Protein 7XUX (pdb70)

Organism: Yersinia pseudotuberculosis serotype I (strain IP32953) (NCBI:txid273123)

InterPro domains:
  IPR003812 Fido domain [PF02661] (110-210)
  IPR003812 Fido domain [PS51459] (110-261)
  IPR036597 Fido-like domain superfamily [G3DSA:1.10.3290.10] (28-278)
  IPR036597 Fido-like domain superfamily [SSF140931] (87-270)
  IPR040198 Fido domain-containing protein [PTHR13504] (37-356)

Structure (mmCIF, N/CA/C/O backbone):
data_7XUX
#
_entry.id   7XUX
#
_cell.length_a   115.464
_cell.length_b   282.767
_cell.length_c   73.571
_cell.angle_alpha   90.00
_cell.angle_beta   90.00
_cell.angle_gamma   90.00
#
_symmetry.space_group_name_H-M   'C 2 2 2'
#
loop_
_atom_site.group_PDB
_atom_site.id
_atom_site.type_symbol
_atom_site.label_atom_id
_atom_site.label_alt_id
_atom_site.label_comp_id
_atom_site.label_asym_id
_atom_site.label_entity_id
_atom_site.label_seq_id
_atom_site.pdbx_PDB_ins_code
_atom_site.Cartn_x
_atom_site.Cartn_y
_atom_site.Cartn_z
_atom_site.occupancy
_atom_site.B_iso_or_equiv
_atom_site.auth_seq_id
_atom_site.auth_comp_id
_atom_site.auth_asym_id
_atom_site.auth_atom_id
_atom_site.pdbx_PDB_model_num
ATOM 1 N N . PRO A 1 2 ? -24.461 -3.100 12.339 1.00 122.20 2 PRO A N 1
ATOM 2 C CA . PRO A 1 2 ? -25.586 -3.590 11.531 1.00 122.56 2 PRO A CA 1
ATOM 3 C C . PRO A 1 2 ? -26.146 -2.504 10.620 1.00 121.11 2 PRO A C 1
ATOM 4 O O . PRO A 1 2 ? -26.229 -1.346 11.026 1.00 119.17 2 PRO A O 1
ATOM 8 N N . LYS A 1 3 ? -26.527 -2.879 9.402 1.00 115.01 3 LYS A N 1
ATOM 9 C CA . LYS A 1 3 ? -27.059 -1.916 8.450 1.00 106.86 3 LYS A CA 1
ATOM 10 C C . LYS A 1 3 ? -27.917 -2.648 7.430 1.00 102.00 3 LYS A C 1
ATOM 11 O O . LYS A 1 3 ? -27.638 -3.797 7.076 1.00 100.91 3 LYS A O 1
ATOM 13 N N . PHE A 1 4 ? -28.963 -1.970 6.966 1.00 96.65 4 PHE A N 1
ATOM 14 C CA . PHE A 1 4 ? -29.819 -2.495 5.909 1.00 91.60 4 PHE A CA 1
ATOM 15 C C . PHE A 1 4 ? -29.278 -2.020 4.567 1.00 89.02 4 PHE A C 1
ATOM 16 O O . PHE A 1 4 ? -29.279 -0.820 4.277 1.00 91.21 4 PHE A O 1
ATOM 24 N N . ASN A 1 5 ? -28.817 -2.960 3.751 1.00 87.05 5 ASN A N 1
ATOM 25 C CA . ASN A 1 5 ? -28.413 -2.687 2.380 1.00 92.52 5 ASN A CA 1
ATOM 26 C C . ASN A 1 5 ? -29.467 -3.261 1.446 1.00 90.63 5 ASN A C 1
ATOM 27 O O . ASN A 1 5 ? -29.833 -4.435 1.569 1.00 86.89 5 ASN A O 1
ATOM 32 N N . HIS A 1 6 ? -29.967 -2.434 0.530 1.00 93.66 6 HIS A N 1
ATOM 33 C CA . HIS A 1 6 ? -30.948 -2.922 -0.427 1.00 85.47 6 HIS A CA 1
ATOM 34 C C . HIS A 1 6 ? -30.329 -3.999 -1.309 1.00 85.84 6 HIS A C 1
ATOM 35 O O . HIS A 1 6 ? -29.119 -4.022 -1.548 1.00 87.22 6 HIS A O 1
ATOM 42 N N . TYR A 1 7 ? -31.177 -4.899 -1.796 1.00 92.83 7 TYR A N 1
ATOM 43 C CA . TYR A 1 7 ? -30.703 -6.061 -2.533 1.00 91.43 7 TYR A CA 1
ATOM 44 C C . TYR A 1 7 ? -31.830 -6.557 -3.426 1.00 92.31 7 TYR A C 1
ATOM 45 O O . TYR A 1 7 ? -32.937 -6.817 -2.944 1.00 91.58 7 TYR A O 1
ATOM 54 N N . ASP A 1 8 ? -31.549 -6.672 -4.722 1.00 85.58 8 ASP A N 1
ATOM 55 C CA . ASP A 1 8 ? -32.584 -6.948 -5.709 1.00 82.41 8 ASP A CA 1
ATOM 56 C C . ASP A 1 8 ? -32.867 -8.442 -5.796 1.00 78.45 8 ASP A C 1
ATOM 57 O O . ASP A 1 8 ? -31.952 -9.248 -5.993 1.00 79.37 8 ASP A O 1
ATOM 62 N N . LEU A 1 9 ? -34.140 -8.806 -5.656 1.00 75.45 9 LEU A N 1
ATOM 63 C CA . LEU A 1 9 ? -34.559 -10.199 -5.744 1.00 71.95 9 LEU A CA 1
ATOM 64 C C . LEU A 1 9 ? -34.636 -10.620 -7.207 1.00 65.17 9 LEU A C 1
ATOM 65 O O . LEU A 1 9 ? -35.422 -10.059 -7.979 1.00 66.41 9 LEU A O 1
ATOM 70 N N . ALA A 1 10 ? -33.827 -11.605 -7.587 1.00 60.26 10 ALA A N 1
ATOM 71 C CA . ALA A 1 10 ? -33.787 -12.068 -8.968 1.00 64.45 10 ALA A CA 1
ATOM 72 C C . ALA A 1 10 ? -33.239 -13.488 -8.998 1.00 62.64 10 ALA A C 1
ATOM 73 O O . ALA A 1 10 ? -32.673 -13.981 -8.020 1.00 64.26 10 ALA A O 1
ATOM 75 N N . LEU A 1 11 ? -33.418 -14.140 -10.145 1.00 59.75 11 LEU A N 1
ATOM 76 C CA . LEU A 1 11 ? -32.901 -15.484 -10.346 1.00 61.37 11 LEU A CA 1
ATOM 77 C C . LEU A 1 11 ? -31.422 -15.434 -10.708 1.00 65.71 11 LEU A C 1
ATOM 78 O O . LEU A 1 11 ? -30.974 -14.535 -11.426 1.00 69.90 11 LEU A O 1
ATOM 83 N N . LEU A 1 12 ? -30.666 -16.405 -10.206 1.00 63.80 12 LEU A N 1
ATOM 84 C CA . LEU A 1 12 ? -29.256 -16.505 -10.540 1.00 56.15 12 LEU A CA 1
ATOM 85 C C . LEU A 1 12 ? -29.085 -17.102 -11.935 1.00 61.42 12 LEU A C 1
ATOM 86 O O . LEU A 1 12 ? -30.029 -17.612 -12.545 1.00 63.77 12 LEU A O 1
ATOM 91 N N . ASN A 1 13 ? -27.854 -17.033 -12.444 1.00 61.11 13 ASN A N 1
ATOM 92 C CA . ASN A 1 13 ? -27.528 -17.560 -13.770 1.00 62.34 13 ASN A CA 1
ATOM 93 C C . ASN A 1 13 ? -26.077 -18.019 -13.784 1.00 61.31 13 ASN A C 1
ATOM 94 O O . ASN A 1 13 ? -25.203 -17.372 -14.373 1.00 68.67 13 ASN A O 1
ATOM 99 N N . PRO A 1 14 ? -25.782 -19.147 -13.143 1.00 63.45 14 PRO A N 1
ATOM 100 C CA . PRO A 1 14 ? -24.415 -19.669 -13.158 1.00 63.95 14 PRO A CA 1
ATOM 101 C C . PRO A 1 14 ? -24.112 -20.405 -14.455 1.00 64.68 14 PRO A C 1
ATOM 102 O O . PRO A 1 14 ? -25.002 -20.764 -15.228 1.00 64.88 14 PRO A O 1
ATOM 106 N N . SER A 1 15 ? -22.820 -20.627 -14.681 1.00 68.76 15 SER A N 1
ATOM 107 C CA . SER A 1 15 ? -22.381 -21.318 -15.880 1.00 65.25 15 SER A CA 1
ATOM 108 C C . SER A 1 15 ? -22.440 -22.832 -15.680 1.00 67.02 15 SER A C 1
ATOM 109 O O . SER A 1 15 ? -22.608 -23.338 -14.567 1.00 70.84 15 SER A O 1
ATOM 112 N N . PHE A 1 16 ? -22.296 -23.557 -16.792 1.00 68.42 16 PHE A N 1
ATOM 113 C CA . PHE A 1 16 ? -22.444 -25.009 -16.765 1.00 68.87 16 PHE A CA 1
ATOM 114 C C . PHE A 1 16 ? -21.381 -25.678 -15.902 1.00 70.13 16 PHE A C 1
ATOM 115 O O . PHE A 1 16 ? -21.640 -26.734 -15.313 1.00 71.15 16 PHE A O 1
ATOM 123 N N . ASP A 1 17 ? -20.189 -25.089 -15.809 1.00 71.24 17 ASP A N 1
ATOM 124 C CA . ASP A 1 17 ? -19.108 -25.679 -15.027 1.00 73.93 17 ASP A CA 1
ATOM 125 C C . ASP A 1 17 ? -19.239 -25.419 -13.534 1.00 74.65 17 ASP A C 1
ATOM 126 O O . ASP A 1 17 ? -18.325 -25.776 -12.783 1.00 80.41 17 ASP A O 1
ATOM 131 N N . SER A 1 18 ? -20.324 -24.798 -13.089 1.00 76.79 18 SER A N 1
ATOM 132 C CA . SER A 1 18 ? -20.430 -24.430 -11.689 1.00 75.08 18 SER A CA 1
ATOM 133 C C . SER A 1 18 ? -20.915 -25.609 -10.850 1.00 74.83 18 SER A C 1
ATOM 134 O O . SER A 1 18 ? -21.669 -26.459 -11.334 1.00 76.79 18 SER A O 1
ATOM 137 N N . PRO A 1 19 ? -20.489 -25.684 -9.587 1.00 68.75 19 PRO A N 1
ATOM 138 C CA . PRO A 1 19 ? -21.055 -26.699 -8.683 1.00 69.71 19 PRO A CA 1
ATOM 139 C C . PRO A 1 19 ? -22.538 -26.507 -8.423 1.00 72.18 19 PRO A C 1
ATOM 140 O O . PRO A 1 19 ? -23.221 -27.475 -8.065 1.00 71.01 19 PRO A O 1
ATOM 144 N N . LEU A 1 20 ? -23.057 -25.287 -8.590 1.00 67.90 20 LEU A N 1
ATOM 145 C CA . LEU A 1 20 ? -24.484 -25.055 -8.391 1.00 63.42 20 LEU A CA 1
ATOM 146 C C . LEU A 1 20 ? -25.310 -25.742 -9.471 1.00 66.52 20 LEU A C 1
ATOM 147 O O . LEU A 1 20 ? -26.384 -26.284 -9.186 1.00 69.48 20 LEU A O 1
ATOM 152 N N . VAL A 1 21 ? -24.827 -25.725 -10.716 1.00 62.50 21 VAL A N 1
ATOM 153 C CA . VAL A 1 21 ? -25.510 -26.443 -11.788 1.00 63.79 21 VAL A CA 1
ATOM 154 C C . VAL A 1 21 ? -25.507 -27.939 -11.509 1.00 67.88 21 VAL A C 1
ATOM 155 O O . VAL A 1 21 ? -26.482 -28.640 -11.812 1.00 64.54 21 VAL A O 1
ATOM 159 N N . ASP A 1 22 ? -24.429 -28.449 -10.908 1.00 71.71 22 ASP A N 1
ATOM 160 C CA . ASP A 1 22 ? -24.379 -29.860 -10.536 1.00 65.91 22 ASP A CA 1
ATOM 161 C C . ASP A 1 22 ? -25.480 -30.202 -9.541 1.00 69.01 22 ASP A C 1
ATOM 162 O O . ASP A 1 22 ? -26.219 -31.176 -9.724 1.00 66.76 22 ASP A O 1
ATOM 167 N N . ALA A 1 23 ? -25.609 -29.404 -8.478 1.00 69.07 23 ALA A N 1
ATOM 168 C CA . ALA A 1 23 ? -26.662 -29.644 -7.497 1.00 67.18 23 ALA A CA 1
ATOM 169 C C . ALA A 1 23 ? -28.046 -29.410 -8.086 1.00 64.94 23 ALA A C 1
ATOM 170 O O . ALA A 1 23 ? -29.007 -30.079 -7.691 1.00 67.44 23 ALA A O 1
ATOM 172 N N . LEU A 1 24 ? -28.167 -28.470 -9.026 1.00 63.68 24 LEU A N 1
ATOM 173 C CA . LEU A 1 24 ? -29.463 -28.191 -9.638 1.00 63.12 24 LEU A CA 1
ATOM 174 C C . LEU A 1 24 ? -29.947 -29.377 -10.464 1.00 68.89 24 LEU A C 1
ATOM 175 O O . LEU A 1 24 ? -31.105 -29.796 -10.349 1.00 68.59 24 LEU A O 1
ATOM 180 N N . THR A 1 25 ? -29.070 -29.933 -11.303 1.00 70.14 25 THR A N 1
ATOM 181 C CA . THR A 1 25 ? -29.444 -31.104 -12.090 1.00 72.99 25 THR A CA 1
ATOM 182 C C . THR A 1 25 ? -29.582 -32.337 -11.207 1.00 73.22 25 THR A C 1
ATOM 183 O O . THR A 1 25 ? -30.445 -33.188 -11.452 1.00 74.13 25 THR A O 1
ATOM 187 N N . GLU A 1 26 ? -28.734 -32.451 -10.181 1.00 75.28 26 GLU A N 1
ATOM 188 C CA . GLU A 1 26 ? -28.840 -33.559 -9.237 1.00 73.76 26 GLU A CA 1
ATOM 189 C C . GLU A 1 26 ? -30.223 -33.611 -8.603 1.00 74.25 26 GLU A C 1
ATOM 190 O O . GLU A 1 26 ? -30.800 -34.692 -8.439 1.00 74.79 26 GLU A O 1
ATOM 196 N N . LEU A 1 27 ? -30.772 -32.449 -8.243 1.00 75.82 27 LEU A N 1
ATOM 197 C CA . LEU A 1 27 ? -32.108 -32.411 -7.660 1.00 73.97 27 LEU A CA 1
ATOM 198 C C . LEU A 1 27 ? -33.185 -32.639 -8.711 1.00 76.44 27 LEU A C 1
ATOM 199 O O . LEU A 1 27 ? -34.247 -33.189 -8.398 1.00 83.39 27 LEU A O 1
ATOM 204 N N . GLU A 1 28 ? -32.932 -32.234 -9.958 1.00 78.63 28 GLU A N 1
ATOM 205 C CA . GLU A 1 28 ? -33.918 -32.417 -11.017 1.00 81.87 28 GLU A CA 1
ATOM 206 C C . GLU A 1 28 ? -34.106 -33.881 -11.392 1.00 80.81 28 GLU A C 1
ATOM 207 O O . GLU A 1 28 ? -35.128 -34.226 -11.994 1.00 79.94 28 GLU A O 1
ATOM 213 N N . LEU A 1 29 ? -33.145 -34.745 -11.058 1.00 81.05 29 LEU A N 1
ATOM 214 C CA . LEU A 1 29 ? -33.349 -36.178 -11.239 1.00 79.98 29 LEU A CA 1
ATOM 215 C C . LEU A 1 29 ? -34.425 -36.699 -10.297 1.00 87.11 29 LEU A C 1
ATOM 216 O O . LEU A 1 29 ? -35.234 -37.555 -10.674 1.00 91.84 29 LEU A O 1
ATOM 221 N N . LEU A 1 30 ? -34.451 -36.186 -9.069 1.00 84.42 30 LEU A N 1
ATOM 222 C CA . LEU A 1 30 ? -35.328 -36.697 -8.026 1.00 83.38 30 LEU A CA 1
ATOM 223 C C . LEU A 1 30 ? -36.689 -36.017 -8.026 1.00 87.21 30 LEU A C 1
ATOM 224 O O . LEU A 1 30 ? -37.676 -36.620 -7.588 1.00 94.86 30 LEU A O 1
ATOM 229 N N . ARG A 1 31 ? -36.759 -34.774 -8.506 1.00 84.14 31 ARG A N 1
ATOM 230 C CA . ARG A 1 31 ? -38.047 -34.119 -8.696 1.00 87.90 31 ARG A CA 1
ATOM 231 C C . ARG A 1 31 ? -38.869 -34.810 -9.779 1.00 95.95 31 ARG A C 1
ATOM 232 O O . ARG A 1 31 ? -40.104 -34.748 -9.754 1.00 97.98 31 ARG A O 1
ATOM 240 N N . HIS A 1 32 ? -38.209 -35.486 -10.720 1.00 97.24 32 HIS A N 1
ATOM 241 C CA . HIS A 1 32 ? -38.875 -36.134 -11.842 1.00 96.34 32 HIS A CA 1
ATOM 242 C C . HIS A 1 32 ? -38.782 -37.653 -11.792 1.00 100.76 32 HIS A C 1
ATOM 24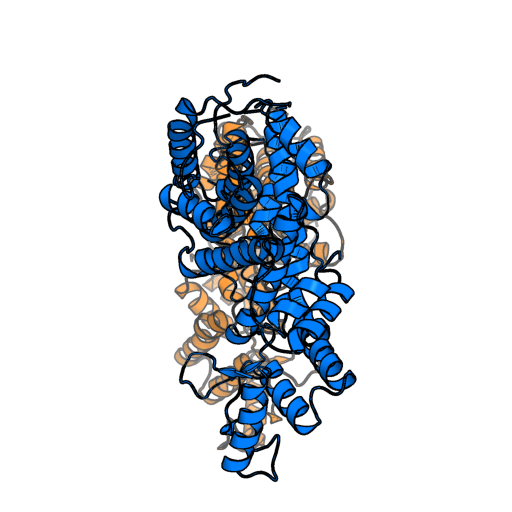3 O O . HIS A 1 32 ? -39.133 -38.317 -12.773 1.00 105.02 32 HIS A O 1
ATOM 250 N N . LEU A 1 33 ? -38.314 -38.220 -10.684 1.00 103.39 33 LEU A N 1
ATOM 251 C CA . LEU A 1 33 ? -38.267 -39.668 -10.529 1.00 110.40 33 LEU A CA 1
ATOM 252 C C . LEU A 1 33 ? -39.651 -40.174 -10.139 1.00 114.95 33 LEU A C 1
ATOM 253 O O . LEU A 1 33 ? -40.158 -39.845 -9.061 1.00 112.23 33 LEU A O 1
ATOM 258 N N . ARG A 1 34 ? -40.267 -40.961 -11.023 1.00 114.24 34 ARG A N 1
ATOM 259 C CA . ARG A 1 34 ? -41.620 -41.473 -10.799 1.00 113.03 34 ARG A CA 1
ATOM 260 C C . ARG A 1 34 ? -41.546 -42.813 -10.066 1.00 113.61 34 ARG A C 1
ATOM 261 O O . ARG A 1 34 ? -41.861 -43.879 -10.599 1.00 113.30 34 ARG A O 1
ATOM 263 N N . LEU A 1 35 ? -41.117 -42.733 -8.807 1.00 117.18 35 LEU A N 1
ATOM 264 C CA . LEU A 1 35 ? -40.951 -43.918 -7.974 1.00 114.72 35 LEU A CA 1
ATOM 265 C C . LEU A 1 35 ? -42.263 -44.671 -7.807 1.00 111.72 35 LEU A C 1
ATOM 266 O O . LEU A 1 35 ? -43.202 -44.170 -7.179 1.00 112.48 35 LEU A O 1
ATOM 271 N N . GLU A 1 36 ? -42.333 -45.874 -8.371 1.00 98.50 36 GLU A N 1
ATOM 272 C CA . GLU A 1 36 ? -43.506 -46.719 -8.210 1.00 92.86 36 GLU A CA 1
ATOM 273 C C . GLU A 1 36 ? -43.461 -47.397 -6.847 1.00 87.32 36 GLU A C 1
ATOM 274 O O . GLU A 1 36 ? -42.441 -47.980 -6.467 1.00 92.71 36 GLU A O 1
ATOM 280 N N . THR A 1 37 ? -44.564 -47.312 -6.109 1.00 81.02 37 THR A N 1
ATOM 281 C CA . THR A 1 37 ? -44.618 -47.796 -4.739 1.00 76.80 37 THR A CA 1
ATOM 282 C C . THR A 1 37 ? -45.708 -48.847 -4.581 1.00 74.75 37 THR A C 1
ATOM 283 O O . THR A 1 37 ? -46.745 -48.804 -5.251 1.00 75.61 37 THR A O 1
ATOM 287 N N . ASP A 1 38 ? -45.449 -49.802 -3.692 1.00 72.31 38 ASP A N 1
ATOM 288 C CA . ASP A 1 38 ? -46.440 -50.779 -3.268 1.00 68.27 38 ASP A CA 1
ATOM 289 C C . ASP A 1 38 ? -47.093 -50.399 -1.948 1.00 66.75 38 ASP A C 1
ATOM 290 O O . ASP A 1 38 ? -47.993 -51.109 -1.488 1.00 67.52 38 ASP A O 1
ATOM 295 N N . VAL A 1 39 ? -46.659 -49.300 -1.331 1.00 62.58 39 VAL A N 1
ATOM 296 C CA . VAL A 1 39 ? -47.224 -48.870 -0.059 1.00 62.32 39 VAL A CA 1
ATOM 297 C C . VAL A 1 39 ? -48.628 -48.328 -0.287 1.00 64.72 39 VAL A C 1
ATOM 298 O O . VAL A 1 39 ? -48.862 -47.526 -1.201 1.00 67.31 39 VAL A O 1
ATOM 302 N N . HIS A 1 40 ? -49.566 -48.768 0.540 1.00 63.41 40 HIS A N 1
ATOM 303 C CA . HIS A 1 40 ? -50.938 -48.291 0.433 1.00 60.31 40 HIS A CA 1
ATOM 304 C C . HIS A 1 40 ? -50.997 -46.807 0.776 1.00 58.83 40 HIS A C 1
ATOM 305 O O . HIS A 1 40 ? -50.393 -46.382 1.768 1.00 61.54 40 HIS A O 1
ATOM 312 N N . PRO A 1 41 ? -51.695 -45.989 -0.017 1.00 57.22 41 PRO A N 1
ATOM 313 C CA . PRO A 1 41 ? -51.780 -44.556 0.309 1.00 58.02 41 PRO A CA 1
ATOM 314 C C . PRO A 1 41 ? -52.424 -44.280 1.656 1.00 59.51 41 PRO A C 1
ATOM 315 O O . PRO A 1 41 ? -52.040 -43.317 2.331 1.00 60.36 41 PRO A O 1
ATOM 319 N N . LEU A 1 42 ? -53.393 -45.100 2.070 1.00 57.02 42 LEU A N 1
ATOM 320 C CA . LEU A 1 42 ? -54.024 -44.893 3.369 1.00 60.96 42 LEU A CA 1
ATOM 321 C C . LEU A 1 42 ? -53.064 -45.220 4.506 1.00 62.96 42 LEU A C 1
ATOM 322 O O . LEU A 1 42 ? -53.090 -44.567 5.556 1.00 61.73 42 LEU A O 1
ATOM 327 N N . LEU A 1 43 ? -52.209 -46.228 4.315 1.00 64.02 43 LEU A N 1
ATOM 328 C CA . LEU A 1 43 ? -51.166 -46.506 5.296 1.00 61.42 43 LEU A CA 1
ATOM 329 C C . LEU A 1 43 ? -50.147 -45.375 5.341 1.00 64.82 43 LEU A C 1
ATOM 330 O O . LEU A 1 43 ? -49.742 -44.938 6.425 1.00 66.68 43 LEU A O 1
ATOM 335 N N . PHE A 1 44 ? -49.728 -44.882 4.171 1.00 64.68 44 PHE A N 1
ATOM 336 C CA . PHE A 1 44 ? -48.754 -43.796 4.127 1.00 66.96 44 PHE A CA 1
ATOM 337 C C . PHE A 1 44 ? -49.296 -42.529 4.772 1.00 67.60 44 PHE A C 1
ATOM 338 O O . PHE A 1 44 ? -48.520 -41.712 5.280 1.00 71.34 44 PHE A O 1
ATOM 346 N N . ALA A 1 45 ? -50.620 -42.354 4.779 1.00 65.21 45 ALA A N 1
ATOM 347 C CA . ALA A 1 45 ? -51.208 -41.189 5.432 1.00 63.40 45 ALA A CA 1
ATOM 348 C C . ALA A 1 45 ? -50.871 -41.149 6.916 1.00 68.41 45 ALA A C 1
ATOM 349 O O . ALA A 1 45 ? -50.725 -40.063 7.491 1.00 65.57 45 ALA A O 1
ATOM 351 N N . GLN A 1 46 ? -50.736 -42.315 7.550 1.00 72.76 46 GLN A N 1
ATOM 352 C CA . GLN A 1 46 ? -50.362 -42.349 8.960 1.00 73.15 46 GLN A CA 1
ATOM 353 C C . GLN A 1 46 ? -48.900 -41.966 9.150 1.00 73.80 46 GLN A C 1
ATOM 354 O O . GLN A 1 46 ? -48.566 -41.204 10.066 1.00 76.85 46 GLN A O 1
ATOM 360 N N . LEU A 1 47 ? -48.012 -42.483 8.297 1.00 62.81 47 LEU A N 1
ATOM 361 C CA . LEU A 1 47 ? -46.607 -42.101 8.362 1.00 66.04 47 LEU A CA 1
ATOM 362 C C . LEU A 1 47 ? -46.394 -40.639 7.994 1.00 69.12 47 LEU A C 1
ATOM 363 O O . LEU A 1 47 ? -45.399 -40.041 8.421 1.00 66.97 47 LEU A O 1
ATOM 368 N N . LYS A 1 48 ? -47.309 -40.051 7.221 1.00 70.47 48 LYS A N 1
ATOM 369 C CA . LYS A 1 48 ? -47.180 -38.647 6.845 1.00 64.80 48 LYS A CA 1
ATOM 370 C C . LYS A 1 48 ? -47.246 -37.740 8.068 1.00 62.97 48 LYS A C 1
ATOM 371 O O . LYS A 1 48 ? -46.434 -36.820 8.219 1.00 66.28 48 LYS A O 1
ATOM 377 N N . SER A 1 49 ? -48.210 -37.988 8.958 1.00 59.87 49 SER A N 1
ATOM 378 C CA . SER A 1 49 ? -48.369 -37.148 10.139 1.00 67.44 49 SER A CA 1
ATOM 379 C C . SER A 1 49 ? -47.296 -37.400 11.190 1.00 63.57 49 SER A C 1
ATOM 380 O O . SER A 1 49 ? -47.068 -36.533 12.040 1.00 62.66 49 SER A O 1
ATOM 383 N N . ILE A 1 50 ? -46.636 -38.560 11.157 1.00 63.80 50 ILE A N 1
ATOM 384 C CA . ILE A 1 50 ? -45.513 -38.792 12.060 1.00 66.37 50 ILE A CA 1
ATOM 385 C C . ILE A 1 50 ? -44.327 -37.924 11.659 1.00 62.86 50 ILE A C 1
ATOM 386 O O . ILE A 1 50 ? -43.628 -37.368 12.514 1.00 60.80 50 ILE A O 1
ATOM 391 N N . PHE A 1 51 ? -44.085 -37.785 10.353 1.00 60.78 51 PHE A N 1
ATOM 392 C CA . PHE A 1 51 ? -43.017 -36.902 9.902 1.00 59.61 51 PHE A CA 1
ATOM 393 C C . PHE A 1 51 ? -43.403 -35.437 10.063 1.00 66.96 51 PHE A C 1
ATOM 394 O O . PHE A 1 51 ? -42.525 -34.575 10.184 1.00 74.20 51 PHE A O 1
ATOM 402 N N . HIS A 1 52 ? -44.704 -35.135 10.062 1.00 63.02 52 HIS A N 1
ATOM 403 C CA . HIS A 1 52 ? -45.149 -33.801 10.451 1.00 57.18 52 HIS A CA 1
ATOM 404 C C . HIS A 1 52 ? -44.813 -33.527 11.910 1.00 61.70 52 HIS A C 1
ATOM 405 O O . HIS A 1 52 ? -44.429 -32.408 12.273 1.00 63.33 52 HIS A O 1
ATOM 412 N N . MET A 1 53 ? -44.954 -34.547 12.759 1.00 64.13 53 MET A N 1
ATOM 413 C CA . MET A 1 53 ? -44.587 -34.425 14.165 1.00 67.70 53 MET A CA 1
ATOM 414 C C . MET A 1 53 ? -43.118 -34.052 14.321 1.00 66.09 53 MET A C 1
ATOM 415 O O . MET A 1 53 ? -42.770 -33.188 15.134 1.00 63.49 53 MET A O 1
ATOM 420 N N . LEU A 1 54 ? -42.243 -34.693 13.544 1.00 66.01 54 LEU A N 1
ATOM 421 C CA . LEU A 1 54 ? -40.808 -34.474 13.695 1.00 67.23 54 LEU A CA 1
ATOM 422 C C . LEU A 1 54 ? -40.404 -33.081 13.231 1.00 69.76 54 LEU A C 1
ATOM 423 O O . LEU A 1 54 ? -39.625 -32.397 13.906 1.00 72.60 54 LEU A O 1
ATOM 428 N N . GLU A 1 55 ? -40.918 -32.643 12.084 1.00 69.61 55 GLU A N 1
ATOM 429 C CA . GLU A 1 55 ? -40.593 -31.307 11.601 1.00 72.66 55 GLU A CA 1
ATOM 430 C C . GLU A 1 55 ? -41.130 -30.227 12.530 1.00 66.57 55 GLU A C 1
ATOM 431 O O . GLU A 1 55 ? -40.461 -29.214 12.763 1.00 65.71 55 GLU A O 1
ATOM 437 N N . SER A 1 56 ? -42.338 -30.420 13.060 1.00 66.73 56 SER A N 1
ATOM 438 C CA . SER A 1 56 ? -42.907 -29.435 13.973 1.00 67.93 56 SER A CA 1
ATOM 439 C C . SER A 1 56 ? -42.075 -29.319 15.244 1.00 70.01 56 SER A C 1
ATOM 440 O O . SER A 1 56 ? -41.887 -28.218 15.776 1.00 68.60 56 SER A O 1
ATOM 443 N N . LEU A 1 57 ? -41.570 -30.447 15.751 1.00 69.75 57 LEU A N 1
ATOM 444 C CA . LEU A 1 57 ? -40.693 -30.398 16.916 1.00 72.28 57 LEU A CA 1
ATOM 445 C C . LEU A 1 57 ? -39.321 -29.850 16.545 1.00 67.02 57 LEU A C 1
ATOM 446 O O . LEU A 1 57 ? -38.693 -29.143 17.341 1.00 69.66 57 LEU A O 1
ATOM 451 N N . GLY A 1 58 ? -38.841 -30.165 15.341 1.00 67.60 58 GLY A N 1
ATOM 452 C CA . GLY A 1 58 ? -37.561 -29.631 14.906 1.00 67.37 58 GLY A CA 1
ATOM 453 C C . GLY A 1 58 ? -37.613 -28.138 14.643 1.00 65.76 58 GLY A C 1
ATOM 454 O O . GLY A 1 58 ? -36.708 -27.398 15.040 1.00 67.09 58 GLY A O 1
ATOM 455 N N . SER A 1 59 ? -38.671 -27.675 13.973 1.00 69.13 59 SER A N 1
ATOM 456 C CA . SER A 1 59 ? -38.818 -26.246 13.720 1.00 65.78 59 SER A CA 1
ATOM 457 C C . SER A 1 59 ? -39.004 -25.465 15.014 1.00 65.95 59 SER A C 1
ATOM 458 O O . SER A 1 59 ? -38.564 -24.313 15.112 1.00 68.16 59 SER A O 1
ATOM 461 N N . ALA A 1 60 ? -39.647 -26.069 16.013 1.00 64.59 60 ALA A N 1
ATOM 462 C CA . ALA A 1 60 ? -39.837 -25.389 17.289 1.00 67.80 60 ALA A CA 1
ATOM 463 C C . ALA A 1 60 ? -38.557 -25.385 18.117 1.00 73.97 60 ALA A C 1
ATOM 464 O O . ALA A 1 60 ? -38.252 -24.391 18.785 1.00 77.38 60 ALA A O 1
ATOM 466 N N . ARG A 1 61 ? -37.795 -26.482 18.080 1.00 74.12 61 ARG A N 1
ATOM 467 C CA . ARG A 1 61 ? -36.576 -26.563 18.878 1.00 72.38 61 ARG A CA 1
ATOM 468 C C . ARG A 1 61 ? -35.511 -25.592 18.386 1.00 72.44 61 ARG A C 1
ATOM 469 O O . ARG A 1 61 ? -34.648 -25.176 19.168 1.00 80.39 61 ARG A O 1
ATOM 477 N N . ILE A 1 62 ? -35.550 -25.224 17.104 1.00 65.53 62 ILE A N 1
ATOM 478 C CA . ILE A 1 62 ? -34.603 -24.241 16.584 1.00 68.38 62 ILE A CA 1
ATOM 479 C C . ILE A 1 62 ? -34.784 -22.904 17.291 1.00 74.51 62 ILE A C 1
ATOM 480 O O . ILE A 1 62 ? -33.807 -22.231 17.642 1.00 79.07 62 ILE A O 1
ATOM 485 N N . GLU A 1 63 ? -36.034 -22.508 17.532 1.00 72.79 63 GLU A N 1
ATOM 486 C CA . GLU A 1 63 ? -36.345 -21.215 18.122 1.00 73.27 63 GLU A CA 1
ATOM 487 C C . GLU A 1 63 ? -36.499 -21.269 19.640 1.00 81.33 63 GLU A C 1
ATOM 488 O O . GLU A 1 63 ? -37.190 -20.419 20.213 1.00 86.34 63 GLU A O 1
ATOM 494 N N . GLY A 1 64 ? -35.882 -22.248 20.301 1.00 75.75 64 GLY A N 1
ATOM 495 C CA . GLY A 1 64 ? -35.773 -22.247 21.744 1.00 82.97 64 GLY A CA 1
ATOM 496 C C . GLY A 1 64 ? -36.696 -23.195 22.483 1.00 88.95 64 GLY A C 1
ATOM 497 O O . GLY A 1 64 ? -36.566 -23.317 23.708 1.00 89.01 64 GLY A O 1
ATOM 498 N N . ASN A 1 65 ? -37.622 -23.861 21.794 1.00 87.08 65 ASN A N 1
ATOM 499 C CA . ASN A 1 65 ? -38.494 -24.812 22.472 1.00 82.95 65 ASN A CA 1
ATOM 500 C C . ASN A 1 65 ? -37.673 -25.968 23.029 1.00 85.26 65 ASN A C 1
ATOM 501 O O . ASN A 1 65 ? -36.758 -26.474 22.375 1.00 86.02 65 ASN A O 1
ATOM 506 N N . HIS A 1 66 ? -38.005 -26.387 24.252 1.00 86.92 66 HIS A N 1
ATOM 507 C CA . HIS A 1 66 ? -37.189 -27.346 24.981 1.00 89.63 66 HIS A CA 1
ATOM 508 C C . HIS A 1 66 ? -37.849 -28.702 25.184 1.00 87.23 66 HIS A C 1
ATOM 509 O O . HIS A 1 66 ? -37.196 -29.610 25.711 1.00 88.75 66 HIS A O 1
ATOM 516 N N . THR A 1 67 ? -39.110 -28.871 24.791 1.00 88.76 67 THR A N 1
ATOM 517 C CA . THR A 1 67 ? -39.762 -30.164 24.950 1.00 86.96 67 THR A CA 1
ATOM 518 C C . THR A 1 67 ? -39.079 -31.213 24.080 1.00 86.17 67 THR A C 1
ATOM 519 O O . THR A 1 67 ? -38.705 -30.949 22.934 1.00 82.99 67 THR A O 1
ATOM 523 N N . THR A 1 68 ? -38.911 -32.408 24.637 1.00 87.03 68 THR A N 1
ATOM 524 C CA . THR A 1 68 ? -38.239 -33.493 23.941 1.00 85.76 68 THR A CA 1
ATOM 525 C C . THR A 1 68 ? -39.244 -34.331 23.153 1.00 85.42 68 THR A C 1
ATOM 526 O O . THR A 1 68 ? -40.461 -34.187 23.289 1.00 85.41 68 THR A O 1
ATOM 530 N N . LEU A 1 69 ? -38.711 -35.222 22.313 1.00 80.79 69 LEU A N 1
ATOM 531 C CA . LEU A 1 69 ? -39.568 -36.074 21.495 1.00 79.78 69 LEU A CA 1
ATOM 532 C C . LEU A 1 69 ? -40.392 -37.022 22.357 1.00 80.01 69 LEU A C 1
ATOM 533 O O . LEU A 1 69 ? -41.570 -37.267 22.072 1.00 79.56 69 LEU A O 1
ATOM 538 N N . ALA A 1 70 ? -39.789 -37.566 23.417 1.00 83.02 70 ALA A N 1
ATOM 539 C CA . ALA A 1 70 ? -40.522 -38.466 24.301 1.00 81.60 70 ALA A CA 1
ATOM 540 C C . ALA A 1 70 ? -41.648 -37.734 25.020 1.00 77.79 70 ALA A C 1
ATOM 541 O O . ALA A 1 70 ? -42.740 -38.287 25.203 1.00 79.67 70 ALA A O 1
ATOM 543 N N . ASP A 1 71 ? -41.402 -36.489 25.435 1.00 78.63 71 ASP A N 1
ATOM 544 C CA . ASP A 1 71 ? -42.448 -35.703 26.080 1.00 85.37 71 ASP A CA 1
ATOM 545 C C . ASP A 1 71 ? -43.611 -35.449 25.129 1.00 84.66 71 ASP A C 1
ATOM 546 O O . ASP A 1 71 ? -44.779 -35.521 25.530 1.00 80.43 71 ASP A O 1
ATOM 551 N N . TYR A 1 72 ? -43.309 -35.157 23.862 1.00 82.46 72 TYR A N 1
ATOM 552 C CA . TYR A 1 72 ? -44.360 -34.829 22.906 1.00 79.55 72 TYR A CA 1
ATOM 553 C C . TYR A 1 72 ? -45.197 -36.053 22.557 1.00 82.36 72 TYR A C 1
ATOM 554 O O . TYR A 1 72 ? -46.425 -35.959 22.443 1.00 86.42 72 TYR A O 1
ATOM 563 N N . VAL A 1 73 ? -44.551 -37.208 22.379 1.00 83.66 73 VAL A N 1
ATOM 564 C CA . VAL A 1 73 ? -45.284 -38.438 22.090 1.00 83.97 73 VAL A CA 1
ATOM 565 C C . VAL A 1 73 ? -46.250 -38.756 23.222 1.00 91.82 73 VAL A C 1
ATOM 566 O O . VAL A 1 73 ? -47.399 -39.154 22.989 1.00 94.81 73 VAL A O 1
ATOM 570 N N . GLU A 1 74 ? -45.804 -38.568 24.466 1.00 98.48 74 GLU A N 1
ATOM 571 C CA . GLU A 1 74 ? -46.648 -38.831 25.623 1.00 105.08 74 GLU A CA 1
ATOM 572 C C . GLU A 1 74 ? -47.847 -37.892 25.695 1.00 104.46 74 GLU A C 1
ATOM 573 O O . GLU A 1 74 ? -48.827 -38.211 26.375 1.00 108.67 74 GLU A O 1
ATOM 579 N N . SER A 1 75 ? -47.793 -36.748 25.008 1.00 93.70 75 SER A N 1
ATOM 580 C CA . SER A 1 75 ? -48.923 -35.826 25.006 1.00 96.21 75 SER A CA 1
ATOM 581 C C . SER A 1 75 ? -49.961 -36.194 23.954 1.00 101.62 75 SER A C 1
ATOM 582 O O . SER A 1 75 ? -51.139 -35.854 24.109 1.00 109.49 75 SER A O 1
ATOM 585 N N . LYS A 1 76 ? -49.551 -36.884 22.889 1.00 98.14 76 LYS A N 1
ATOM 586 C CA . LYS A 1 76 ? -50.468 -37.267 21.819 1.00 100.05 76 LYS A CA 1
ATOM 587 C C . LYS A 1 76 ? -51.166 -38.592 22.120 1.00 106.97 76 LYS A C 1
ATOM 588 O O . LYS A 1 76 ? -52.400 -38.662 22.122 1.00 110.15 76 LYS A O 1
ATOM 594 N N . VAL A 1 77 ? -50.387 -39.648 22.374 1.00 113.25 77 VAL A N 1
ATOM 595 C CA . VAL A 1 77 ? -50.969 -40.965 22.633 1.00 114.67 77 VAL A CA 1
ATOM 596 C C . VAL A 1 77 ? -51.852 -40.923 23.874 1.00 123.21 77 VAL A C 1
ATOM 597 O O . VAL A 1 77 ? -53.029 -41.301 23.835 1.00 128.83 77 VAL A O 1
ATOM 601 N N . GLU A 1 78 ? -51.297 -40.467 24.994 1.00 130.29 78 GLU A N 1
ATOM 602 C CA . GLU A 1 78 ? -52.036 -40.371 26.241 1.00 132.69 78 GLU A CA 1
ATOM 603 C C . GLU A 1 78 ? -52.506 -38.937 26.456 1.00 133.60 78 GLU A C 1
ATOM 604 O O . GLU A 1 78 ? -52.387 -38.082 25.574 1.00 130.50 78 GLU A O 1
ATOM 610 N N . GLY A 1 79 ? -53.029 -38.665 27.652 1.00 136.11 79 GLY A N 1
ATOM 611 C CA . GLY A 1 79 ? -53.593 -37.366 27.965 1.00 140.80 79 GLY A CA 1
ATOM 612 C C . GLY A 1 79 ? -54.590 -36.920 26.919 1.00 142.96 79 GLY A C 1
ATOM 613 O O . GLY A 1 79 ? -55.573 -37.618 26.650 1.00 147.38 79 GLY A O 1
ATOM 614 N N . ALA A 1 80 ? -54.332 -35.770 26.300 1.00 139.90 80 ALA A N 1
ATOM 615 C CA . ALA A 1 80 ? -55.190 -35.295 25.224 1.00 139.62 80 ALA A CA 1
ATOM 616 C C . ALA A 1 80 ? -54.499 -34.236 24.374 1.00 138.95 80 ALA A C 1
ATOM 617 O O . ALA A 1 80 ? -54.144 -34.496 23.220 1.00 132.71 80 ALA A O 1
ATOM 619 N N . GLU A 1 81 ? -54.295 -33.049 24.934 1.00 142.89 81 GLU A N 1
ATOM 620 C CA . GLU A 1 81 ? -53.996 -31.870 24.130 1.00 141.07 81 GLU A CA 1
ATOM 621 C C . GLU A 1 81 ? -52.740 -31.156 24.626 1.00 132.35 81 GLU A C 1
ATOM 622 O O . GLU A 1 81 ? -51.905 -31.716 25.348 1.00 130.73 81 GLU A O 1
ATOM 628 N N . ASP A 1 82 ? -52.613 -29.886 24.240 1.00 124.79 82 ASP A N 1
ATOM 629 C CA . ASP A 1 82 ? -51.437 -29.056 24.494 1.00 115.65 82 ASP A CA 1
ATOM 630 C C . ASP A 1 82 ? -51.803 -28.043 25.578 1.00 109.95 82 ASP A C 1
ATOM 631 O O . ASP A 1 82 ? -52.281 -26.945 25.289 1.00 101.56 82 ASP A O 1
ATOM 636 N N . SER A 1 83 ? -51.584 -28.427 26.836 1.00 109.26 83 SER A N 1
ATOM 637 C CA . SER A 1 83 ? -51.862 -27.521 27.945 1.00 109.85 83 SER A CA 1
ATOM 638 C C . SER A 1 83 ? -50.758 -26.482 28.093 1.00 106.29 83 SER A C 1
ATOM 639 O O . SER A 1 83 ? -51.032 -25.279 28.182 1.00 107.78 83 SER A O 1
ATOM 642 N N . THR A 1 84 ? -49.505 -26.928 28.113 1.00 100.56 84 THR A N 1
ATOM 643 C CA . THR A 1 84 ? -48.384 -26.008 28.236 1.00 99.75 84 THR A CA 1
ATOM 644 C C . THR A 1 84 ? -48.245 -25.166 26.974 1.00 98.98 84 THR A C 1
ATOM 645 O O . THR A 1 84 ? -48.454 -25.650 25.858 1.00 95.40 84 THR A O 1
ATOM 649 N N . ASP A 1 85 ? -47.897 -23.889 27.160 1.00 103.72 85 ASP A N 1
ATOM 650 C CA . ASP A 1 85 ? -47.674 -23.011 26.017 1.00 99.82 85 ASP A CA 1
ATOM 651 C C . ASP A 1 85 ? -46.574 -23.542 25.114 1.00 94.90 85 ASP A C 1
ATOM 652 O O . ASP A 1 85 ? -46.593 -23.300 23.902 1.00 94.25 85 ASP A O 1
ATOM 657 N N . GLN A 1 86 ? -45.608 -24.266 25.682 1.00 93.62 86 GLN A N 1
ATOM 658 C CA . GLN A 1 86 ? -44.574 -24.869 24.854 1.00 89.57 86 GLN A CA 1
ATOM 659 C C . GLN A 1 86 ? -45.174 -25.938 23.951 1.00 88.01 86 GLN A C 1
ATOM 660 O O . GLN A 1 86 ? -44.954 -25.931 22.736 1.00 87.44 86 GLN A O 1
ATOM 666 N N . LEU A 1 87 ? -45.958 -26.856 24.530 1.00 93.07 87 LEU A N 1
ATOM 667 C CA . LEU A 1 87 ? -46.636 -27.880 23.740 1.00 89.45 87 LEU A CA 1
ATOM 668 C C . LEU A 1 87 ? -47.457 -27.269 22.608 1.00 86.05 87 LEU A C 1
ATOM 669 O O . LEU A 1 87 ? -47.454 -27.779 21.481 1.00 85.47 87 LEU A O 1
ATOM 674 N N . LYS A 1 88 ? -48.163 -26.171 22.890 1.00 86.24 88 LYS A N 1
ATOM 675 C CA . LYS A 1 88 ? -48.969 -25.519 21.862 1.00 83.52 88 LYS A CA 1
ATOM 676 C C . LYS A 1 88 ? -48.112 -25.019 20.706 1.00 78.40 88 LYS A C 1
ATOM 677 O O . LYS A 1 88 ? -48.589 -24.940 19.567 1.00 79.89 88 LYS A O 1
ATOM 683 N N . GLU A 1 89 ? -46.849 -24.678 20.975 1.00 78.96 89 GLU A N 1
ATOM 684 C CA . GLU A 1 89 ? -45.976 -24.172 19.921 1.00 78.31 89 GLU A CA 1
ATOM 685 C C . GLU A 1 89 ? -45.717 -25.236 18.863 1.00 78.69 89 GLU A C 1
ATOM 686 O O . GLU A 1 89 ? -45.688 -24.936 17.664 1.00 76.75 89 GLU A O 1
ATOM 692 N N . ILE A 1 90 ? -45.534 -26.487 19.284 1.00 77.37 90 ILE A N 1
ATOM 693 C CA . ILE A 1 90 ? -45.360 -27.553 18.306 1.00 72.69 90 ILE A CA 1
ATOM 694 C C . ILE A 1 90 ? -46.694 -27.923 17.670 1.00 73.89 90 ILE A C 1
ATOM 695 O O . ILE A 1 90 ? -46.760 -28.235 16.475 1.00 68.82 90 ILE A O 1
ATOM 700 N N . GLY A 1 91 ? -47.772 -27.911 18.456 1.00 73.74 91 GLY A N 1
ATOM 701 C CA . GLY A 1 91 ? -49.071 -28.272 17.915 1.00 74.77 91 GLY A CA 1
ATOM 702 C C . GLY A 1 91 ? -49.567 -27.301 16.862 1.00 71.25 91 GLY A C 1
ATOM 703 O O . GLY A 1 91 ? -50.253 -27.699 15.914 1.00 66.16 91 GLY A O 1
ATOM 704 N N . ASN A 1 92 ? -49.232 -26.018 17.012 1.00 70.86 92 ASN A N 1
ATOM 705 C CA . ASN A 1 92 ? -49.619 -25.026 16.015 1.00 65.72 92 ASN A CA 1
ATOM 706 C C . ASN A 1 92 ? -48.974 -25.323 14.668 1.00 64.41 92 ASN A C 1
ATOM 707 O O . ASN A 1 92 ? -49.633 -25.266 13.622 1.00 63.24 92 ASN A O 1
ATOM 712 N N . ILE A 1 93 ? -47.679 -25.649 14.676 1.00 67.97 93 ILE A N 1
ATOM 713 C CA . ILE A 1 93 ? -46.980 -25.966 13.433 1.00 62.77 93 ILE A CA 1
ATOM 714 C C . ILE A 1 93 ? -47.551 -27.232 12.810 1.00 64.27 93 ILE A C 1
ATOM 715 O O . ILE A 1 93 ? -47.788 -27.291 11.597 1.00 65.41 93 ILE A O 1
ATOM 720 N N . GLU A 1 94 ? -47.782 -28.263 13.628 1.00 66.39 94 GLU A N 1
ATOM 721 C CA . GLU A 1 94 ? -48.323 -29.517 13.114 1.00 61.42 94 GLU A CA 1
ATOM 722 C C . GLU A 1 94 ? -49.687 -29.307 12.470 1.00 60.22 94 GLU A C 1
ATOM 723 O O . GLU A 1 94 ? -49.990 -29.904 11.430 1.00 57.96 94 GLU A O 1
ATOM 729 N N . HIS A 1 95 ? -50.525 -28.463 13.076 1.00 59.05 95 HIS A N 1
ATOM 730 C CA . HIS A 1 95 ? -51.818 -28.155 12.474 1.00 59.88 95 HIS A CA 1
ATOM 731 C C . HIS A 1 95 ? -51.646 -27.393 11.166 1.00 58.75 95 HIS A C 1
ATOM 732 O O . HIS A 1 95 ? -52.311 -27.700 10.169 1.00 59.78 95 HIS A O 1
ATOM 739 N N . ALA A 1 96 ? -50.757 -26.397 11.150 1.00 58.75 96 ALA A N 1
ATOM 740 C CA . ALA A 1 96 ? -50.492 -25.664 9.917 1.00 57.23 96 ALA A CA 1
ATOM 741 C C . ALA A 1 96 ? -49.871 -26.563 8.857 1.00 57.25 96 ALA A C 1
ATOM 742 O O . ALA A 1 96 ? -50.068 -26.336 7.658 1.00 52.93 96 ALA A O 1
ATOM 744 N N . MET A 1 97 ? -49.122 -27.585 9.276 1.00 56.00 97 MET A N 1
ATOM 745 C CA . MET A 1 97 ? -48.571 -28.545 8.323 1.00 54.54 97 MET A CA 1
ATOM 746 C C . MET A 1 97 ? -49.685 -29.290 7.598 1.00 57.55 97 MET A C 1
ATOM 747 O O . MET A 1 97 ? -49.662 -29.427 6.369 1.00 53.73 97 MET A O 1
ATOM 752 N N . ASN A 1 98 ? -50.672 -29.784 8.350 1.00 57.91 98 ASN A N 1
ATOM 753 C CA . ASN A 1 98 ? -51.803 -30.470 7.735 1.00 58.87 98 ASN A CA 1
ATOM 754 C C . ASN A 1 98 ? -52.633 -29.525 6.875 1.00 55.93 98 ASN A C 1
ATOM 755 O O . ASN A 1 98 ? -53.244 -29.961 5.892 1.00 52.81 98 ASN A O 1
ATOM 760 N N . PHE A 1 99 ? -52.667 -28.237 7.227 1.00 53.46 99 PHE A N 1
ATOM 761 C CA . PHE A 1 99 ? -53.414 -27.266 6.433 1.00 54.22 99 PHE A CA 1
ATOM 762 C C . PHE A 1 99 ? -52.833 -27.145 5.029 1.00 54.23 99 PHE A C 1
ATOM 763 O O . PHE A 1 99 ? -53.567 -27.201 4.035 1.00 57.06 99 PHE A O 1
ATOM 771 N N . ILE A 1 100 ? -51.513 -26.960 4.931 1.00 53.28 100 ILE A N 1
ATOM 772 C CA . ILE A 1 100 ? -50.869 -26.857 3.623 1.00 54.65 100 ILE A CA 1
ATOM 773 C C . ILE A 1 100 ? -51.114 -28.119 2.808 1.00 55.36 100 ILE A C 1
ATOM 774 O O . ILE A 1 100 ? -51.267 -28.065 1.582 1.00 52.56 100 ILE A O 1
ATOM 779 N N . ASP A 1 101 ? -51.158 -29.274 3.477 1.00 62.47 101 ASP A N 1
ATOM 780 C CA . ASP A 1 101 ? -51.458 -30.521 2.781 1.00 62.02 101 ASP A CA 1
ATOM 781 C C . ASP A 1 101 ? -52.869 -30.508 2.209 1.00 64.37 101 ASP A C 1
ATOM 782 O O . ASP A 1 101 ? -53.105 -31.006 1.102 1.00 67.29 101 ASP A O 1
ATOM 787 N N . GLU A 1 102 ? -53.820 -29.936 2.946 1.00 56.47 102 GLU A N 1
ATOM 788 C CA . GLU A 1 102 ? -55.219 -29.957 2.543 1.00 57.38 102 GLU A CA 1
ATOM 789 C C . GLU A 1 102 ? -55.597 -28.827 1.595 1.00 60.99 102 GLU A C 1
ATOM 790 O O . GLU A 1 102 ? -56.577 -28.966 0.854 1.00 67.88 102 GLU A O 1
ATOM 796 N N . HIS A 1 103 ? -54.851 -27.720 1.591 1.00 55.17 103 HIS A N 1
ATOM 797 C CA . HIS A 1 103 ? -55.285 -26.505 0.911 1.00 53.27 103 HIS A CA 1
ATOM 798 C C . HIS A 1 103 ? -54.291 -25.985 -0.122 1.00 52.53 103 HIS A C 1
ATOM 799 O O . HIS A 1 103 ? -54.467 -24.867 -0.619 1.00 53.21 103 HIS A O 1
ATOM 806 N N . LEU A 1 104 ? -53.255 -26.749 -0.461 1.00 50.88 104 LEU A N 1
ATOM 807 C CA . LEU A 1 104 ? -52.292 -26.312 -1.464 1.00 46.33 104 LEU A CA 1
ATOM 808 C C . LEU A 1 104 ? -51.841 -27.509 -2.284 1.00 46.60 104 LEU A C 1
ATOM 809 O O . LEU A 1 104 ? -51.436 -28.532 -1.725 1.00 53.92 104 LEU A O 1
ATOM 814 N N . HIS A 1 105 ? -51.910 -27.374 -3.606 1.00 49.03 105 HIS A N 1
ATOM 815 C CA . HIS A 1 105 ? -51.548 -28.440 -4.526 1.00 48.36 105 HIS A CA 1
ATOM 816 C C . HIS A 1 105 ? -50.511 -27.929 -5.517 1.00 50.96 105 HIS A C 1
ATOM 817 O O . HIS A 1 105 ? -50.249 -26.727 -5.615 1.00 50.29 105 HIS A O 1
ATOM 824 N N . ALA A 1 106 ? -49.965 -28.817 -6.307 1.00 53.26 106 ALA A N 1
ATOM 825 C CA . ALA A 1 106 ? -48.928 -28.424 -7.227 1.00 48.55 106 ALA A CA 1
ATOM 826 C C . ALA A 1 106 ? -49.384 -27.406 -8.219 1.00 48.16 106 ALA A C 1
ATOM 827 O O . ALA A 1 106 ? -50.469 -27.511 -8.760 1.00 58.34 106 ALA A O 1
ATOM 829 N N . GLY A 1 107 ? -48.545 -26.422 -8.476 1.00 49.85 107 GLY A N 1
ATOM 830 C CA . GLY A 1 107 ? -48.862 -25.420 -9.463 1.00 46.54 107 GLY A CA 1
ATOM 831 C C . GLY A 1 107 ? -49.752 -24.331 -8.966 1.00 52.38 107 GLY A C 1
ATOM 832 O O . GLY A 1 107 ? -49.785 -23.252 -9.528 1.00 53.28 107 GLY A O 1
ATOM 833 N N . GLU A 1 108 ? -50.484 -24.609 -7.910 1.00 53.67 108 GLU A N 1
ATOM 834 C CA . GLU A 1 108 ? -51.415 -23.636 -7.415 1.00 52.96 108 GLU A CA 1
ATOM 835 C C . GLU A 1 108 ? -50.614 -22.454 -6.924 1.00 54.11 108 GLU A C 1
ATOM 836 O O . GLU A 1 108 ? -49.426 -22.566 -6.676 1.00 53.72 108 GLU A O 1
ATOM 842 N N . ASP A 1 109 ? -51.256 -21.308 -6.805 1.00 55.26 109 ASP A N 1
ATOM 843 C CA . ASP A 1 109 ? -50.544 -20.110 -6.421 1.00 50.77 109 ASP A CA 1
ATOM 844 C C . ASP A 1 109 ? -50.480 -19.894 -4.934 1.00 55.84 109 ASP A C 1
ATOM 845 O O . ASP A 1 109 ? -51.414 -20.205 -4.214 1.00 59.74 109 ASP A O 1
ATOM 850 N N . ILE A 1 110 ? -49.374 -19.360 -4.471 1.00 53.92 110 ILE A N 1
ATOM 851 C CA . ILE A 1 110 ? -49.161 -19.063 -3.059 1.00 56.40 110 ILE A CA 1
ATOM 852 C C . ILE A 1 110 ? -49.428 -17.573 -2.882 1.00 56.81 110 ILE A C 1
ATOM 853 O O . ILE A 1 110 ? -48.600 -16.731 -3.241 1.00 57.45 110 ILE A O 1
ATOM 858 N N . THR A 1 111 ? -50.592 -17.244 -2.330 1.00 59.52 111 THR A N 1
ATOM 859 C CA . THR A 1 111 ? -50.991 -15.855 -2.177 1.00 59.39 111 THR A CA 1
ATOM 860 C C . THR A 1 111 ? -50.382 -15.253 -0.913 1.00 61.55 111 THR A C 1
ATOM 861 O O . THR A 1 111 ? -49.858 -15.953 -0.041 1.00 62.81 111 THR A O 1
ATOM 865 N N . GLU A 1 112 ? -50.456 -13.924 -0.824 1.00 62.24 112 GLU A N 1
ATOM 866 C CA . GLU A 1 112 ? -49.998 -13.238 0.378 1.00 61.32 112 GLU A CA 1
ATOM 867 C C . GLU A 1 112 ? -50.881 -13.563 1.576 1.00 65.22 112 GLU A C 1
ATOM 868 O O . GLU A 1 112 ? -50.403 -13.560 2.716 1.00 69.16 112 GLU A O 1
ATOM 874 N N . TYR A 1 113 ? -52.164 -13.844 1.339 1.00 61.07 113 TYR A N 1
ATOM 875 C CA . TYR A 1 113 ? -53.040 -14.261 2.428 1.00 65.67 113 TYR A CA 1
ATOM 876 C C . TYR A 1 113 ? -52.692 -15.659 2.919 1.00 64.56 113 TYR A C 1
ATOM 877 O O . TYR A 1 113 ? -52.891 -15.967 4.100 1.00 67.83 113 TYR A O 1
ATOM 886 N N . PHE A 1 114 ? -52.177 -16.514 2.032 1.00 62.09 114 PHE A N 1
ATOM 887 C CA . PHE A 1 114 ? -51.748 -17.846 2.447 1.00 58.74 114 PHE A CA 1
ATOM 888 C C . PHE A 1 114 ? -50.586 -17.761 3.428 1.00 60.33 114 PHE A C 1
ATOM 889 O O . PHE A 1 114 ? -50.589 -18.425 4.471 1.00 60.68 114 PHE A O 1
ATOM 897 N N . VAL A 1 115 ? -49.581 -16.942 3.109 1.00 61.25 115 VAL A N 1
ATOM 898 C CA . VAL A 1 115 ? -48.437 -16.780 4.001 1.00 61.17 115 VAL A CA 1
ATOM 899 C C . VAL A 1 115 ? -48.871 -16.140 5.313 1.00 59.04 115 VAL A C 1
ATOM 900 O O . VAL A 1 115 ? -48.354 -16.475 6.386 1.00 58.71 115 VAL A O 1
ATOM 904 N N . ARG A 1 116 ? -49.825 -15.209 5.250 1.00 61.60 116 ARG A N 1
ATOM 905 C CA . ARG A 1 116 ? -50.318 -14.576 6.469 1.00 61.10 116 ARG A CA 1
ATOM 906 C C . ARG A 1 116 ? -51.080 -15.571 7.335 1.00 59.17 116 ARG A C 1
ATOM 907 O O . ARG A 1 116 ? -50.990 -15.526 8.568 1.00 63.16 116 ARG A O 1
ATOM 915 N N . GLU A 1 117 ? -51.836 -16.477 6.710 1.00 57.58 117 GLU A N 1
ATOM 916 C CA . GLU A 1 117 ? -52.522 -17.512 7.474 1.00 61.00 117 GLU A CA 1
ATOM 917 C C . GLU A 1 117 ? -51.538 -18.506 8.076 1.00 62.76 117 GLU A C 1
ATOM 918 O O . GLU A 1 117 ? -51.788 -19.039 9.164 1.00 59.74 117 GLU A O 1
ATOM 924 N N . LEU A 1 118 ? -50.423 -18.768 7.388 1.00 61.08 118 LEU A N 1
ATOM 925 C CA . LEU A 1 118 ? -49.375 -19.604 7.966 1.00 56.76 118 LEU A CA 1
ATOM 926 C C . LEU A 1 118 ? -48.856 -19.005 9.266 1.00 60.18 118 LEU A C 1
ATOM 927 O O . LEU A 1 118 ? -48.581 -19.730 10.229 1.00 58.24 118 LEU A O 1
ATOM 932 N N . HIS A 1 119 ? -48.719 -17.678 9.311 1.00 61.61 119 HIS A N 1
ATOM 933 C CA . HIS A 1 119 ? -48.272 -17.018 10.533 1.00 55.88 119 HIS A CA 1
ATOM 934 C C . HIS A 1 119 ? -49.372 -17.004 11.587 1.00 60.73 119 HIS A C 1
ATOM 935 O O . HIS A 1 119 ? -49.093 -17.136 12.784 1.00 60.93 119 HIS A O 1
ATOM 942 N N . ALA A 1 120 ? -50.629 -16.848 11.161 1.00 61.47 120 ALA A N 1
ATOM 943 C CA . ALA A 1 120 ? -51.733 -16.787 12.113 1.00 63.15 120 ALA A CA 1
ATOM 944 C C . ALA A 1 120 ? -51.888 -18.101 12.869 1.00 62.91 120 ALA A C 1
ATOM 945 O O . ALA A 1 120 ? -52.142 -18.103 14.079 1.00 65.20 120 ALA A O 1
ATOM 947 N N . MET A 1 121 ? -51.743 -19.232 12.173 1.00 58.95 121 MET A N 1
ATOM 948 C CA . MET A 1 121 ? -51.799 -20.521 12.853 1.00 59.65 121 MET A CA 1
ATOM 949 C C . MET A 1 121 ? -50.559 -20.761 13.700 1.00 63.01 121 MET A C 1
ATOM 950 O O . MET A 1 121 ? -50.638 -21.426 14.738 1.00 65.73 121 MET A O 1
ATOM 955 N N . THR A 1 122 ? -49.411 -20.229 13.274 1.00 64.81 122 THR A N 1
ATOM 956 C CA . THR A 1 122 ? -48.164 -20.468 13.993 1.00 62.53 122 THR A CA 1
ATOM 957 C C . THR A 1 122 ? -48.221 -19.917 15.412 1.00 68.32 122 THR A C 1
ATOM 958 O O . THR A 1 122 ? -47.762 -20.567 16.359 1.00 69.57 122 THR A O 1
ATOM 962 N N . VAL A 1 123 ? -48.785 -18.725 15.579 1.00 66.19 123 VAL A N 1
ATOM 963 C CA . VAL A 1 123 ? -48.806 -18.045 16.866 1.00 65.71 123 VAL A CA 1
ATOM 964 C C . VAL A 1 123 ? -50.220 -17.984 17.443 1.00 68.76 123 VAL A C 1
ATOM 965 O O . VAL A 1 123 ? -50.497 -17.163 18.315 1.00 70.47 123 VAL A O 1
ATOM 969 N N . ASN A 1 124 ? -51.119 -18.845 16.970 1.00 68.07 124 ASN A N 1
ATOM 970 C CA . ASN A 1 124 ? -52.489 -18.854 17.467 1.00 72.27 124 ASN A CA 1
ATOM 971 C C . ASN A 1 124 ? -52.511 -19.304 18.923 1.00 75.90 124 ASN A C 1
ATOM 972 O O . ASN A 1 124 ? -52.024 -20.391 19.252 1.00 75.02 124 ASN A O 1
ATOM 977 N N . GLY A 1 125 ? -53.076 -18.470 19.792 1.00 79.15 125 GLY A N 1
ATOM 978 C CA . GLY A 1 125 ? -53.151 -18.776 21.204 1.00 79.90 125 GLY A CA 1
ATOM 979 C C . GLY A 1 125 ? -51.899 -18.477 21.997 1.00 80.40 125 GLY A C 1
ATOM 980 O O . GLY A 1 125 ? -51.914 -18.631 23.225 1.00 88.85 125 GLY A O 1
ATOM 981 N N . LEU A 1 126 ? -50.819 -18.060 21.345 1.00 77.99 126 LEU A N 1
ATOM 982 C CA . LEU A 1 126 ? -49.579 -17.746 22.045 1.00 77.02 126 LEU A CA 1
ATOM 983 C C . LEU A 1 126 ? -49.288 -16.251 21.980 1.00 78.84 126 LEU A C 1
ATOM 984 O O . LEU A 1 126 ? -48.208 -15.803 22.364 1.00 89.25 126 LEU A O 1
ATOM 989 N N . THR A 1 133 ? -52.242 -8.604 15.560 1.00 93.59 133 THR A N 1
ATOM 990 C CA . THR A 1 133 ? -50.867 -8.994 15.322 1.00 95.52 133 THR A CA 1
ATOM 991 C C . THR A 1 133 ? -50.752 -10.336 14.585 1.00 92.69 133 THR A C 1
ATOM 992 O O . THR A 1 133 ? -49.906 -10.457 13.688 1.00 92.76 133 THR A O 1
ATOM 996 N N . PRO A 1 134 ? -51.572 -11.344 14.934 1.00 91.84 134 PRO A N 1
ATOM 997 C CA . PRO A 1 134 ? -51.624 -12.575 14.101 1.00 88.32 134 PRO A CA 1
ATOM 998 C C . PRO A 1 134 ? -52.039 -12.260 12.669 1.00 91.39 134 PRO A C 1
ATOM 999 O O . PRO A 1 134 ? -53.082 -11.636 12.450 1.00 95.43 134 PRO A O 1
ATOM 1003 N N . GLY A 1 135 ? -51.239 -12.710 11.700 1.00 86.89 135 GLY A N 1
ATOM 1004 C CA . GLY A 1 135 ? -51.497 -12.431 10.293 1.00 82.71 135 GLY A CA 1
ATOM 1005 C C . GLY A 1 135 ? -51.460 -10.946 10.000 1.00 86.14 135 GLY A C 1
ATOM 1006 O O . GLY A 1 135 ? -52.324 -10.419 9.298 1.00 92.02 135 GLY A O 1
ATOM 1007 N N . ALA A 1 136 ? -50.461 -10.268 10.558 1.00 83.17 136 ALA A N 1
ATOM 1008 C CA . ALA A 1 136 ? -50.307 -8.834 10.390 1.00 80.95 136 ALA A CA 1
ATOM 1009 C C . ALA A 1 136 ? -48.824 -8.506 10.400 1.00 74.19 136 ALA A C 1
ATOM 1010 O O . ALA A 1 136 ? -48.037 -9.136 11.113 1.00 74.08 136 ALA A O 1
ATOM 1012 N N . TYR A 1 137 ? -48.451 -7.505 9.614 1.00 66.97 137 TYR A N 1
ATOM 1013 C CA . TYR A 1 137 ? -47.041 -7.242 9.393 1.00 62.51 137 TYR A CA 1
ATOM 1014 C C . TYR A 1 137 ? -46.448 -6.395 10.512 1.00 64.69 137 TYR A C 1
ATOM 1015 O O . TYR A 1 137 ? -47.156 -5.792 11.323 1.00 69.95 137 TYR A O 1
ATOM 1024 N N . ARG A 1 138 ? -45.119 -6.371 10.538 1.00 67.86 138 ARG A N 1
ATOM 1025 C CA . ARG A 1 138 ? -44.372 -5.608 11.525 1.00 68.56 138 ARG A CA 1
ATOM 1026 C C . ARG A 1 138 ? -44.780 -4.143 11.511 1.00 73.66 138 ARG A C 1
ATOM 1027 O O . ARG A 1 138 ? -44.895 -3.525 10.450 1.00 77.84 138 ARG A O 1
ATOM 1035 N N . SER A 1 139 ? -45.016 -3.597 12.702 1.00 75.16 139 SER A N 1
ATOM 1036 C CA . SER A 1 139 ? -45.077 -2.159 12.896 1.00 77.75 139 SER A CA 1
ATOM 1037 C C . SER A 1 139 ? -43.846 -1.624 13.611 1.00 79.63 139 SER A C 1
ATOM 1038 O O . SER A 1 139 ? -43.673 -0.402 13.679 1.00 79.55 139 SER A O 1
ATOM 1041 N N . HIS A 1 140 ? -42.996 -2.510 14.130 1.00 79.14 140 HIS A N 1
ATOM 1042 C CA . HIS A 1 140 ? -41.734 -2.174 14.791 1.00 80.18 140 HIS A CA 1
ATOM 1043 C C . HIS A 1 140 ? -41.842 -0.984 15.740 1.00 91.62 140 HIS A C 1
ATOM 1044 O O . HIS A 1 140 ? -40.901 -0.202 15.875 1.00 96.65 140 HIS A O 1
ATOM 1051 N N . THR A 1 148 ? -23.984 -7.922 11.328 1.00 112.26 148 THR A N 1
ATOM 1052 C CA . THR A 1 148 ? -25.324 -8.458 11.120 1.00 118.73 148 THR A CA 1
ATOM 1053 C C . THR A 1 148 ? -26.083 -7.584 10.121 1.00 119.92 148 THR A C 1
ATOM 1054 O O . THR A 1 148 ? -25.611 -6.513 9.739 1.00 115.50 148 THR A O 1
ATOM 1058 N N . HIS A 1 149 ? -27.253 -8.049 9.695 1.00 114.27 149 HIS A N 1
ATOM 1059 C CA . HIS A 1 149 ? -28.080 -7.357 8.719 1.00 102.03 149 HIS A CA 1
ATOM 1060 C C . HIS A 1 149 ? -29.302 -6.758 9.402 1.00 95.75 149 HIS A C 1
ATOM 1061 O O . HIS A 1 149 ? -29.940 -7.407 10.237 1.00 94.04 149 HIS A O 1
ATOM 1068 N N . LEU A 1 150 ? -29.619 -5.514 9.048 1.00 97.55 150 LEU A N 1
ATOM 1069 C CA . LEU A 1 150 ? -30.795 -4.852 9.601 1.00 94.00 150 LEU A CA 1
ATOM 1070 C C . LEU A 1 150 ? -31.996 -5.085 8.694 1.00 85.45 150 LEU A C 1
ATOM 1071 O O . LEU A 1 150 ? -31.911 -4.825 7.488 1.00 83.43 150 LEU A O 1
ATOM 1076 N N . PRO A 1 151 ? -33.115 -5.581 9.224 1.00 81.99 151 PRO A N 1
ATOM 1077 C CA . PRO A 1 151 ? -34.305 -5.729 8.392 1.00 79.20 151 PRO A CA 1
ATOM 1078 C C . PRO A 1 151 ? -34.818 -4.370 7.953 1.00 82.25 151 PRO A C 1
ATOM 1079 O O . PRO A 1 151 ? -34.616 -3.360 8.648 1.00 82.63 151 PRO A O 1
ATOM 1083 N N . PRO A 1 152 ? -35.479 -4.292 6.799 1.00 79.60 152 PRO A N 1
ATOM 1084 C CA . PRO A 1 152 ? -35.964 -2.996 6.316 1.00 77.96 152 PRO A CA 1
ATOM 1085 C C . PRO A 1 152 ? -37.019 -2.414 7.243 1.00 77.80 152 PRO A C 1
ATOM 1086 O O . PRO A 1 152 ? -37.614 -3.110 8.071 1.00 74.83 152 PRO A O 1
ATOM 1090 N N . GLU A 1 153 ? -37.237 -1.108 7.101 1.00 81.53 153 GLU A N 1
ATOM 1091 C CA . GLU A 1 153 ? -38.242 -0.426 7.903 1.00 81.31 153 GLU A CA 1
ATOM 1092 C C . GLU A 1 153 ? -39.615 -1.048 7.674 1.00 79.21 153 GLU A C 1
ATOM 1093 O O . GLU A 1 153 ? -39.922 -1.548 6.588 1.00 79.75 153 GLU A O 1
ATOM 1099 N N . PHE A 1 154 ? -40.443 -1.016 8.721 1.00 74.65 154 PHE A N 1
ATOM 1100 C CA . PHE A 1 154 ? -41.734 -1.694 8.668 1.00 72.62 154 PHE A CA 1
ATOM 1101 C C . PHE A 1 154 ? -42.630 -1.132 7.571 1.00 67.96 154 PHE A C 1
ATOM 1102 O O . PHE A 1 154 ? -43.507 -1.840 7.065 1.00 68.59 154 PHE A O 1
ATOM 1110 N N . ILE A 1 155 ? -42.423 0.130 7.185 1.00 65.17 155 ILE A N 1
ATOM 1111 C CA . ILE A 1 155 ? -43.225 0.720 6.121 1.00 67.98 155 ILE A CA 1
ATOM 1112 C C . ILE A 1 155 ? -42.914 0.098 4.766 1.00 65.91 155 ILE A C 1
ATOM 1113 O O . ILE A 1 155 ? -43.717 0.220 3.834 1.00 67.53 155 ILE A O 1
ATOM 1118 N N . HIS A 1 156 ? -41.768 -0.570 4.629 1.00 68.36 156 HIS A N 1
ATOM 1119 C CA . HIS A 1 156 ? -41.373 -1.194 3.374 1.00 68.04 156 HIS A CA 1
ATOM 1120 C C . HIS A 1 156 ? -41.711 -2.677 3.307 1.00 65.63 156 HIS A C 1
ATOM 1121 O O . HIS A 1 156 ? -41.633 -3.263 2.222 1.00 68.21 156 HIS A O 1
ATOM 1128 N N . VAL A 1 157 ? -42.076 -3.291 4.434 1.00 61.03 157 VAL A N 1
ATOM 1129 C CA . VAL A 1 157 ? -42.423 -4.714 4.427 1.00 62.70 157 VAL A CA 1
ATOM 1130 C C . VAL A 1 157 ? -43.568 -5.029 3.469 1.00 60.82 157 VAL A C 1
ATOM 1131 O O . VAL A 1 157 ? -43.460 -6.014 2.720 1.00 61.05 157 VAL A O 1
ATOM 1135 N N . PRO A 1 158 ? -44.674 -4.266 3.432 1.00 63.72 158 PRO A N 1
ATOM 1136 C CA . PRO A 1 158 ? -45.758 -4.628 2.495 1.00 60.97 158 PRO A CA 1
ATOM 1137 C C . PRO A 1 158 ? -45.306 -4.737 1.048 1.00 62.93 158 PRO A C 1
ATOM 1138 O O . PRO A 1 158 ? -45.671 -5.699 0.359 1.00 65.50 158 PRO A O 1
ATOM 1142 N N . ALA A 1 159 ? -44.514 -3.777 0.563 1.00 62.84 159 ALA A N 1
ATOM 1143 C CA . ALA A 1 159 ? -44.054 -3.836 -0.820 1.00 61.41 159 ALA A CA 1
ATOM 1144 C C . ALA A 1 159 ? -43.085 -4.991 -1.044 1.00 65.82 159 ALA A C 1
ATOM 1145 O O . ALA A 1 159 ? -43.038 -5.555 -2.144 1.00 67.13 159 ALA A O 1
ATOM 1147 N N . TYR A 1 160 ? -42.311 -5.358 -0.020 1.00 64.10 160 TYR A N 1
ATOM 1148 C CA . TYR A 1 160 ? -41.363 -6.456 -0.169 1.00 61.68 160 TYR A CA 1
ATOM 1149 C C . TYR A 1 160 ? -42.064 -7.809 -0.200 1.00 61.87 160 TYR A C 1
ATOM 1150 O O . TYR A 1 160 ? -41.612 -8.721 -0.901 1.00 62.69 160 TYR A O 1
ATOM 1159 N N . MET A 1 161 ? -43.161 -7.960 0.546 1.00 61.71 161 MET A N 1
ATOM 1160 C CA . MET A 1 161 ? -43.891 -9.224 0.531 1.00 58.70 161 MET A CA 1
ATOM 1161 C C . MET A 1 161 ? -44.686 -9.389 -0.757 1.00 64.36 161 MET A C 1
ATOM 1162 O O . MET A 1 161 ? -44.770 -10.495 -1.302 1.00 64.56 161 MET A O 1
ATOM 1167 N N . GLN A 1 162 ? -45.276 -8.301 -1.258 1.00 70.03 162 GLN A N 1
ATOM 1168 C CA . GLN A 1 162 ? -45.936 -8.356 -2.558 1.00 69.85 162 GLN A CA 1
ATOM 1169 C C . GLN A 1 162 ? -44.946 -8.697 -3.664 1.00 66.93 162 GLN A C 1
ATOM 1170 O O . GLN A 1 162 ? -45.318 -9.330 -4.659 1.00 67.37 162 GLN A O 1
ATOM 1176 N N . GLU A 1 163 ? -43.685 -8.291 -3.504 1.00 59.57 163 GLU A N 1
ATOM 1177 C CA . GLU A 1 163 ? -42.666 -8.617 -4.495 1.00 59.82 163 GLU A CA 1
ATOM 1178 C C . GLU A 1 163 ? -42.246 -10.078 -4.395 1.00 61.14 163 GLU A C 1
ATOM 1179 O O . GLU A 1 163 ? -41.970 -10.721 -5.414 1.00 63.55 163 GLU A O 1
ATOM 1185 N N . LEU A 1 164 ? -42.196 -10.620 -3.176 1.00 58.12 164 LEU A N 1
ATOM 1186 C CA . LEU A 1 164 ? -41.778 -12.008 -3.002 1.00 53.63 164 LEU A CA 1
ATOM 1187 C C . LEU A 1 164 ? -42.845 -12.976 -3.500 1.00 54.66 164 LEU A C 1
ATOM 1188 O O . LEU A 1 164 ? -42.521 -14.017 -4.082 1.00 55.03 164 LEU A O 1
ATOM 1193 N N . VAL A 1 165 ? -44.122 -12.649 -3.286 1.00 54.46 165 VAL A N 1
ATOM 1194 C CA . VAL A 1 165 ? -45.197 -13.545 -3.703 1.00 55.12 165 VAL A CA 1
ATOM 1195 C C . VAL A 1 165 ? -45.269 -13.624 -5.223 1.00 54.42 165 VAL A C 1
ATOM 1196 O O . VAL A 1 165 ? -45.425 -14.710 -5.796 1.00 57.19 165 VAL A O 1
ATOM 1200 N N . GLY A 1 166 ? -45.151 -12.481 -5.903 1.00 55.38 166 GLY A N 1
ATOM 1201 C CA . GLY A 1 166 ? -45.106 -12.500 -7.355 1.00 54.91 166 GLY A CA 1
ATOM 1202 C C . GLY A 1 166 ? -43.894 -13.233 -7.893 1.00 55.95 166 GLY A C 1
ATOM 1203 O O . GLY A 1 166 ? -43.940 -13.800 -8.988 1.00 60.09 166 GLY A O 1
ATOM 1204 N N . PHE A 1 167 ? -42.796 -13.234 -7.134 1.00 54.62 167 PHE A N 1
ATOM 1205 C CA . PHE A 1 167 ? -41.612 -13.986 -7.534 1.00 54.23 167 PHE A CA 1
ATOM 1206 C C . PHE A 1 167 ? -41.854 -15.487 -7.430 1.00 54.13 167 PHE A C 1
ATOM 1207 O O . PHE A 1 167 ? -41.478 -16.246 -8.330 1.00 57.68 167 PHE A O 1
ATOM 1215 N N . MET A 1 168 ? -42.484 -15.934 -6.340 1.00 50.48 168 MET A N 1
ATOM 1216 C CA . MET A 1 168 ? -42.760 -17.357 -6.176 1.00 51.85 168 MET A CA 1
ATOM 1217 C C . MET A 1 168 ? -43.793 -17.852 -7.180 1.00 54.61 168 MET A C 1
ATOM 1218 O O . MET A 1 168 ? -43.748 -19.018 -7.590 1.00 50.61 168 MET A O 1
ATOM 1223 N N . ASN A 1 169 ? -44.724 -16.991 -7.586 1.00 57.39 169 ASN A N 1
ATOM 1224 C CA . ASN A 1 169 ? -45.819 -17.378 -8.464 1.00 50.16 169 ASN A CA 1
ATOM 1225 C C . ASN A 1 169 ? -45.548 -17.073 -9.930 1.00 55.49 169 ASN A C 1
ATOM 1226 O O . ASN A 1 169 ? -46.379 -17.409 -10.779 1.00 59.74 169 ASN A O 1
ATOM 1231 N N . ARG A 1 170 ? -44.418 -16.446 -10.248 1.00 57.98 170 ARG A N 1
ATOM 1232 C CA . ARG A 1 170 ? -44.093 -16.166 -11.640 1.00 56.65 170 ARG A CA 1
ATOM 1233 C C . ARG A 1 170 ? -43.915 -17.465 -12.414 1.00 64.92 170 ARG A C 1
ATOM 1234 O O . ARG A 1 170 ? -43.360 -18.442 -11.905 1.00 71.47 170 ARG A O 1
ATOM 1242 N N . ALA A 1 171 ? -44.392 -17.471 -13.657 1.00 68.28 171 ALA A N 1
ATOM 1243 C CA . ALA A 1 171 ? -44.284 -18.643 -14.524 1.00 70.51 171 ALA A CA 1
ATOM 1244 C C . ALA A 1 171 ? -42.882 -18.832 -15.091 1.00 71.14 171 ALA A C 1
ATOM 1245 O O . ALA A 1 171 ? -42.724 -19.165 -16.267 1.00 75.13 171 ALA A O 1
ATOM 1247 N N . ASP A 1 172 ? -41.851 -18.620 -14.277 1.00 76.66 172 ASP A N 1
ATOM 1248 C CA . ASP A 1 172 ? -40.488 -18.841 -14.727 1.00 78.14 172 ASP A CA 1
ATOM 1249 C C . ASP A 1 172 ? -40.251 -20.330 -14.972 1.00 80.23 172 ASP A C 1
ATOM 1250 O O . ASP A 1 172 ? 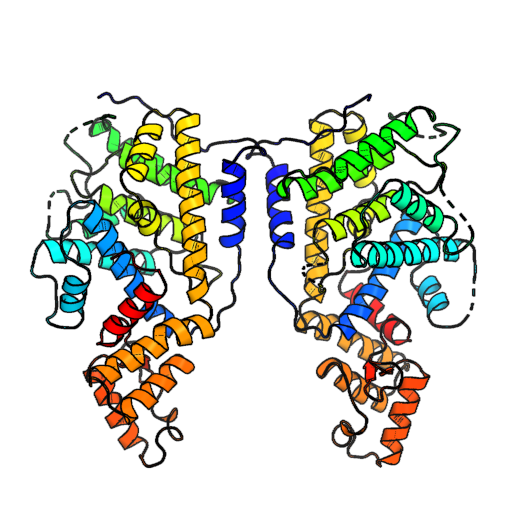-40.986 -21.192 -14.480 1.00 78.58 172 ASP A O 1
ATOM 1255 N N . ALA A 1 173 ? -39.209 -20.621 -15.747 1.00 77.54 173 ALA A N 1
ATOM 1256 C CA . ALA A 1 173 ? -38.997 -21.970 -16.252 1.00 75.51 173 ALA A CA 1
ATOM 1257 C C . ALA A 1 173 ? -38.905 -22.972 -15.102 1.00 75.82 173 ALA A C 1
ATOM 1258 O O . ALA A 1 173 ? -38.338 -22.660 -14.048 1.00 76.63 173 ALA A O 1
ATOM 1260 N N . PRO A 1 174 ? -39.461 -24.177 -15.266 1.00 74.20 174 PRO A N 1
ATOM 1261 C CA . PRO A 1 174 ? -39.425 -25.167 -14.175 1.00 75.06 174 PRO A CA 1
ATOM 1262 C C . PRO A 1 174 ? -38.024 -25.531 -13.711 1.00 73.90 174 PRO A C 1
ATOM 1263 O O . PRO A 1 174 ? -37.884 -26.100 -12.622 1.00 77.88 174 PRO A O 1
ATOM 1267 N N . LYS A 1 175 ? -36.986 -25.239 -14.498 1.00 75.15 175 LYS A N 1
ATOM 1268 C CA . LYS A 1 175 ? -35.623 -25.414 -14.010 1.00 71.54 175 LYS A CA 1
ATOM 1269 C C . LYS A 1 175 ? -35.296 -24.451 -12.877 1.00 70.12 175 LYS A C 1
ATOM 1270 O O . LYS A 1 175 ? -34.414 -24.745 -12.064 1.00 66.94 175 LYS A O 1
ATOM 1276 N N . TYR A 1 176 ? -35.995 -23.315 -12.803 1.00 69.92 176 TYR A N 1
ATOM 1277 C CA . TYR A 1 176 ? -35.772 -22.313 -11.769 1.00 66.33 176 TYR A CA 1
ATOM 1278 C C . TYR A 1 176 ? -36.513 -22.615 -10.473 1.00 64.34 176 TYR A C 1
ATOM 1279 O O . TYR A 1 176 ? -36.317 -21.892 -9.490 1.00 62.41 176 TYR A O 1
ATOM 1288 N N . ASP A 1 177 ? -37.353 -23.653 -10.447 1.00 65.25 177 ASP A N 1
ATOM 1289 C CA . ASP A 1 177 ? -38.209 -23.898 -9.288 1.00 64.80 177 ASP A CA 1
ATOM 1290 C C . ASP A 1 177 ? -37.386 -24.158 -8.032 1.00 59.58 177 ASP A C 1
ATOM 1291 O O . ASP A 1 177 ? -37.681 -23.620 -6.959 1.00 59.39 177 ASP A O 1
ATOM 1296 N N . LEU A 1 178 ? -36.344 -24.983 -8.150 1.00 57.47 178 LEU A N 1
ATOM 1297 C CA . LEU A 1 178 ? -35.568 -25.369 -6.976 1.00 62.12 178 LEU A CA 1
ATOM 1298 C C . LEU A 1 178 ? -34.740 -24.204 -6.457 1.00 61.20 178 LEU A C 1
ATOM 1299 O O . LEU A 1 178 ? -34.576 -24.044 -5.241 1.00 56.96 178 LEU A O 1
ATOM 1304 N N . MET A 1 179 ? -34.202 -23.387 -7.362 1.00 57.26 179 MET A N 1
ATOM 1305 C CA . MET A 1 179 ? -33.504 -22.183 -6.932 1.00 58.23 179 MET A CA 1
ATOM 1306 C C . MET A 1 179 ? -34.465 -21.183 -6.303 1.00 56.44 179 MET A C 1
ATOM 1307 O O . MET A 1 179 ? -34.085 -20.458 -5.376 1.00 56.07 179 MET A O 1
ATOM 1312 N N . LYS A 1 180 ? -35.713 -21.142 -6.780 1.00 55.67 180 LYS A N 1
ATOM 1313 C CA . LYS A 1 180 ? -36.705 -20.254 -6.184 1.00 53.42 180 LYS A CA 1
ATOM 1314 C C . LYS A 1 180 ? -37.005 -20.637 -4.741 1.00 52.73 180 LYS A C 1
ATOM 1315 O O . LYS A 1 180 ? -37.342 -19.769 -3.928 1.00 51.43 180 LYS A O 1
ATOM 1321 N N . VAL A 1 181 ? -36.891 -21.924 -4.404 1.00 49.19 181 VAL A N 1
ATOM 1322 C CA . VAL A 1 181 ? -37.107 -22.353 -3.024 1.00 50.89 181 VAL A CA 1
ATOM 1323 C C . VAL A 1 181 ? -36.043 -21.754 -2.114 1.00 51.41 181 VAL A C 1
ATOM 1324 O O . VAL A 1 181 ? -36.346 -21.210 -1.045 1.00 48.85 181 VAL A O 1
ATOM 1328 N N . ALA A 1 182 ? -34.777 -21.838 -2.530 1.00 54.19 182 ALA A N 1
ATOM 1329 C CA . ALA A 1 182 ? -33.695 -21.289 -1.721 1.00 50.18 182 ALA A CA 1
ATOM 1330 C C . ALA A 1 182 ? -33.759 -19.767 -1.669 1.00 49.99 182 ALA A C 1
ATOM 1331 O O . ALA A 1 182 ? -33.583 -19.170 -0.600 1.00 51.28 182 ALA A O 1
ATOM 1333 N N . LEU A 1 183 ? -34.014 -19.125 -2.812 1.00 51.39 183 LEU A N 1
ATOM 1334 C CA . LEU A 1 183 ? -34.057 -17.666 -2.848 1.00 46.40 183 LEU A CA 1
ATOM 1335 C C . LEU A 1 183 ? -35.196 -17.119 -1.997 1.00 49.96 183 LEU A C 1
ATOM 1336 O O . LEU A 1 183 ? -35.010 -16.156 -1.244 1.00 51.22 183 LEU A O 1
ATOM 1341 N N . ALA A 1 184 ? -36.386 -17.716 -2.105 1.00 50.32 184 ALA A N 1
ATOM 1342 C CA . ALA A 1 184 ? -37.518 -17.243 -1.315 1.00 47.08 184 ALA A CA 1
ATOM 1343 C C . ALA A 1 184 ? -37.304 -17.477 0.175 1.00 49.18 184 ALA A C 1
ATOM 1344 O O . ALA A 1 184 ? -37.751 -16.666 0.995 1.00 57.30 184 ALA A O 1
ATOM 1346 N N . HIS A 1 185 ? -36.629 -18.568 0.544 1.00 49.37 185 HIS A N 1
ATOM 1347 C CA . HIS A 1 185 ? -36.383 -18.839 1.956 1.00 50.43 185 HIS A CA 1
ATOM 1348 C C . HIS A 1 185 ? -35.479 -17.779 2.569 1.00 54.61 185 HIS A C 1
ATOM 1349 O O . HIS A 1 185 ? -35.708 -17.336 3.700 1.00 58.01 185 HIS A O 1
ATOM 1356 N N . HIS A 1 186 ? -34.442 -17.362 1.839 1.00 53.94 186 HIS A N 1
ATOM 1357 C CA . HIS A 1 186 ? -33.530 -16.358 2.374 1.00 56.86 186 HIS A CA 1
ATOM 1358 C C . HIS A 1 186 ? -34.174 -14.978 2.395 1.00 55.66 186 HIS A C 1
ATOM 1359 O O . HIS A 1 186 ? -34.057 -14.249 3.387 1.00 59.55 186 HIS A O 1
ATOM 1366 N N . ARG A 1 187 ? -34.856 -14.601 1.309 1.00 54.25 187 ARG A N 1
ATOM 1367 C CA . ARG A 1 187 ? -35.439 -13.265 1.230 1.00 56.53 187 ARG A CA 1
ATOM 1368 C C . ARG A 1 187 ? -36.519 -13.057 2.284 1.00 57.08 187 ARG A C 1
ATOM 1369 O O . ARG A 1 187 ? -36.658 -11.950 2.818 1.00 59.00 187 ARG A O 1
ATOM 1377 N N . PHE A 1 188 ? -37.282 -14.104 2.607 1.00 55.09 188 PHE A N 1
ATOM 1378 C CA . PHE A 1 188 ? -38.328 -13.983 3.619 1.00 57.08 188 PHE A CA 1
ATOM 1379 C C . PHE A 1 188 ? -37.743 -13.546 4.958 1.00 54.82 188 PHE A C 1
ATOM 1380 O O . PHE A 1 188 ? -38.153 -12.528 5.528 1.00 57.75 188 PHE A O 1
ATOM 1388 N N . GLY A 1 189 ? -36.784 -14.313 5.480 1.00 56.35 189 GLY A N 1
ATOM 1389 C CA . GLY A 1 189 ? -36.117 -13.913 6.708 1.00 57.56 189 GLY A CA 1
ATOM 1390 C C . GLY A 1 189 ? -35.353 -12.614 6.561 1.00 53.72 189 GLY A C 1
ATOM 1391 O O . GLY A 1 189 ? -35.260 -11.831 7.511 1.00 52.89 189 GLY A O 1
ATOM 1392 N N . TRP A 1 190 ? -34.796 -12.367 5.372 1.00 60.08 190 TRP A N 1
ATOM 1393 C CA . TRP A 1 190 ? -34.163 -11.084 5.088 1.00 58.37 190 TRP A CA 1
ATOM 1394 C C . TRP A 1 190 ? -35.158 -9.937 5.206 1.00 60.69 190 TRP A C 1
ATOM 1395 O O . TRP A 1 190 ? -34.785 -8.829 5.608 1.00 66.17 190 TRP A O 1
ATOM 1406 N N . ILE A 1 191 ? -36.425 -10.184 4.869 1.00 61.77 191 ILE A N 1
ATOM 1407 C CA . ILE A 1 191 ? -37.454 -9.162 5.023 1.00 61.41 191 ILE A CA 1
ATOM 1408 C C . ILE A 1 191 ? -37.870 -9.030 6.484 1.00 64.33 191 ILE A C 1
ATOM 1409 O O . ILE A 1 191 ? -38.034 -7.916 6.993 1.00 68.29 191 ILE A O 1
ATOM 1414 N N . HIS A 1 192 ? -38.034 -10.163 7.179 1.00 61.40 192 HIS A N 1
ATOM 1415 C CA . HIS A 1 192 ? -38.530 -10.215 8.551 1.00 63.36 192 HIS A CA 1
ATOM 1416 C C . HIS A 1 192 ? -39.881 -9.512 8.636 1.00 64.93 192 HIS A C 1
ATOM 1417 O O . HIS A 1 192 ? -39.992 -8.453 9.268 1.00 65.21 192 HIS A O 1
ATOM 1424 N N . PRO A 1 193 ? -40.930 -10.068 8.019 1.00 63.84 193 PRO A N 1
ATOM 1425 C CA . PRO A 1 193 ? -42.191 -9.318 7.896 1.00 66.29 193 PRO A CA 1
ATOM 1426 C C . PRO A 1 193 ? -43.043 -9.279 9.152 1.00 64.11 193 PRO A C 1
ATOM 1427 O O . PRO A 1 193 ? -43.898 -8.389 9.261 1.00 68.66 193 PRO A O 1
ATOM 1431 N N . PHE A 1 194 ? -42.859 -10.197 10.093 1.00 65.65 194 PHE A N 1
ATOM 1432 C CA . PHE A 1 194 ? -43.721 -10.285 11.262 1.00 63.89 194 PHE A CA 1
ATOM 1433 C C . PHE A 1 194 ? -42.942 -9.951 12.527 1.00 65.69 194 PHE A C 1
ATOM 1434 O O . PHE A 1 194 ? -41.710 -9.882 12.533 1.00 67.60 194 PHE A O 1
ATOM 1442 N N . GLY A 1 195 ? -43.686 -9.732 13.609 1.00 64.58 195 GLY A N 1
ATOM 1443 C CA . GLY A 1 195 ? -43.087 -9.434 14.894 1.00 62.32 195 GLY A CA 1
ATOM 1444 C C . GLY A 1 195 ? -42.374 -10.628 15.492 1.00 69.37 195 GLY A C 1
ATOM 1445 O O . GLY A 1 195 ? -41.183 -10.556 15.809 1.00 76.96 195 GLY A O 1
ATOM 1446 N N . ASN A 1 196 ? -43.096 -11.735 15.646 1.00 67.48 196 ASN A N 1
ATOM 1447 C CA . ASN A 1 196 ? -42.540 -12.983 16.143 1.00 72.36 196 ASN A CA 1
ATOM 1448 C C . ASN A 1 196 ? -42.972 -14.115 15.218 1.00 70.58 196 ASN A C 1
ATOM 1449 O O . ASN A 1 196 ? -43.883 -13.967 14.398 1.00 66.60 196 ASN A O 1
ATOM 1454 N N . GLY A 1 197 ? -42.303 -15.258 15.349 1.00 74.34 197 GLY A N 1
ATOM 1455 C CA . GLY A 1 197 ? -42.656 -16.423 14.565 1.00 69.35 197 GLY A CA 1
ATOM 1456 C C . GLY A 1 197 ? -42.174 -16.404 13.134 1.00 64.02 197 GLY A C 1
ATOM 1457 O O . GLY A 1 197 ? -42.686 -17.170 12.312 1.00 62.20 197 GLY A O 1
ATOM 1458 N N . ASN A 1 198 ? -41.201 -15.551 12.807 1.00 63.11 198 ASN A N 1
ATOM 1459 C CA . ASN A 1 198 ? -40.684 -15.514 11.443 1.00 54.87 198 ASN A CA 1
ATOM 1460 C C . ASN A 1 198 ? -39.907 -16.782 11.111 1.00 57.16 198 ASN A C 1
ATOM 1461 O O . ASN A 1 198 ? -39.970 -17.277 9.980 1.00 54.93 198 ASN A O 1
ATOM 1466 N N . GLY A 1 199 ? -39.168 -17.321 12.083 1.00 60.07 199 GLY A N 1
ATOM 1467 C CA . GLY A 1 199 ? -38.445 -18.559 11.844 1.00 60.36 199 GLY A CA 1
ATOM 1468 C C . GLY A 1 199 ? -39.372 -19.745 11.657 1.00 58.73 199 GLY A C 1
ATOM 1469 O O . GLY A 1 199 ? -39.177 -20.560 10.751 1.00 54.24 199 GLY A O 1
ATOM 1470 N N . ARG A 1 200 ? -40.395 -19.856 12.508 1.00 58.09 200 ARG A N 1
ATOM 1471 C CA . ARG A 1 200 ? -41.371 -20.930 12.363 1.00 51.69 200 ARG A CA 1
ATOM 1472 C C . ARG A 1 200 ? -42.122 -20.834 11.041 1.00 54.82 200 ARG A C 1
ATOM 1473 O O . ARG A 1 200 ? -42.475 -21.861 10.450 1.00 55.39 200 ARG A O 1
ATOM 1481 N N . THR A 1 201 ? -42.370 -19.613 10.560 1.00 54.39 201 THR A N 1
ATOM 1482 C CA . THR A 1 201 ? -43.181 -19.426 9.361 1.00 53.72 201 THR A CA 1
ATOM 1483 C C . THR A 1 201 ? -42.405 -19.756 8.090 1.00 51.09 201 THR A C 1
ATOM 1484 O O . THR A 1 201 ? -42.938 -20.420 7.194 1.00 53.05 201 THR A O 1
ATOM 1488 N N . VAL A 1 202 ? -41.150 -19.306 7.993 1.00 48.98 202 VAL A N 1
ATOM 1489 C CA . VAL A 1 202 ? -40.378 -19.522 6.771 1.00 50.97 202 VAL A CA 1
ATOM 1490 C C . VAL A 1 202 ? -40.153 -21.007 6.522 1.00 51.66 202 VAL A C 1
ATOM 1491 O O . VAL A 1 202 ? -40.007 -21.436 5.371 1.00 52.14 202 VAL A O 1
ATOM 1495 N N . ARG A 1 203 ? -40.130 -21.817 7.583 1.00 50.75 203 ARG A N 1
ATOM 1496 C CA . ARG A 1 203 ? -40.059 -23.260 7.395 1.00 50.18 203 ARG A CA 1
ATOM 1497 C C . ARG A 1 203 ? -41.378 -23.813 6.871 1.00 51.50 203 ARG A C 1
ATOM 1498 O O . ARG A 1 203 ? -41.383 -24.764 6.082 1.00 55.48 203 ARG A O 1
ATOM 1506 N N . LEU A 1 204 ? -42.501 -23.228 7.295 1.00 53.65 204 LEU A N 1
ATOM 1507 C CA . LEU A 1 204 ? -43.793 -23.600 6.729 1.00 53.12 204 LEU A CA 1
ATOM 1508 C C . LEU A 1 204 ? -43.894 -23.165 5.272 1.00 52.66 204 LEU A C 1
ATOM 1509 O O . LEU A 1 204 ? -44.491 -23.867 4.446 1.00 51.23 204 LEU A O 1
ATOM 1514 N N . LEU A 1 205 ? -43.314 -22.009 4.940 1.00 51.47 205 LEU A N 1
ATOM 1515 C CA . LEU A 1 205 ? -43.343 -21.529 3.563 1.00 51.29 205 LEU A CA 1
ATOM 1516 C C . LEU A 1 205 ? -42.464 -22.386 2.662 1.00 49.64 205 LEU A C 1
ATOM 1517 O O . LEU A 1 205 ? -42.796 -22.610 1.493 1.00 47.67 205 LEU A O 1
ATOM 1522 N N . THR A 1 206 ? -41.337 -22.874 3.188 1.00 49.02 206 THR A N 1
ATOM 1523 C CA . THR A 1 206 ? -40.484 -23.764 2.407 1.00 50.31 206 THR A CA 1
ATOM 1524 C C . THR A 1 206 ? -41.187 -25.085 2.121 1.00 51.46 206 THR A C 1
ATOM 1525 O O . THR A 1 206 ? -41.090 -25.620 1.010 1.00 50.21 206 THR A O 1
ATOM 1529 N N . TYR A 1 207 ? -41.900 -25.626 3.112 1.00 52.05 207 TYR A N 1
ATOM 1530 C CA . TYR A 1 207 ? -42.704 -26.820 2.875 1.00 53.12 207 TYR A CA 1
ATOM 1531 C C . TYR A 1 207 ? -43.793 -26.551 1.847 1.00 52.88 207 TYR A C 1
ATOM 1532 O O . TYR A 1 207 ? -44.112 -27.419 1.025 1.00 50.85 207 TYR A O 1
ATOM 1541 N N . SER A 1 208 ? -44.378 -25.352 1.880 1.00 49.87 208 SER A N 1
ATOM 1542 C CA . SER A 1 208 ? -45.400 -24.999 0.902 1.00 48.10 208 SER A CA 1
ATOM 1543 C C . SER A 1 208 ? -44.816 -24.932 -0.503 1.00 52.78 208 SER A C 1
ATOM 1544 O O . SER A 1 208 ? -45.430 -25.413 -1.463 1.00 57.13 208 SER A O 1
ATOM 1547 N N . LEU A 1 209 ? -43.626 -24.343 -0.642 1.00 51.03 209 LEU A N 1
ATOM 1548 C CA . LEU A 1 209 ? -43.028 -24.187 -1.964 1.00 50.27 209 LEU A CA 1
ATOM 1549 C C . LEU A 1 209 ? -42.662 -25.535 -2.571 1.00 52.07 209 LEU A C 1
ATOM 1550 O O . LEU A 1 209 ? -42.820 -25.739 -3.780 1.00 51.68 209 LEU A O 1
ATOM 1555 N N . LEU A 1 210 ? -42.174 -26.469 -1.749 1.00 54.85 210 LEU A N 1
ATOM 1556 C CA . LEU A 1 210 ? -41.879 -27.807 -2.251 1.00 52.74 210 LEU A CA 1
ATOM 1557 C C . LEU A 1 210 ? -43.144 -28.496 -2.750 1.00 55.23 210 LEU A C 1
ATOM 1558 O O . LEU A 1 210 ? -43.113 -29.219 -3.753 1.00 56.62 210 LEU A O 1
ATOM 1563 N N . ILE A 1 211 ? -44.269 -28.279 -2.065 1.00 55.08 211 ILE A N 1
ATOM 1564 C CA . ILE A 1 211 ? -45.534 -28.842 -2.525 1.00 56.43 211 ILE A CA 1
ATOM 1565 C C . ILE A 1 211 ? -45.984 -28.153 -3.808 1.00 52.89 211 ILE A C 1
ATOM 1566 O O . ILE A 1 211 ? -46.435 -28.808 -4.756 1.00 53.25 211 ILE A O 1
ATOM 1571 N N . LYS A 1 212 ? -45.859 -26.824 -3.862 1.00 50.65 212 LYS A N 1
ATOM 1572 C CA . LYS A 1 212 ? -46.299 -26.082 -5.039 1.00 49.02 212 LYS A CA 1
ATOM 1573 C C . LYS A 1 212 ? -45.477 -26.455 -6.267 1.00 54.13 212 LYS A C 1
ATOM 1574 O O . LYS A 1 212 ? -46.013 -26.543 -7.378 1.00 53.33 212 LYS A O 1
ATOM 1580 N N . TYR A 1 213 ? -44.180 -26.686 -6.086 1.00 56.49 213 TYR A N 1
ATOM 1581 C CA . TYR A 1 213 ? -43.298 -27.026 -7.195 1.00 56.83 213 TYR A CA 1
ATOM 1582 C C . TYR A 1 213 ? -43.322 -28.510 -7.538 1.00 64.93 213 TYR A C 1
ATOM 1583 O O . TYR A 1 213 ? -42.456 -28.975 -8.288 1.00 70.53 213 TYR A O 1
ATOM 1592 N N . GLY A 1 214 ? -44.285 -29.257 -7.007 1.00 66.47 214 GLY A N 1
ATOM 1593 C CA . GLY A 1 214 ? -44.556 -30.598 -7.480 1.00 69.98 214 GLY A CA 1
ATOM 1594 C C . GLY A 1 214 ? -43.571 -31.668 -7.061 1.00 75.46 214 GLY A C 1
ATOM 1595 O O . GLY A 1 214 ? -42.920 -32.284 -7.910 1.00 87.36 214 GLY A O 1
ATOM 1596 N N . PHE A 1 215 ? -43.457 -31.906 -5.757 1.00 78.74 215 PHE A N 1
ATOM 1597 C CA . PHE A 1 215 ? -42.687 -33.030 -5.248 1.00 83.48 215 PHE A CA 1
ATOM 1598 C C . PHE A 1 215 ? -43.567 -34.159 -4.732 1.00 96.16 215 PHE A C 1
ATOM 1599 O O . PHE A 1 215 ? -43.049 -35.240 -4.429 1.00 102.70 215 PHE A O 1
ATOM 1607 N N . ASN A 1 216 ? -44.875 -33.934 -4.626 1.00 104.55 216 ASN A N 1
ATOM 1608 C CA . ASN A 1 216 ? -45.824 -34.947 -4.187 1.00 105.66 216 ASN A CA 1
ATOM 1609 C C . ASN A 1 216 ? -46.695 -35.471 -5.320 1.00 109.17 216 ASN A C 1
ATOM 1610 O O . ASN A 1 216 ? -47.592 -36.281 -5.068 1.00 112.77 216 ASN A O 1
ATOM 1615 N N . VAL A 1 217 ? -46.456 -35.035 -6.557 1.00 105.40 217 VAL A N 1
ATOM 1616 C CA . VAL A 1 217 ? -47.325 -35.367 -7.681 1.00 108.98 217 VAL A CA 1
ATOM 1617 C C . VAL A 1 217 ? -47.127 -36.814 -8.106 1.00 114.27 217 VAL A C 1
ATOM 1618 O O . VAL A 1 217 ? -48.014 -37.655 -7.919 1.00 112.97 217 VAL A O 1
ATOM 1622 N N . LYS A 1 218 ? -45.966 -37.112 -8.686 1.00 120.36 218 LYS A N 1
ATOM 1623 C CA . LYS A 1 218 ? -45.715 -38.409 -9.301 1.00 117.44 218 LYS A CA 1
ATOM 1624 C C . LYS A 1 218 ? -45.466 -39.524 -8.293 1.00 121.07 218 LYS A C 1
ATOM 1625 O O . LYS A 1 218 ? -45.183 -40.652 -8.708 1.00 119.75 218 LYS A O 1
ATOM 1627 N N . THR A 1 219 ? -45.563 -39.250 -6.994 1.00 117.76 219 THR A N 1
ATOM 1628 C CA . THR A 1 219 ? -45.296 -40.250 -5.969 1.00 118.30 219 THR A CA 1
ATOM 1629 C C . THR A 1 219 ? -46.480 -40.339 -5.019 1.00 116.44 219 THR A C 1
ATOM 1630 O O . THR A 1 219 ? -46.918 -39.323 -4.469 1.00 112.24 219 THR A O 1
ATOM 1634 N N . SER A 1 220 ? -46.994 -41.557 -4.832 1.00 120.59 220 SER A N 1
ATOM 1635 C CA . SER A 1 220 ? -48.024 -41.777 -3.822 1.00 117.46 220 SER A CA 1
ATOM 1636 C C . SER A 1 220 ? -47.493 -41.473 -2.429 1.00 117.27 220 SER A C 1
ATOM 1637 O O . SER A 1 220 ? -48.206 -40.908 -1.591 1.00 115.73 220 SER A O 1
ATOM 1640 N N . GLY A 1 221 ? -46.243 -41.839 -2.164 1.00 111.43 221 GLY A N 1
ATOM 1641 C CA . GLY A 1 221 ? -45.671 -41.649 -0.849 1.00 107.72 221 GLY A CA 1
ATOM 1642 C C . GLY A 1 221 ? -44.250 -41.127 -0.858 1.00 113.10 221 GLY A C 1
ATOM 1643 O O . GLY A 1 221 ? -43.301 -41.877 -1.108 1.00 111.47 221 GLY A O 1
ATOM 1644 N N . ARG A 1 222 ? -44.095 -39.835 -0.582 1.00 109.75 222 ARG A N 1
ATOM 1645 C CA . ARG A 1 222 ? -42.780 -39.227 -0.415 1.00 100.55 222 ARG A CA 1
ATOM 1646 C C . ARG A 1 222 ? -42.896 -38.143 0.643 1.00 99.08 222 ARG A C 1
ATOM 1647 O O . ARG A 1 222 ? -43.665 -37.191 0.473 1.00 102.04 222 ARG A O 1
ATOM 1655 N N . VAL A 1 223 ? -42.150 -38.290 1.726 1.00 91.20 223 VAL A N 1
ATOM 1656 C CA . VAL A 1 223 ? -42.146 -37.308 2.803 1.00 88.70 223 VAL A CA 1
ATOM 1657 C C . VAL A 1 223 ? -41.017 -36.319 2.555 1.00 93.76 223 VAL A C 1
ATOM 1658 O O . VAL A 1 223 ? -39.940 -36.687 2.072 1.00 96.76 223 VAL A O 1
ATOM 1662 N N . LEU A 1 224 ? -41.273 -35.050 2.861 1.00 94.52 224 LEU A N 1
ATOM 1663 C CA . LEU A 1 224 ? -40.291 -33.985 2.708 1.00 96.79 224 LEU A CA 1
ATOM 1664 C C . LEU A 1 224 ? -40.115 -33.288 4.047 1.00 99.92 224 LEU A C 1
ATOM 1665 O O . LEU A 1 224 ? -41.070 -32.710 4.578 1.00 99.60 224 LEU A O 1
ATOM 1670 N N . ASN A 1 225 ? -38.903 -33.342 4.587 1.00 112.68 225 ASN A N 1
ATOM 1671 C CA . ASN A 1 225 ? -38.604 -32.696 5.858 1.00 113.47 225 ASN A CA 1
ATOM 1672 C C . ASN A 1 225 ? -37.624 -31.551 5.613 1.00 114.34 225 ASN A C 1
ATOM 1673 O O . ASN A 1 225 ? -36.413 -31.734 5.786 1.00 115.76 225 ASN A O 1
ATOM 1678 N N . PRO A 1 226 ? -38.086 -30.369 5.188 1.00 94.09 226 PRO A N 1
ATOM 1679 C CA . PRO A 1 226 ? -37.131 -29.274 4.944 1.00 91.30 226 PRO A CA 1
ATOM 1680 C C . PRO A 1 226 ? -36.428 -28.782 6.198 1.00 88.96 226 PRO A C 1
ATOM 1681 O O . PRO A 1 226 ? -35.299 -28.285 6.097 1.00 85.74 226 PRO A O 1
ATOM 1685 N N . THR A 1 227 ? -37.044 -28.904 7.378 1.00 86.22 227 THR A N 1
ATOM 1686 C CA . THR A 1 227 ? -36.338 -28.516 8.595 1.00 83.31 227 THR A CA 1
ATOM 1687 C C . THR A 1 227 ? -35.148 -29.430 8.862 1.00 85.98 227 THR A C 1
ATOM 1688 O O . THR A 1 227 ? -34.167 -28.999 9.477 1.00 87.84 227 THR A O 1
ATOM 1692 N N . ALA A 1 228 ? -35.197 -30.677 8.380 1.00 92.26 228 ALA A N 1
ATOM 1693 C CA . ALA A 1 228 ? -34.100 -31.612 8.602 1.00 88.59 228 ALA A CA 1
ATOM 1694 C C . ALA A 1 228 ? -32.816 -31.166 7.917 1.00 92.38 228 ALA A C 1
ATOM 1695 O O . ALA A 1 228 ? -31.730 -31.596 8.320 1.00 100.19 228 ALA A O 1
ATOM 1697 N N . VAL A 1 229 ? -32.915 -30.319 6.892 1.00 86.67 229 VAL A N 1
ATOM 1698 C CA . VAL A 1 229 ? -31.717 -29.780 6.256 1.00 84.29 229 VAL A CA 1
ATOM 1699 C C . VAL A 1 229 ? -31.026 -28.788 7.183 1.00 91.45 229 VAL A C 1
ATOM 1700 O O . VAL A 1 229 ? -29.807 -28.847 7.387 1.00 97.16 229 VAL A O 1
ATOM 1704 N N . PHE A 1 230 ? -31.794 -27.869 7.764 1.00 88.22 230 PHE A N 1
ATOM 1705 C CA . PHE A 1 230 ? -31.257 -26.838 8.640 1.00 92.36 230 PHE A CA 1
ATOM 1706 C C . PHE A 1 230 ? -31.278 -27.237 10.113 1.00 96.82 230 PHE A C 1
ATOM 1707 O O . PHE A 1 230 ? -30.960 -26.405 10.968 1.00 95.54 230 PHE A O 1
ATOM 1715 N N . CYS A 1 231 ? -31.647 -28.479 10.428 1.00 110.25 231 CYS A N 1
ATOM 1716 C CA . CYS A 1 231 ? -31.637 -28.960 11.805 1.00 112.47 231 CYS A CA 1
ATOM 1717 C C . CYS A 1 231 ? -30.430 -29.828 12.126 1.00 114.53 231 CYS A C 1
ATOM 1718 O O . CYS A 1 231 ? -30.020 -29.887 13.290 1.00 113.11 231 CYS A O 1
ATOM 1721 N N . ASN A 1 232 ? -29.862 -30.512 11.130 1.00 118.44 232 ASN A N 1
ATOM 1722 C CA . ASN A 1 232 ? -28.618 -31.244 11.346 1.00 121.44 232 ASN A CA 1
ATOM 1723 C C . ASN A 1 232 ? -27.520 -30.299 11.814 1.00 121.39 232 ASN A C 1
ATOM 1724 O O . ASN A 1 232 ? -26.935 -30.481 12.888 1.00 120.81 232 ASN A O 1
ATOM 1729 N N . ASP A 1 233 ? -27.233 -29.276 11.017 1.00 113.79 233 ASP A N 1
ATOM 1730 C CA . ASP A 1 233 ? -26.404 -28.169 11.455 1.00 107.78 233 ASP A CA 1
ATOM 1731 C C . ASP A 1 233 ? -27.300 -27.057 11.996 1.00 106.24 233 ASP A C 1
ATOM 1732 O O . ASP A 1 233 ? -28.523 -27.192 12.079 1.00 115.13 233 ASP A O 1
ATOM 1737 N N . ARG A 1 234 ? -26.682 -25.943 12.375 1.00 107.24 234 ARG A N 1
ATOM 1738 C CA . ARG A 1 234 ? -27.417 -24.772 12.835 1.00 108.92 234 ARG A CA 1
ATOM 1739 C C . ARG A 1 234 ? -26.532 -23.544 12.690 1.00 110.60 234 ARG A C 1
ATOM 1740 O O . ARG A 1 234 ? -26.966 -22.511 12.171 1.00 106.28 234 ARG A O 1
ATOM 1742 N N . GLU A 1 235 ? -25.285 -23.657 13.151 1.00 122.43 235 GLU A N 1
ATOM 1743 C CA . GLU A 1 235 ? -24.305 -22.604 12.912 1.00 123.59 235 GLU A CA 1
ATOM 1744 C C . GLU A 1 235 ? -24.071 -22.415 11.421 1.00 122.08 235 GLU A C 1
ATOM 1745 O O . GLU A 1 235 ? -23.944 -21.283 10.940 1.00 122.57 235 GLU A O 1
ATOM 1751 N N . ARG A 1 236 ? -24.023 -23.521 10.673 1.00 106.12 236 ARG A N 1
ATOM 1752 C CA . ARG A 1 236 ? -23.878 -23.447 9.224 1.00 101.81 236 ARG A CA 1
ATOM 1753 C C . ARG A 1 236 ? -25.106 -22.823 8.575 1.00 99.51 236 ARG A C 1
ATOM 1754 O O . ARG A 1 236 ? -24.980 -22.017 7.645 1.00 94.26 236 ARG A O 1
ATOM 1762 N N . TYR A 1 237 ? -26.299 -23.193 9.047 1.00 97.26 237 TYR A N 1
ATOM 1763 C CA . TYR A 1 237 ? -27.532 -22.608 8.529 1.00 90.42 237 TYR A CA 1
ATOM 1764 C C . TYR A 1 237 ? -27.531 -21.091 8.685 1.00 89.27 237 TYR A C 1
ATOM 1765 O O . TYR A 1 237 ? -27.913 -20.363 7.760 1.00 84.55 237 TYR A O 1
ATOM 1774 N N . TYR A 1 238 ? -27.091 -20.594 9.842 1.00 94.49 238 TYR A N 1
ATOM 1775 C CA . TYR A 1 238 ? -27.024 -19.153 10.055 1.00 91.34 238 TYR A CA 1
ATOM 1776 C C . TYR A 1 238 ? -25.812 -18.528 9.376 1.00 92.21 238 TYR A C 1
ATOM 1777 O O . TYR A 1 238 ? -25.887 -17.379 8.926 1.00 93.16 238 TYR A O 1
ATOM 1786 N N . SER A 1 239 ? -24.694 -19.255 9.294 1.00 90.85 239 SER A N 1
ATOM 1787 C CA . SER A 1 239 ? -23.520 -18.726 8.607 1.00 89.22 239 SER A CA 1
ATOM 1788 C C . SER A 1 239 ? -23.800 -18.516 7.126 1.00 89.94 239 SER A C 1
ATOM 1789 O O . SER A 1 239 ? -23.361 -17.522 6.535 1.00 85.81 239 SER A O 1
ATOM 1792 N N . MET A 1 240 ? -24.535 -19.443 6.509 1.00 90.94 240 MET A N 1
ATOM 1793 C CA . MET A 1 240 ? -24.832 -19.316 5.088 1.00 82.97 240 MET A CA 1
ATOM 1794 C C . MET A 1 240 ? -25.873 -18.233 4.830 1.00 75.07 240 MET A C 1
ATOM 1795 O O . MET A 1 240 ? -25.886 -17.631 3.751 1.00 66.72 240 MET A O 1
ATOM 1800 N N . LEU A 1 241 ? -26.751 -17.971 5.801 1.00 79.43 241 LEU A N 1
ATOM 1801 C CA . LEU A 1 241 ? -27.693 -16.864 5.667 1.00 77.49 241 LEU A CA 1
ATOM 1802 C C . LEU A 1 241 ? -26.977 -15.522 5.767 1.00 83.84 241 LEU A C 1
ATOM 1803 O O . LEU A 1 241 ? -27.221 -14.613 4.963 1.00 80.62 241 LEU A O 1
ATOM 1808 N N . ALA A 1 242 ? -26.084 -15.381 6.751 1.00 82.92 242 ALA A N 1
ATOM 1809 C CA . ALA A 1 242 ? -25.316 -14.148 6.887 1.00 78.51 242 ALA A CA 1
ATOM 1810 C C . ALA A 1 242 ? -24.446 -13.895 5.664 1.00 78.47 242 ALA A C 1
ATOM 1811 O O . ALA A 1 242 ? -24.212 -12.738 5.297 1.00 82.41 242 ALA A O 1
ATOM 1813 N N . GLU A 1 243 ? -23.961 -14.961 5.022 1.00 78.44 243 GLU A N 1
ATOM 1814 C CA . GLU A 1 243 ? -23.204 -14.798 3.787 1.00 82.29 243 GLU A CA 1
ATOM 1815 C C . GLU A 1 243 ? -24.086 -14.289 2.654 1.00 80.57 243 GLU A C 1
ATOM 1816 O O . GLU A 1 243 ? -23.589 -13.641 1.726 1.00 77.14 243 GLU A O 1
ATOM 1822 N N . ALA A 1 244 ? -25.388 -14.567 2.713 1.00 83.03 244 ALA A N 1
ATOM 1823 C CA . ALA A 1 244 ? -26.309 -14.160 1.662 1.00 75.39 244 ALA A CA 1
ATOM 1824 C C . ALA A 1 244 ? -26.954 -12.806 1.919 1.00 74.80 244 ALA A C 1
ATOM 1825 O O . ALA A 1 244 ? -27.431 -12.175 0.969 1.00 70.97 244 ALA A O 1
ATOM 1827 N N . ASP A 1 245 ? -26.979 -12.343 3.173 1.00 77.18 245 ASP A N 1
ATOM 1828 C CA . ASP A 1 245 ? -27.545 -11.031 3.470 1.00 74.81 245 ASP A CA 1
ATOM 1829 C C . ASP A 1 245 ? -26.770 -9.906 2.799 1.00 74.39 245 ASP A C 1
ATOM 1830 O O . ASP A 1 245 ? -27.300 -8.797 2.664 1.00 76.03 245 ASP A O 1
ATOM 1835 N N . THR A 1 246 ? -25.528 -10.164 2.382 1.00 79.58 246 THR A N 1
ATOM 1836 C CA . THR A 1 246 ? -24.773 -9.167 1.632 1.00 79.58 246 THR A CA 1
ATOM 1837 C C . THR A 1 246 ? -25.449 -8.832 0.310 1.00 78.16 246 THR A C 1
ATOM 1838 O O . THR A 1 246 ? -25.371 -7.690 -0.157 1.00 78.71 246 THR A O 1
ATOM 1842 N N . GLY A 1 247 ? -26.119 -9.807 -0.304 1.00 78.75 247 GLY A N 1
ATOM 1843 C CA . GLY A 1 247 ? -26.742 -9.620 -1.593 1.00 75.17 247 GLY A CA 1
ATOM 1844 C C . GLY A 1 247 ? -25.841 -9.881 -2.779 1.00 79.63 247 GLY A C 1
ATOM 1845 O O . GLY A 1 247 ? -26.321 -9.847 -3.920 1.00 72.49 247 GLY A O 1
ATOM 1846 N N . ALA A 1 248 ? -24.557 -10.141 -2.549 1.00 79.70 248 ALA A N 1
ATOM 1847 C CA . ALA A 1 248 ? -23.632 -10.402 -3.641 1.00 73.76 248 ALA A CA 1
ATOM 1848 C C . ALA A 1 248 ? -23.986 -11.705 -4.348 1.00 73.16 248 ALA A C 1
ATOM 1849 O O . ALA A 1 248 ? -24.583 -12.615 -3.765 1.00 73.73 248 ALA A O 1
ATOM 1851 N N . VAL A 1 249 ? -23.609 -11.784 -5.626 1.00 75.11 249 VAL A N 1
ATOM 1852 C CA . VAL A 1 249 ? -23.913 -12.967 -6.426 1.00 74.14 249 VAL A CA 1
ATOM 1853 C C . VAL A 1 249 ? -23.211 -14.196 -5.862 1.00 74.91 249 VAL A C 1
ATOM 1854 O O . VAL A 1 249 ? -23.759 -15.306 -5.897 1.00 77.19 249 VAL A O 1
ATOM 1858 N N . GLU A 1 250 ? -22.008 -14.022 -5.313 1.00 76.06 250 GLU A N 1
ATOM 1859 C CA . GLU A 1 250 ? -21.283 -15.150 -4.738 1.00 76.84 250 GLU A CA 1
ATOM 1860 C C . GLU A 1 250 ? -22.000 -15.700 -3.510 1.00 76.08 250 GLU A C 1
ATOM 1861 O O . GLU A 1 250 ? -22.184 -16.916 -3.378 1.00 78.48 250 GLU A O 1
ATOM 1867 N N . GLY A 1 251 ? -22.416 -14.816 -2.600 1.00 78.55 251 GLY A N 1
ATOM 1868 C CA . GLY A 1 251 ? -23.061 -15.267 -1.378 1.00 76.39 251 GLY A CA 1
ATOM 1869 C C . GLY A 1 251 ? -24.406 -15.926 -1.609 1.00 68.79 251 GLY A C 1
ATOM 1870 O O . GLY A 1 251 ? -24.829 -16.772 -0.815 1.00 70.21 251 GLY A O 1
ATOM 1871 N N . LEU A 1 252 ? -25.096 -15.555 -2.688 1.00 69.55 252 LEU A N 1
ATOM 1872 C CA . LEU A 1 252 ? -26.393 -16.155 -2.981 1.00 70.95 252 LEU A CA 1
ATOM 1873 C C . LEU A 1 252 ? -26.243 -17.531 -3.616 1.00 70.42 252 LEU A C 1
ATOM 1874 O O . LEU A 1 252 ? -26.995 -18.455 -3.287 1.00 65.37 252 LEU A O 1
ATOM 1879 N N . GLU A 1 253 ? -25.284 -17.683 -4.533 1.00 73.67 253 GLU A N 1
ATOM 1880 C CA . GLU A 1 253 ? -25.046 -18.987 -5.141 1.00 73.89 253 GLU A CA 1
ATOM 1881 C C . GLU A 1 253 ? -24.569 -20.001 -4.112 1.00 72.67 253 GLU A C 1
ATOM 1882 O O . GLU A 1 253 ? -24.896 -21.189 -4.212 1.00 71.80 253 GLU A O 1
ATOM 1888 N N . GLN A 1 254 ? -23.802 -19.554 -3.115 1.00 64.50 254 GLN A N 1
ATOM 1889 C CA . GLN A 1 254 ? -23.364 -20.461 -2.061 1.00 69.57 254 GLN A CA 1
ATOM 1890 C C . GLN A 1 254 ? -24.511 -20.834 -1.132 1.00 67.31 254 GLN A C 1
ATOM 1891 O O . GLN A 1 254 ? -24.549 -21.958 -0.618 1.00 69.11 254 GLN A O 1
ATOM 1897 N N . TRP A 1 255 ? -25.449 -19.912 -0.901 1.00 65.70 255 TRP A N 1
ATOM 1898 C CA . TRP A 1 255 ? -26.631 -20.253 -0.117 1.00 62.72 255 TRP A CA 1
ATOM 1899 C C . TRP A 1 255 ? -27.512 -21.246 -0.863 1.00 63.21 255 TRP A C 1
ATOM 1900 O O . TRP A 1 255 ? -28.004 -22.215 -0.273 1.00 65.88 255 TRP A O 1
ATOM 1911 N N . CYS A 1 256 ? -27.722 -21.020 -2.163 1.00 62.75 256 CYS A N 1
ATOM 1912 C CA . CYS A 1 256 ? -28.487 -21.968 -2.967 1.00 60.92 256 CYS A CA 1
ATOM 1913 C C . CYS A 1 256 ? -27.797 -23.324 -3.019 1.00 64.27 256 CYS A C 1
ATOM 1914 O O . CYS A 1 256 ? -28.454 -24.369 -2.940 1.00 63.57 256 CYS A O 1
ATOM 1917 N N . LEU A 1 257 ? -26.468 -23.326 -3.154 1.00 70.76 257 LEU A N 1
ATOM 1918 C CA . LEU A 1 257 ? -25.721 -24.579 -3.183 1.00 69.97 257 LEU A CA 1
ATOM 1919 C C . LEU A 1 257 ? -25.905 -25.361 -1.889 1.00 66.42 257 LEU A C 1
ATOM 1920 O O . LEU A 1 257 ? -26.084 -26.584 -1.912 1.00 64.25 257 LEU A O 1
ATOM 1925 N N . TYR A 1 258 ? -25.871 -24.669 -0.748 1.00 64.82 258 TYR A N 1
ATOM 1926 C CA . TYR A 1 258 ? -26.049 -25.343 0.534 1.00 66.68 258 TYR A CA 1
ATOM 1927 C C . TYR A 1 258 ? -27.450 -25.928 0.662 1.00 70.14 258 TYR A C 1
ATOM 1928 O O . TYR A 1 258 ? -27.624 -27.037 1.180 1.00 70.48 258 TYR A O 1
ATOM 1937 N N . VAL A 1 259 ? -28.461 -25.198 0.188 1.00 70.02 259 VAL A N 1
ATOM 1938 C CA . VAL A 1 259 ? -29.841 -25.641 0.355 1.00 65.82 259 VAL A CA 1
ATOM 1939 C C . VAL A 1 259 ? -30.155 -26.798 -0.585 1.00 63.50 259 VAL A C 1
ATOM 1940 O O . VAL A 1 259 ? -30.774 -27.791 -0.183 1.00 63.44 259 VAL A O 1
ATOM 1944 N N . LEU A 1 260 ? -29.729 -26.695 -1.846 1.00 65.14 260 LEU A N 1
ATOM 1945 C CA . LEU A 1 260 ? -30.095 -27.705 -2.835 1.00 66.96 260 LEU A CA 1
ATOM 1946 C C . LEU A 1 260 ? -29.466 -29.056 -2.520 1.00 69.69 260 LEU A C 1
ATOM 1947 O O . LEU A 1 260 ? -30.133 -30.093 -2.615 1.00 71.14 260 LEU A O 1
ATOM 1952 N N . THR A 1 261 ? -28.183 -29.069 -2.149 1.00 64.75 261 THR A N 1
ATOM 1953 C CA . THR A 1 261 ? -27.534 -30.331 -1.803 1.00 67.45 261 THR A CA 1
ATOM 1954 C C . THR A 1 261 ? -28.143 -30.938 -0.546 1.00 66.66 261 THR A C 1
ATOM 1955 O O . THR A 1 261 ? -28.320 -32.159 -0.464 1.00 69.50 261 THR A O 1
ATOM 1959 N N . GLY A 1 262 ? -28.470 -30.103 0.442 1.00 64.39 262 GLY A N 1
ATOM 1960 C CA . GLY A 1 262 ? -29.086 -30.610 1.655 1.00 61.67 262 GLY A CA 1
ATOM 1961 C C . GLY A 1 262 ? -30.469 -31.184 1.429 1.00 64.43 262 GLY A C 1
ATOM 1962 O O . GLY A 1 262 ? -30.865 -32.141 2.101 1.00 66.84 262 GLY A O 1
ATOM 1963 N N . ILE A 1 263 ? -31.223 -30.615 0.486 1.00 67.08 263 ILE A N 1
ATOM 1964 C CA . ILE A 1 263 ? -32.543 -31.150 0.166 1.00 63.51 263 ILE A CA 1
ATOM 1965 C C . ILE A 1 263 ? -32.412 -32.495 -0.538 1.00 68.19 263 ILE A C 1
ATOM 1966 O O . ILE A 1 263 ? -33.100 -33.464 -0.195 1.00 72.00 263 ILE A O 1
ATOM 1971 N N . SER A 1 264 ? -31.520 -32.576 -1.528 1.00 71.45 264 SER A N 1
ATOM 1972 C CA . SER A 1 264 ? -31.330 -33.827 -2.255 1.00 71.03 264 SER A CA 1
ATOM 1973 C C . SER A 1 264 ? -30.763 -34.919 -1.358 1.00 66.94 264 SER A C 1
ATOM 1974 O O . SER A 1 264 ? -31.083 -36.099 -1.542 1.00 67.61 264 SER A O 1
ATOM 1977 N N . ALA A 1 265 ? -29.923 -34.550 -0.388 1.00 65.40 265 ALA A N 1
ATOM 1978 C CA . ALA A 1 265 ? -29.379 -35.546 0.529 1.00 65.56 265 ALA A CA 1
ATOM 1979 C C . ALA A 1 265 ? -30.469 -36.118 1.425 1.00 70.94 265 ALA A C 1
ATOM 1980 O O . ALA A 1 265 ? -30.439 -37.305 1.769 1.00 75.29 265 ALA A O 1
ATOM 1982 N N . GLU A 1 266 ? -31.439 -35.290 1.817 1.00 73.12 266 GLU A N 1
ATOM 1983 C CA . GLU A 1 266 ? -32.539 -35.783 2.638 1.00 73.72 266 GLU A CA 1
ATOM 1984 C C . GLU A 1 266 ? -33.516 -36.609 1.809 1.00 73.72 266 GLU A C 1
ATOM 1985 O O . GLU A 1 266 ? -34.082 -37.593 2.301 1.00 75.04 266 GLU A O 1
ATOM 1991 N N . LEU A 1 267 ? -33.726 -36.223 0.548 1.00 74.65 267 LEU A N 1
ATOM 1992 C CA . LEU A 1 267 ? -34.574 -37.016 -0.335 1.00 70.62 267 LEU A CA 1
ATOM 1993 C C . LEU A 1 267 ? -33.995 -38.406 -0.561 1.00 70.84 267 LEU A C 1
ATOM 1994 O O . LEU A 1 267 ? -34.747 -39.368 -0.759 1.00 74.19 267 LEU A O 1
ATOM 1999 N N . LYS A 1 268 ? -32.667 -38.532 -0.530 1.00 71.17 268 LYS A N 1
ATOM 2000 C CA . LYS A 1 268 ? -32.038 -39.838 -0.693 1.00 73.97 268 LYS A CA 1
ATOM 2001 C C . LYS A 1 268 ? -32.365 -40.753 0.481 1.00 77.42 268 LYS A C 1
ATOM 2002 O O . LYS A 1 268 ? -32.725 -41.921 0.289 1.00 76.35 268 LYS A O 1
ATOM 2008 N N . LYS A 1 269 ? -32.244 -40.239 1.708 1.00 80.60 269 LYS A N 1
ATOM 2009 C CA . LYS A 1 269 ? -32.550 -41.053 2.881 1.00 77.85 269 LYS A CA 1
ATOM 2010 C C . LYS A 1 269 ? -34.023 -41.436 2.919 1.00 77.98 269 LYS A C 1
ATOM 2011 O O . LYS A 1 269 ? -34.368 -42.581 3.233 1.00 79.15 269 LYS A O 1
ATOM 2017 N N . VAL A 1 270 ? -34.907 -40.492 2.593 1.00 75.70 270 VAL A N 1
ATOM 2018 C CA . VAL A 1 270 ? -36.329 -40.684 2.850 1.00 69.33 270 VAL A CA 1
ATOM 2019 C C . VAL A 1 270 ? -37.030 -41.492 1.765 1.00 72.50 270 VAL A C 1
ATOM 2020 O O . VAL A 1 270 ? -38.081 -42.086 2.035 1.00 73.55 270 VAL A O 1
ATOM 2024 N N . ASP A 1 271 ? -36.482 -41.548 0.550 1.00 73.66 271 ASP A N 1
ATOM 2025 C CA . ASP A 1 271 ? -37.160 -42.267 -0.522 1.00 74.69 271 ASP A CA 1
ATOM 2026 C C . ASP A 1 271 ? -37.048 -43.778 -0.381 1.00 71.62 271 ASP A C 1
ATOM 2027 O O . ASP A 1 271 ? -37.706 -44.502 -1.136 1.00 71.99 271 ASP A O 1
ATOM 2032 N N . LYS A 1 272 ? -36.237 -44.270 0.559 1.00 69.20 272 LYS A N 1
ATOM 2033 C CA . LYS A 1 272 ? -36.241 -45.697 0.857 1.00 69.01 272 LYS A CA 1
ATOM 2034 C C . LYS A 1 272 ? -37.577 -46.135 1.440 1.00 70.73 272 LYS A C 1
ATOM 2035 O O . LYS A 1 272 ? -38.008 -47.274 1.223 1.00 67.38 272 LYS A O 1
ATOM 2041 N N . LEU A 1 273 ? -38.251 -45.244 2.171 1.00 70.69 273 LEU A N 1
ATOM 2042 C CA . LEU A 1 273 ? -39.516 -45.570 2.817 1.00 65.07 273 LEU A CA 1
ATOM 2043 C C . LEU A 1 273 ? -40.651 -45.793 1.826 1.00 67.40 273 LEU A C 1
ATOM 2044 O O . LEU A 1 273 ? -41.743 -46.190 2.246 1.00 70.22 273 LEU A O 1
ATOM 2049 N N . SER A 1 274 ? -40.430 -45.542 0.535 1.00 67.85 274 SER A N 1
ATOM 2050 C CA . SER A 1 274 ? -41.415 -45.885 -0.481 1.00 66.63 274 SER A CA 1
ATOM 2051 C C . SER A 1 274 ? -41.310 -47.335 -0.930 1.00 64.93 274 SER A C 1
ATOM 2052 O O . SER A 1 274 ? -42.155 -47.789 -1.710 1.00 69.99 274 SER A O 1
ATOM 2055 N N . ASP A 1 275 ? -40.298 -48.064 -0.467 1.00 66.61 275 ASP A N 1
ATOM 2056 C CA . ASP A 1 275 ? -40.171 -49.490 -0.733 1.00 68.03 275 ASP A CA 1
ATOM 2057 C C . ASP A 1 275 ? -40.957 -50.254 0.326 1.00 68.31 275 ASP A C 1
ATOM 2058 O O . ASP A 1 275 ? -40.638 -50.176 1.517 1.00 66.18 275 ASP A O 1
ATOM 2063 N N . LEU A 1 276 ? -41.987 -50.985 -0.111 1.00 68.09 276 LEU A N 1
ATOM 2064 C CA . LEU A 1 276 ? -42.866 -51.668 0.834 1.00 66.98 276 LEU A CA 1
ATOM 2065 C C . LEU A 1 276 ? -42.101 -52.686 1.669 1.00 68.74 276 LEU A C 1
ATOM 2066 O O . LEU A 1 276 ? -42.372 -52.847 2.865 1.00 65.03 276 LEU A O 1
ATOM 2071 N N . HIS A 1 277 ? -41.140 -53.383 1.060 1.00 69.72 277 HIS A N 1
ATOM 2072 C CA . HIS A 1 277 ? -40.360 -54.365 1.806 1.00 64.58 277 HIS A CA 1
ATOM 2073 C C . HIS A 1 277 ? -39.498 -53.689 2.864 1.00 65.95 277 HIS A C 1
ATOM 2074 O O . HIS A 1 277 ? -39.436 -54.144 4.012 1.00 64.90 277 HIS A O 1
ATOM 2081 N N . PHE A 1 278 ? -38.826 -52.595 2.497 1.00 66.97 278 PHE A N 1
ATOM 2082 C CA . PHE A 1 278 ? -37.983 -51.886 3.455 1.00 66.04 278 PHE A CA 1
ATOM 2083 C C . PHE A 1 278 ? -38.817 -51.290 4.583 1.00 67.50 278 PHE A C 1
ATOM 2084 O O . PHE A 1 278 ? -38.463 -51.410 5.762 1.00 63.96 278 PHE A O 1
ATOM 2092 N N . LEU A 1 279 ? -39.931 -50.640 4.237 1.00 69.05 279 LEU A N 1
ATOM 2093 C CA . LEU A 1 279 ? -40.773 -50.020 5.255 1.00 63.69 279 LEU A CA 1
ATOM 2094 C C . LEU A 1 279 ? -41.350 -51.061 6.206 1.00 61.97 279 LEU A C 1
ATOM 2095 O O . LEU A 1 279 ? -41.386 -50.848 7.424 1.00 59.46 279 LEU A O 1
ATOM 2100 N N . ASN A 1 280 ? -41.805 -52.193 5.670 1.00 60.78 280 ASN A N 1
ATOM 2101 C CA . ASN A 1 280 ? -42.368 -53.237 6.519 1.00 63.49 280 ASN A CA 1
ATOM 2102 C C . ASN A 1 280 ? -41.293 -53.879 7.387 1.00 63.46 280 ASN A C 1
ATOM 2103 O O . ASN A 1 280 ? -41.456 -53.999 8.606 1.00 64.12 280 ASN A O 1
ATOM 2108 N N . SER A 1 281 ? -40.174 -54.280 6.778 1.00 66.84 281 SER A N 1
ATOM 2109 C CA . SER A 1 281 ? -39.173 -55.053 7.506 1.00 65.45 281 SER A CA 1
ATOM 2110 C C . SER A 1 281 ? -38.381 -54.198 8.487 1.00 60.83 281 SER A C 1
ATOM 2111 O O . SER A 1 281 ? -37.975 -54.693 9.544 1.00 61.18 281 SER A O 1
ATOM 2114 N N . LYS A 1 282 ? -38.148 -52.925 8.166 1.00 60.94 282 LYS A N 1
ATOM 2115 C CA . LYS A 1 282 ? -37.277 -52.090 8.982 1.00 63.13 282 LYS A CA 1
ATOM 2116 C C . LYS A 1 282 ? -38.021 -51.125 9.894 1.00 63.79 282 LYS A C 1
ATOM 2117 O O . LYS A 1 282 ? -37.418 -50.615 10.845 1.00 64.47 282 LYS A O 1
ATOM 2123 N N . VAL A 1 283 ? -39.302 -50.862 9.641 1.00 64.31 283 VAL A N 1
ATOM 2124 C CA . VAL A 1 283 ? -40.028 -49.866 10.422 1.00 61.95 283 VAL A CA 1
ATOM 2125 C C . VAL A 1 283 ? -41.313 -50.452 10.994 1.00 60.58 283 VAL A C 1
ATOM 2126 O O . VAL A 1 283 ? -41.493 -50.504 12.215 1.00 56.96 283 VAL A O 1
ATOM 2130 N N . LEU A 1 284 ? -42.214 -50.900 10.117 1.00 61.64 284 LEU A N 1
ATOM 2131 C CA . LEU A 1 284 ? -43.577 -51.193 10.550 1.00 60.14 284 LEU A CA 1
ATOM 2132 C C . LEU A 1 284 ? -43.651 -52.493 11.343 1.00 60.85 284 LEU A C 1
ATOM 2133 O O . LEU A 1 284 ? -44.222 -52.526 12.440 1.00 62.05 284 LEU A O 1
ATOM 2138 N N . TYR A 1 285 ? -43.093 -53.578 10.806 1.00 60.72 285 TYR A N 1
ATOM 2139 C CA . TYR A 1 285 ? -43.101 -54.835 11.550 1.00 59.80 285 TYR A CA 1
ATOM 2140 C C . TYR A 1 285 ? -42.314 -54.756 12.856 1.00 60.85 285 TYR A C 1
ATOM 2141 O O . TYR A 1 285 ? -42.797 -55.301 13.864 1.00 61.33 285 TYR A O 1
ATOM 2150 N N . PRO A 1 286 ? -41.130 -54.129 12.923 1.00 59.39 286 PRO A N 1
ATOM 2151 C CA . PRO A 1 286 ? -40.511 -53.921 14.246 1.00 58.35 286 PRO A CA 1
ATOM 2152 C C . PRO A 1 286 ? -41.376 -53.098 15.184 1.00 61.31 286 PRO A C 1
ATOM 2153 O O . PRO A 1 286 ? -41.447 -53.405 16.381 1.00 67.45 286 PRO A O 1
ATOM 2157 N N . ALA A 1 287 ? -42.031 -52.051 14.673 1.00 60.94 287 ALA A N 1
ATOM 2158 C CA . ALA A 1 287 ? -42.938 -51.265 15.503 1.00 58.36 287 ALA A CA 1
ATOM 2159 C C . ALA A 1 287 ? -44.065 -52.121 16.060 1.00 63.61 287 ALA A C 1
ATOM 2160 O O . ALA A 1 287 ? -44.570 -51.848 17.155 1.00 69.21 287 ALA A O 1
ATOM 2162 N N . LEU A 1 288 ? -44.471 -53.156 15.323 1.00 62.46 288 LEU A N 1
ATOM 2163 C CA . LEU A 1 288 ? -45.500 -54.065 15.812 1.00 63.35 288 LEU A CA 1
ATOM 2164 C C . LEU A 1 288 ? -45.006 -54.852 17.019 1.00 68.68 288 LEU A C 1
ATOM 2165 O O . LEU A 1 288 ? -45.653 -54.864 18.073 1.00 71.99 288 LEU A O 1
ATOM 2170 N N . GLU A 1 289 ? -43.853 -55.514 16.883 1.00 69.59 289 GLU A N 1
ATOM 2171 C CA . GLU A 1 289 ? -43.317 -56.319 17.975 1.00 73.77 289 GLU A CA 1
ATOM 2172 C C . GLU A 1 289 ? -42.936 -55.475 19.182 1.00 72.36 289 GLU A C 1
ATOM 2173 O O . GLU A 1 289 ? -42.899 -55.995 20.302 1.00 70.09 289 GLU A O 1
ATOM 2179 N N . TYR A 1 290 ? -42.653 -54.186 18.985 1.00 69.84 290 TYR A N 1
ATOM 2180 C CA . TYR A 1 290 ? -42.377 -53.320 20.125 1.00 72.29 290 TYR A CA 1
ATOM 2181 C C . TYR A 1 290 ? -43.609 -53.168 21.006 1.00 75.98 290 TYR A C 1
ATOM 2182 O O . TYR A 1 290 ? -43.509 -53.245 22.236 1.00 79.10 290 TYR A O 1
ATOM 2191 N N . SER A 1 291 ? -44.780 -52.971 20.397 1.00 73.92 291 SER A N 1
ATOM 2192 C CA . SER A 1 291 ? -46.019 -52.967 21.169 1.00 75.42 291 SER A CA 1
ATOM 2193 C C . SER A 1 291 ? -46.301 -54.344 21.758 1.00 74.44 291 SER A C 1
ATOM 2194 O O . SER A 1 291 ? -46.800 -54.455 22.883 1.00 77.51 291 SER A O 1
ATOM 2197 N N . LYS A 1 292 ? -45.990 -55.404 21.008 1.00 73.15 292 LYS A N 1
ATOM 2198 C CA . LYS A 1 2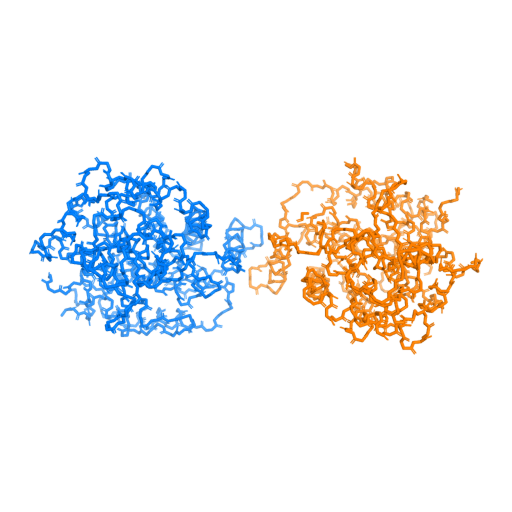92 ? -46.142 -56.755 21.536 1.00 76.53 292 LYS A CA 1
ATOM 2199 C C . LYS A 1 292 ? -45.149 -57.018 22.661 1.00 79.09 292 LYS A C 1
ATOM 2200 O O . LYS A 1 292 ? -45.481 -57.687 23.646 1.00 75.78 292 LYS A O 1
ATOM 2206 N N . GLY A 1 293 ? -43.927 -56.496 22.532 1.00 76.81 293 GLY A N 1
ATOM 2207 C CA . GLY A 1 293 ? -42.930 -56.691 23.570 1.00 72.92 293 GLY A CA 1
ATOM 2208 C C . GLY A 1 293 ? -43.288 -56.025 24.882 1.00 74.20 293 GLY A C 1
ATOM 2209 O O . GLY A 1 293 ? -42.957 -56.541 25.953 1.00 84.13 293 GLY A O 1
ATOM 2210 N N . ARG A 1 294 ? -43.960 -54.878 24.827 1.00 73.13 294 ARG A N 1
ATOM 2211 C CA . ARG A 1 294 ? -44.433 -54.205 26.029 1.00 78.21 294 ARG A CA 1
ATOM 2212 C C . ARG A 1 294 ? -45.781 -54.721 26.498 1.00 79.48 294 ARG A C 1
ATOM 2213 O O . ARG A 1 294 ? -46.386 -54.113 27.388 1.00 79.24 294 ARG A O 1
ATOM 2221 N N . GLY A 1 295 ? -46.270 -55.809 25.914 1.00 78.05 295 GLY A N 1
ATOM 2222 C CA . GLY A 1 295 ? -47.559 -56.347 26.312 1.00 81.05 295 GLY A CA 1
ATOM 2223 C C . GLY A 1 295 ? -48.713 -55.396 26.091 1.00 82.98 295 GLY A C 1
ATOM 2224 O O . GLY A 1 295 ? -49.612 -55.308 26.936 1.00 89.07 295 GLY A O 1
ATOM 2225 N N . VAL A 1 296 ? -48.708 -54.672 24.977 1.00 81.44 296 VAL A N 1
ATOM 2226 C CA . VAL A 1 296 ? -49.835 -53.813 24.630 1.00 80.71 296 VAL A CA 1
ATOM 2227 C C . VAL A 1 296 ? -50.871 -54.574 23.815 1.00 83.90 296 VAL A C 1
ATOM 2228 O O . VAL A 1 296 ? -52.073 -54.492 24.081 1.00 86.40 296 VAL A O 1
ATOM 2232 N N . ILE A 1 297 ? -50.419 -55.336 22.824 1.00 80.58 297 ILE A N 1
ATOM 2233 C CA . ILE A 1 297 ? -51.291 -56.164 22.006 1.00 86.13 297 ILE A CA 1
ATOM 2234 C C . ILE A 1 297 ? -51.056 -57.625 22.369 1.00 90.64 297 ILE A C 1
ATOM 2235 O O . ILE A 1 297 ? -50.006 -58.002 22.899 1.00 92.40 297 ILE A O 1
ATOM 2240 N N . ASN A 1 298 ? -52.052 -58.456 22.079 1.00 90.46 298 ASN A N 1
ATOM 2241 C CA . ASN A 1 298 ? -51.949 -59.882 22.337 1.00 90.72 298 ASN A CA 1
ATOM 2242 C C . ASN A 1 298 ? -51.686 -60.625 21.023 1.00 94.14 298 ASN A C 1
ATOM 2243 O O . ASN A 1 298 ? -51.198 -60.041 20.049 1.00 95.76 298 ASN A O 1
ATOM 2248 N N . GLU A 1 299 ? -52.013 -61.918 20.987 1.00 104.68 299 GLU A N 1
ATOM 2249 C CA . GLU A 1 299 ? -51.685 -62.748 19.832 1.00 106.85 299 GLU A CA 1
ATOM 2250 C C . GLU A 1 299 ? -52.602 -62.457 18.649 1.00 105.83 299 GLU A C 1
ATOM 2251 O O . GLU A 1 299 ? -52.135 -62.109 17.560 1.00 104.69 299 GLU A O 1
ATOM 2257 N N . THR A 1 300 ? -53.915 -62.609 18.844 1.00 102.41 300 THR A N 1
ATOM 2258 C CA . THR A 1 300 ? -54.855 -62.376 17.751 1.00 104.05 300 THR A CA 1
ATOM 2259 C C . THR A 1 300 ? -54.783 -60.937 17.259 1.00 99.23 300 THR A C 1
ATOM 2260 O O . THR A 1 300 ? -54.855 -60.682 16.051 1.00 97.90 300 THR A O 1
ATOM 2264 N N . GLU A 1 301 ? -54.630 -59.981 18.180 1.00 95.13 301 GLU A N 1
ATOM 2265 C CA . GLU A 1 301 ? -54.508 -58.582 17.785 1.00 85.63 301 GLU A CA 1
ATOM 2266 C C . GLU A 1 301 ? -53.269 -58.344 16.931 1.00 84.72 301 GLU A C 1
ATOM 2267 O O . GLU A 1 301 ? -53.291 -57.501 16.028 1.00 84.53 301 GLU A O 1
ATOM 2273 N N . SER A 1 302 ? -52.182 -59.072 17.200 1.00 91.48 302 SER A N 1
ATOM 2274 C CA . SER A 1 302 ? -50.975 -58.914 16.395 1.00 87.78 302 SER A CA 1
ATOM 2275 C C . SER A 1 302 ? -51.148 -59.533 15.014 1.00 83.93 302 SER A C 1
ATOM 2276 O O . SER A 1 302 ? -50.647 -58.994 14.020 1.00 76.31 302 SER A O 1
ATOM 2279 N N . LYS A 1 303 ? -51.852 -60.666 14.931 1.00 87.21 303 LYS A N 1
ATOM 2280 C CA . LYS A 1 303 ? -52.143 -61.260 13.631 1.00 88.96 303 LYS A CA 1
ATOM 2281 C C . LYS A 1 303 ? -53.013 -60.335 12.791 1.00 84.29 303 LYS A C 1
ATOM 2282 O O . LYS A 1 303 ? -52.803 -60.201 11.579 1.00 78.76 303 LYS A O 1
ATOM 2288 N N . ILE A 1 304 ? -53.996 -59.688 13.421 1.00 87.20 304 ILE A N 1
ATOM 2289 C CA . ILE A 1 304 ? -54.860 -58.757 12.701 1.00 81.41 304 ILE A CA 1
ATOM 2290 C C . ILE A 1 304 ? -54.044 -57.589 12.163 1.00 78.68 304 ILE A C 1
ATOM 2291 O O . ILE A 1 304 ? -54.116 -57.250 10.975 1.00 74.08 304 ILE A O 1
ATOM 2296 N N . LEU A 1 305 ? -53.249 -56.960 13.032 1.00 80.27 305 LEU A N 1
ATOM 2297 C CA . LEU A 1 305 ? -52.469 -55.798 12.621 1.00 75.72 305 LEU A CA 1
ATOM 2298 C C . LEU A 1 305 ? -51.370 -56.174 11.635 1.00 78.63 305 LEU A C 1
ATOM 2299 O O . LEU A 1 305 ? -50.938 -55.329 10.842 1.00 74.99 305 LEU A O 1
ATOM 2304 N N . LYS A 1 306 ? -50.902 -57.425 11.671 1.00 79.87 306 LYS A N 1
ATOM 2305 C CA . LYS A 1 306 ? -49.961 -57.885 10.656 1.00 77.71 306 LYS A CA 1
ATOM 2306 C C . LYS A 1 306 ? -50.614 -57.917 9.280 1.00 79.74 306 LYS A C 1
ATOM 2307 O O . LYS A 1 306 ? -49.981 -57.567 8.277 1.00 76.42 306 LYS A O 1
ATOM 2313 N N . ARG A 1 307 ? -51.882 -58.329 9.216 1.00 79.70 307 ARG A N 1
ATOM 2314 C CA . ARG A 1 307 ? -52.589 -58.372 7.940 1.00 78.45 307 ARG A CA 1
ATOM 2315 C C . ARG A 1 307 ? -52.853 -56.969 7.408 1.00 76.30 307 ARG A C 1
ATOM 2316 O O . ARG A 1 307 ? -52.706 -56.718 6.206 1.00 76.64 307 ARG A O 1
ATOM 2324 N N . THR A 1 308 ? -53.240 -56.040 8.287 1.00 79.70 308 THR A N 1
ATOM 2325 C CA . THR A 1 308 ? -53.501 -54.673 7.847 1.00 78.69 308 THR A CA 1
ATOM 2326 C C . THR A 1 308 ? -52.240 -54.022 7.292 1.00 80.74 308 THR A C 1
ATOM 2327 O O . THR A 1 308 ? -52.300 -53.270 6.313 1.00 77.80 308 THR A O 1
ATOM 2331 N N . ILE A 1 309 ? -51.086 -54.305 7.900 1.00 78.94 309 ILE A N 1
ATOM 2332 C CA . ILE A 1 309 ? -49.833 -53.731 7.421 1.00 74.78 309 ILE A CA 1
ATOM 2333 C C . ILE A 1 309 ? -49.475 -54.293 6.050 1.00 78.70 309 ILE A C 1
ATOM 2334 O O . ILE A 1 309 ? -49.092 -53.550 5.139 1.00 78.90 309 ILE A O 1
ATOM 2339 N N . SER A 1 310 ? -49.604 -55.611 5.877 1.00 81.28 310 SER A N 1
ATOM 2340 C CA . SER A 1 310 ? -49.254 -56.230 4.603 1.00 82.33 310 SER A CA 1
ATOM 2341 C C . SER A 1 310 ? -50.244 -55.867 3.503 1.00 83.19 310 SER A C 1
ATOM 2342 O O . SER A 1 310 ? -49.855 -55.743 2.336 1.00 86.91 310 SER A O 1
ATOM 2345 N N . GLN A 1 311 ? -51.518 -55.691 3.850 1.00 80.61 311 GLN A N 1
ATOM 2346 C CA . GLN A 1 311 ? -52.559 -55.427 2.867 1.00 80.59 311 GLN A CA 1
ATOM 2347 C C . GLN A 1 311 ? -52.873 -53.948 2.694 1.00 82.64 311 GLN A C 1
ATOM 2348 O O . GLN A 1 311 ? -53.425 -53.567 1.655 1.00 80.54 311 GLN A O 1
ATOM 2354 N N . GLY A 1 312 ? -52.541 -53.113 3.674 1.00 79.43 312 GLY A N 1
ATOM 2355 C CA . GLY A 1 312 ? -52.877 -51.706 3.610 1.00 73.51 312 GLY A CA 1
ATOM 2356 C C . GLY A 1 312 ? -54.098 -51.373 4.441 1.00 72.31 312 GLY A C 1
ATOM 2357 O O . GLY A 1 312 ? -54.079 -50.433 5.240 1.00 68.24 312 GLY A O 1
ATOM 2358 N N . THR A 1 313 ? -55.172 -52.139 4.255 1.00 74.71 313 THR A N 1
ATOM 2359 C CA . THR A 1 313 ? -56.396 -51.951 5.025 1.00 69.80 313 THR A CA 1
ATOM 2360 C C . THR A 1 313 ? -56.897 -53.295 5.537 1.00 74.08 313 THR A C 1
ATOM 2361 O O . THR A 1 313 ? -56.187 -54.302 5.443 1.00 78.29 313 THR A O 1
ATOM 2365 N N . VAL A 1 314 ? -58.118 -53.323 6.074 1.00 77.40 314 VAL A N 1
ATOM 2366 C CA . VAL A 1 314 ? -58.713 -54.566 6.552 1.00 76.28 314 VAL A CA 1
ATOM 2367 C C . VAL A 1 314 ? -60.209 -54.360 6.741 1.00 75.65 314 VAL A C 1
ATOM 2368 O O . VAL A 1 314 ? -60.662 -53.268 7.090 1.00 70.60 314 VAL A O 1
ATOM 2372 N N . LYS A 1 315 ? -60.977 -55.416 6.475 1.00 80.26 315 LYS A N 1
ATOM 2373 C CA . LYS A 1 315 ? -62.393 -55.488 6.805 1.00 79.35 315 LYS A CA 1
ATOM 2374 C C . LYS A 1 315 ? -62.639 -56.798 7.539 1.00 80.19 315 LYS A C 1
ATOM 2375 O O . LYS A 1 315 ? -61.818 -57.715 7.489 1.00 79.69 315 LYS A O 1
ATOM 2381 N N . THR A 1 316 ? -63.783 -56.888 8.224 1.00 87.43 316 THR A N 1
ATOM 2382 C CA . THR A 1 316 ? -64.049 -58.075 9.035 1.00 89.60 316 THR A CA 1
ATOM 2383 C C . THR A 1 316 ? -64.096 -59.342 8.189 1.00 88.34 316 THR A C 1
ATOM 2384 O O . THR A 1 316 ? -63.786 -60.431 8.687 1.00 89.86 316 THR A O 1
ATOM 2388 N N . SER A 1 317 ? -64.468 -59.225 6.916 1.00 84.14 317 SER A N 1
ATOM 2389 C CA . SER A 1 317 ? -64.466 -60.367 6.010 1.00 83.93 317 SER A CA 1
ATOM 2390 C C . SER A 1 317 ? -63.085 -60.667 5.440 1.00 82.90 317 SER A C 1
ATOM 2391 O O . SER A 1 317 ? -62.945 -61.622 4.668 1.00 81.20 317 SER A O 1
ATOM 2394 N N . ASP A 1 318 ? -62.070 -59.886 5.798 1.00 82.71 318 ASP A N 1
ATOM 2395 C CA . ASP A 1 318 ? -60.717 -60.079 5.297 1.00 82.53 318 ASP A CA 1
ATOM 2396 C C . ASP A 1 318 ? -59.878 -60.984 6.188 1.00 84.35 318 ASP A C 1
ATOM 2397 O O . ASP A 1 318 ? -58.717 -61.248 5.860 1.00 81.44 318 ASP A O 1
ATOM 2402 N N . LEU A 1 319 ? -60.431 -61.462 7.305 1.00 85.74 319 LEU A N 1
ATOM 2403 C CA . LEU A 1 319 ? -59.692 -62.311 8.232 1.00 86.90 319 LEU A CA 1
ATOM 2404 C C . LEU A 1 319 ? -60.462 -63.587 8.548 1.00 93.29 319 LEU A C 1
ATOM 2405 O O . LEU A 1 319 ? -60.359 -64.121 9.656 1.00 94.89 319 LEU A O 1
ATOM 2410 N N . LYS A 1 320 ? -61.242 -64.086 7.586 1.00 94.94 320 LYS A N 1
ATOM 2411 C CA . LYS A 1 320 ? -61.930 -65.357 7.787 1.00 99.04 320 LYS A CA 1
ATOM 2412 C C . LYS A 1 320 ? -60.929 -66.498 7.926 1.00 101.77 320 LYS A C 1
ATOM 2413 O O . LYS A 1 320 ? -61.140 -67.431 8.710 1.00 100.49 320 LYS A O 1
ATOM 2419 N N . GLU A 1 321 ? -59.826 -66.435 7.182 1.00 100.25 321 GLU A N 1
ATOM 2420 C CA . GLU A 1 321 ? -58.787 -67.451 7.266 1.00 101.75 321 GLU A CA 1
ATOM 2421 C C . GLU A 1 321 ? -57.632 -67.054 8.177 1.00 95.02 321 GLU A C 1
ATOM 2422 O O . GLU A 1 321 ? -56.751 -67.883 8.429 1.00 94.41 321 GLU A O 1
ATOM 2428 N N . VAL A 1 322 ? -57.610 -65.816 8.670 1.00 92.76 322 VAL A N 1
ATOM 2429 C CA . VAL A 1 322 ? -56.640 -65.453 9.698 1.00 89.88 322 VAL A CA 1
ATOM 2430 C C . VAL A 1 322 ? -57.119 -65.926 11.065 1.00 94.39 322 VAL A C 1
ATOM 2431 O O . VAL A 1 322 ? -56.329 -66.417 11.878 1.00 94.24 322 VAL A O 1
ATOM 2435 N N . LEU A 1 323 ? -58.420 -65.798 11.330 1.00 94.20 323 LEU A N 1
ATOM 2436 C CA . LEU A 1 323 ? -59.044 -66.277 12.562 1.00 97.89 323 LEU A CA 1
ATOM 2437 C C . LEU A 1 323 ? -60.185 -67.204 12.165 1.00 101.95 323 LEU A C 1
ATOM 2438 O O . LEU A 1 323 ? -61.340 -66.771 12.044 1.00 100.67 323 LEU A O 1
ATOM 2443 N N . PRO A 1 324 ? -59.903 -68.494 11.963 1.00 103.68 324 PRO A N 1
ATOM 2444 C CA . PRO A 1 324 ? -60.925 -69.392 11.405 1.00 107.82 324 PRO A CA 1
ATOM 2445 C C . PRO A 1 324 ? -61.983 -69.812 12.415 1.00 104.33 324 PRO A C 1
ATOM 2446 O O . PRO A 1 324 ? -63.135 -70.052 12.042 1.00 103.06 324 PRO A O 1
ATOM 2450 N N . GLY A 1 325 ? -61.611 -69.905 13.688 1.00 105.34 325 GLY A N 1
ATOM 2451 C CA . GLY A 1 325 ? -62.551 -70.321 14.708 1.00 107.20 325 GLY A CA 1
ATOM 2452 C C . GLY A 1 325 ? -63.565 -69.284 15.131 1.00 105.63 325 GLY A C 1
ATOM 2453 O O . GLY A 1 325 ? -64.367 -69.550 16.030 1.00 106.42 325 GLY A O 1
ATOM 2454 N N . LEU A 1 326 ? -63.562 -68.110 14.506 1.00 102.84 326 LEU A N 1
ATOM 2455 C CA . LEU A 1 326 ? -64.429 -67.006 14.890 1.00 96.80 326 LEU A CA 1
ATOM 2456 C C . LEU A 1 326 ? -65.466 -66.745 13.807 1.00 94.21 326 LEU A C 1
ATOM 2457 O O . LEU A 1 326 ? -65.155 -66.780 12.612 1.00 91.17 326 LEU A O 1
ATOM 2462 N N . LYS A 1 327 ? -66.700 -66.486 14.233 1.00 95.35 327 LYS A N 1
ATOM 2463 C CA . LYS A 1 327 ? -67.729 -66.039 13.314 1.00 96.98 327 LYS A CA 1
ATOM 2464 C C . LYS A 1 327 ? -67.436 -64.608 12.870 1.00 95.90 327 LYS A C 1
ATOM 2465 O O . LYS A 1 327 ? -66.690 -63.884 13.534 1.00 92.13 327 LYS A O 1
ATOM 2471 N N . PRO A 1 328 ? -67.993 -64.185 11.733 1.00 99.22 328 PRO A N 1
ATOM 2472 C CA . PRO A 1 328 ? -67.846 -62.777 11.328 1.00 97.94 328 PRO A CA 1
ATOM 2473 C C . PRO A 1 328 ? -68.277 -61.790 12.400 1.00 93.39 328 PRO A C 1
ATOM 2474 O O . PRO A 1 328 ? -67.734 -60.679 12.464 1.00 92.68 328 PRO A O 1
ATOM 2478 N N . ALA A 1 329 ? -69.237 -62.162 13.250 1.00 94.09 329 ALA A N 1
ATOM 2479 C CA . ALA A 1 329 ? -69.639 -61.274 14.334 1.00 89.16 329 ALA A CA 1
ATOM 2480 C C . ALA A 1 329 ? -68.605 -61.253 15.452 1.00 87.80 329 ALA A C 1
ATOM 2481 O O . ALA A 1 329 ? -68.499 -60.258 16.179 1.00 85.10 329 ALA A O 1
ATOM 2483 N N . GLN A 1 330 ? -67.841 -62.335 15.608 1.00 90.13 330 GLN A N 1
ATOM 2484 C CA . GLN A 1 330 ? -66.766 -62.349 16.593 1.00 85.84 330 GLN A CA 1
ATOM 2485 C C . GLN A 1 330 ? -65.537 -61.603 16.094 1.00 83.88 330 GLN A C 1
ATOM 2486 O O . GLN A 1 330 ? -64.826 -60.981 16.892 1.00 83.17 330 GLN A O 1
ATOM 2492 N N . ILE A 1 331 ? -65.269 -61.662 14.787 1.00 85.29 331 ILE A N 1
ATOM 2493 C CA . ILE A 1 331 ? -64.212 -60.843 14.199 1.00 81.55 331 ILE A CA 1
ATOM 2494 C C . ILE A 1 331 ? -64.494 -59.367 14.445 1.00 80.77 331 ILE A C 1
ATOM 2495 O O . ILE A 1 331 ? -63.593 -58.593 14.791 1.00 75.47 331 ILE A O 1
ATOM 2500 N N . THR A 1 332 ? -65.755 -58.960 14.282 1.00 83.97 332 THR A N 1
ATOM 2501 C CA . THR A 1 332 ? -66.115 -57.554 14.433 1.00 82.53 332 THR A CA 1
ATOM 2502 C C . THR A 1 332 ? -65.889 -57.072 15.861 1.00 78.75 332 THR A C 1
ATOM 2503 O O . THR A 1 332 ? -65.471 -55.928 16.079 1.00 74.46 332 THR A O 1
ATOM 2507 N N . TYR A 1 333 ? -66.152 -57.930 16.850 1.00 78.36 333 TYR A N 1
ATOM 2508 C CA . TYR A 1 333 ? -65.847 -57.565 18.230 1.00 75.42 333 TYR A CA 1
ATOM 2509 C C . TYR A 1 333 ? -64.348 -57.382 18.427 1.00 76.14 333 TYR A C 1
ATOM 2510 O O . TYR A 1 333 ? -63.915 -56.473 19.144 1.00 71.92 333 TYR A O 1
ATOM 2519 N N . GLN A 1 334 ? -63.541 -58.237 17.794 1.00 78.35 334 GLN A N 1
ATOM 2520 C CA . GLN A 1 334 ? -62.092 -58.125 17.926 1.00 76.19 334 GLN A CA 1
ATOM 2521 C C . GLN A 1 334 ? -61.575 -56.848 17.276 1.00 74.93 334 GLN A C 1
ATOM 2522 O O . GLN A 1 334 ? -60.664 -56.201 17.806 1.00 71.02 334 GLN A O 1
ATOM 2528 N N . ILE A 1 335 ? -62.139 -56.473 16.126 1.00 73.58 335 ILE A N 1
ATOM 2529 C CA . ILE A 1 335 ? -61.750 -55.220 15.486 1.00 69.89 335 ILE A CA 1
ATOM 2530 C C . ILE A 1 335 ? -62.121 -54.038 16.371 1.00 71.01 335 ILE A C 1
ATOM 2531 O O . ILE A 1 335 ? -61.331 -53.102 16.547 1.00 73.78 335 ILE A O 1
ATOM 2536 N N . GLY A 1 336 ? -63.321 -54.071 16.957 1.00 70.97 336 GLY A N 1
ATOM 2537 C CA . GLY A 1 336 ? -63.759 -52.974 17.805 1.00 67.87 336 GLY A CA 1
ATOM 2538 C C . GLY A 1 336 ? -62.847 -52.730 18.990 1.00 64.29 336 GLY A C 1
ATOM 2539 O O . GLY A 1 336 ? -62.673 -51.586 19.420 1.00 62.21 336 GLY A O 1
ATOM 2540 N N . LYS A 1 337 ? -62.255 -53.795 19.538 1.00 61.84 337 LYS A N 1
ATOM 2541 C CA . LYS A 1 337 ? -61.279 -53.620 20.609 1.00 63.42 337 LYS A CA 1
ATOM 2542 C C . LYS A 1 337 ? -60.078 -52.819 20.126 1.00 68.95 337 LYS A C 1
ATOM 2543 O O . LYS A 1 337 ? -59.573 -51.948 20.843 1.00 72.68 337 LYS A O 1
ATOM 2549 N N . LEU A 1 338 ? -59.614 -53.091 18.904 1.00 67.89 338 LEU A N 1
ATOM 2550 C CA . LEU A 1 338 ? -58.474 -52.357 18.366 1.00 66.94 338 LEU A CA 1
ATOM 2551 C C . LEU A 1 338 ? -58.848 -50.927 17.993 1.00 65.13 338 LEU A C 1
ATOM 2552 O O . LEU A 1 338 ? -58.011 -50.023 18.099 1.00 60.49 338 LEU A O 1
ATOM 2557 N N . VAL A 1 339 ? -60.089 -50.702 17.553 1.00 62.80 339 VAL A N 1
ATOM 2558 C CA . VAL A 1 339 ? -60.528 -49.340 17.262 1.00 62.20 339 VAL A CA 1
ATOM 2559 C C . VAL A 1 339 ? -60.645 -48.530 18.546 1.00 63.07 339 VAL A C 1
ATOM 2560 O O . VAL A 1 339 ? -60.375 -47.322 18.554 1.00 62.23 339 VAL A O 1
ATOM 2564 N N . ASP A 1 340 ? -61.036 -49.172 19.649 1.00 62.27 340 ASP A N 1
ATOM 2565 C CA . ASP A 1 340 ? -61.171 -48.458 20.915 1.00 64.61 340 ASP A CA 1
ATOM 2566 C C . ASP A 1 340 ? -59.821 -47.970 21.425 1.00 66.62 340 ASP A C 1
ATOM 2567 O O . ASP A 1 340 ? -59.724 -46.877 21.995 1.00 69.59 340 ASP A O 1
ATOM 2572 N N . ARG A 1 341 ? -58.769 -48.763 21.233 1.00 69.62 341 ARG A N 1
ATOM 2573 C CA . ARG A 1 341 ? -57.428 -48.392 21.662 1.00 62.77 341 ARG A CA 1
ATOM 2574 C C . ARG A 1 341 ? -56.679 -47.568 20.623 1.00 64.64 341 ARG A C 1
ATOM 2575 O O . ARG A 1 341 ? -55.501 -47.260 20.831 1.00 70.79 341 ARG A O 1
ATOM 2583 N N . GLY A 1 342 ? -57.326 -47.207 19.517 1.00 64.83 342 GLY A N 1
ATOM 2584 C CA . GLY A 1 342 ? -56.681 -46.436 18.477 1.00 63.09 342 GLY A CA 1
ATOM 2585 C C . GLY A 1 342 ? -55.708 -47.202 17.610 1.00 61.56 342 GLY A C 1
ATOM 2586 O O . GLY A 1 342 ? -55.142 -46.614 16.681 1.00 61.99 342 GLY A O 1
ATOM 2587 N N . LEU A 1 343 ? -55.488 -48.491 17.882 1.00 60.80 343 LEU A N 1
ATOM 2588 C CA . LEU A 1 343 ? -54.579 -49.279 17.056 1.00 59.87 343 LEU A CA 1
ATOM 2589 C C . LEU A 1 343 ? -55.124 -49.464 15.646 1.00 63.64 343 LEU A C 1
ATOM 2590 O O . LEU A 1 343 ? -54.349 -49.511 14.684 1.00 61.83 343 LEU A O 1
ATOM 2595 N N . LEU A 1 344 ? -56.441 -49.575 15.506 1.00 63.11 344 LEU A N 1
ATOM 2596 C CA . LEU A 1 344 ? -57.104 -49.568 14.211 1.00 56.58 344 LEU A CA 1
ATOM 2597 C C . LEU A 1 344 ? -57.870 -48.263 14.053 1.00 56.92 344 LEU A C 1
ATOM 2598 O O . LEU A 1 344 ? -58.442 -47.747 15.020 1.00 60.49 344 LEU A O 1
ATOM 2603 N N . GLN A 1 345 ? -57.876 -47.728 12.835 1.00 56.84 345 GLN A N 1
ATOM 2604 C CA . GLN A 1 345 ? -58.494 -46.441 12.561 1.00 55.36 345 GLN A CA 1
ATOM 2605 C C . GLN A 1 345 ? -59.373 -46.555 11.323 1.00 59.28 345 GLN A C 1
ATOM 2606 O O . GLN A 1 345 ? -58.927 -47.096 10.296 1.00 61.63 345 GLN A O 1
ATOM 2612 N N . PRO A 1 346 ? -60.613 -46.071 11.371 1.00 62.90 346 PRO A N 1
ATOM 2613 C CA . PRO A 1 346 ? -61.427 -46.024 10.151 1.00 62.91 346 PRO A CA 1
ATOM 2614 C C . PRO A 1 346 ? -60.754 -45.166 9.090 1.00 66.60 346 PRO A C 1
ATOM 2615 O O . PRO A 1 346 ? -60.149 -44.135 9.392 1.00 64.85 346 PRO A O 1
ATOM 2619 N N . VAL A 1 347 ? -60.846 -45.621 7.838 1.00 65.20 347 VAL A N 1
ATOM 2620 C CA . VAL A 1 347 ? -60.251 -44.881 6.726 1.00 64.57 347 VAL A CA 1
ATOM 2621 C C . VAL A 1 347 ? -60.825 -43.473 6.661 1.00 68.76 347 VAL A C 1
ATOM 2622 O O . VAL A 1 347 ? -60.090 -42.483 6.552 1.00 72.12 347 VAL A O 1
ATOM 2626 N N . GLU A 1 348 ? -62.146 -43.365 6.722 1.00 68.83 348 GLU A N 1
ATOM 2627 C CA . GLU A 1 348 ? -62.835 -42.101 6.909 1.00 74.58 348 GLU A CA 1
ATOM 2628 C C . GLU A 1 348 ? -63.923 -42.311 7.952 1.00 76.78 348 GLU A C 1
ATOM 2629 O O . GLU A 1 348 ? -64.167 -43.433 8.405 1.00 78.73 348 GLU A O 1
ATOM 2635 N N . VAL A 1 349 ? -64.575 -41.219 8.344 1.00 81.97 349 VAL A N 1
ATOM 2636 C CA . VAL A 1 349 ? -65.621 -41.306 9.354 1.00 86.33 349 VAL A CA 1
ATOM 2637 C C . VAL A 1 349 ? -66.803 -42.085 8.796 1.00 96.73 349 VAL A C 1
ATOM 2638 O O . VAL A 1 349 ? -67.302 -41.793 7.701 1.00 103.16 349 VAL A O 1
ATOM 2642 N N . GLY A 1 350 ? -67.249 -43.090 9.544 1.00 92.21 350 GLY A N 1
ATOM 2643 C CA . GLY A 1 350 ? -68.419 -43.856 9.178 1.00 92.17 350 GLY A CA 1
ATOM 2644 C C . GLY A 1 350 ? -68.190 -45.003 8.220 1.00 90.38 350 GLY A C 1
ATOM 2645 O O . GLY A 1 350 ? -69.168 -45.572 7.724 1.00 91.70 350 GLY A O 1
ATOM 2646 N N . SER A 1 351 ? -66.943 -45.358 7.932 1.00 82.91 351 SER A N 1
ATOM 2647 C CA . SER A 1 351 ? -66.654 -46.512 7.094 1.00 79.10 351 SER A CA 1
ATOM 2648 C C . SER A 1 351 ? -66.221 -47.686 7.962 1.00 76.88 351 SER A C 1
ATOM 2649 O O . SER A 1 351 ? -65.700 -47.508 9.066 1.00 76.52 351 SER A O 1
ATOM 2652 N N . ARG A 1 352 ? -66.451 -48.896 7.453 1.00 73.45 352 ARG A N 1
ATOM 2653 C CA . ARG A 1 352 ? -66.087 -50.119 8.154 1.00 69.45 352 ARG A CA 1
ATOM 2654 C C . ARG A 1 352 ? -64.787 -50.724 7.633 1.00 67.38 352 ARG A C 1
ATOM 2655 O O . ARG A 1 352 ? -64.523 -51.909 7.865 1.00 69.25 352 ARG A O 1
ATOM 2663 N N . ILE A 1 353 ? -63.977 -49.937 6.932 1.00 65.08 353 ILE A N 1
ATOM 2664 C CA . ILE A 1 353 ? -62.638 -50.335 6.514 1.00 65.44 353 ILE A CA 1
ATOM 2665 C C . ILE A 1 353 ? -61.642 -49.594 7.394 1.00 65.50 353 ILE A C 1
ATOM 2666 O O . ILE A 1 353 ? -61.818 -48.403 7.676 1.00 68.55 353 ILE A O 1
ATOM 2671 N N . TYR A 1 354 ? -60.605 -50.299 7.842 1.00 65.99 354 TYR A N 1
ATOM 2672 C CA . TYR A 1 354 ? -59.702 -49.768 8.851 1.00 63.84 354 TYR A CA 1
ATOM 2673 C C . TYR A 1 354 ? -58.251 -49.887 8.405 1.00 61.88 354 TYR A C 1
ATOM 2674 O O . TYR A 1 354 ? -57.906 -50.678 7.524 1.00 63.87 354 TYR A O 1
ATOM 2683 N N . THR A 1 355 ? -57.407 -49.076 9.040 1.00 61.92 355 THR A N 1
ATOM 2684 C CA . THR A 1 355 ? -55.970 -49.072 8.815 1.00 60.68 355 THR A CA 1
ATOM 2685 C C . THR A 1 355 ? -55.279 -49.025 10.171 1.00 61.37 355 THR A C 1
ATOM 2686 O O . THR A 1 355 ? -55.886 -48.674 11.185 1.00 62.09 355 THR A O 1
ATOM 2690 N N . ALA A 1 356 ? -54.001 -49.394 10.185 1.00 62.28 356 ALA A N 1
ATOM 2691 C CA . ALA A 1 356 ? -53.228 -49.347 11.418 1.00 65.54 356 ALA A CA 1
ATOM 2692 C C . ALA A 1 356 ? -53.021 -47.902 11.856 1.00 65.01 356 ALA A C 1
ATOM 2693 O O . ALA A 1 356 ? -52.542 -47.068 11.081 1.00 65.76 356 ALA A O 1
ATOM 2695 N N . GLY A 1 357 ? -53.393 -47.607 13.099 1.00 61.90 357 GLY A N 1
ATOM 2696 C CA . GLY A 1 357 ? -53.240 -46.271 13.639 1.00 66.29 357 GLY A CA 1
ATOM 2697 C C . GLY A 1 357 ? -51.826 -45.983 14.098 1.00 70.05 357 GLY A C 1
ATOM 2698 O O . GLY A 1 357 ? -51.531 -46.015 15.296 1.00 69.18 357 GLY A O 1
ATOM 2699 N N . PHE A 1 358 ? -50.939 -45.699 13.146 1.00 69.28 358 PHE A N 1
ATOM 2700 C CA . PHE A 1 358 ? -49.544 -45.428 13.462 1.00 68.53 358 PHE A CA 1
ATOM 2701 C C . PHE A 1 358 ? -49.321 -44.036 14.036 1.00 71.29 358 PHE A C 1
ATOM 2702 O O . PHE A 1 358 ? -48.218 -43.754 14.515 1.00 74.48 358 PHE A O 1
ATOM 2710 N N . SER A 1 359 ? -50.329 -43.165 14.002 1.00 74.52 359 SER A N 1
ATOM 2711 C CA . SER A 1 359 ? -50.180 -41.781 14.436 1.00 75.83 359 SER A CA 1
ATOM 2712 C C . SER A 1 359 ? -51.106 -41.422 15.590 1.00 82.56 359 SER A C 1
ATOM 2713 O O . SER A 1 359 ? -51.219 -40.241 15.938 1.00 87.01 359 SER A O 1
ATOM 2716 N N . LYS A 1 360 ? -51.768 -42.406 16.192 1.00 89.93 360 LYS A N 1
ATOM 2717 C CA . LYS A 1 360 ? -52.662 -42.175 17.319 1.00 92.10 360 LYS A CA 1
ATOM 2718 C C . LYS A 1 360 ? -52.445 -43.158 18.462 1.00 93.16 360 LYS A C 1
ATOM 2719 O O . LYS A 1 360 ? -52.728 -42.808 19.615 1.00 99.42 360 LYS A O 1
ATOM 2725 N N . SER A 1 361 ? -51.897 -44.339 18.195 1.00 77.79 361 SER A N 1
ATOM 2726 C CA . SER A 1 361 ? -51.847 -45.444 19.135 1.00 74.26 361 SER A CA 1
ATOM 2727 C C . SER A 1 361 ? -50.434 -45.648 19.676 1.00 76.85 361 SER A C 1
ATOM 2728 O O . SER A 1 361 ? -49.525 -44.840 19.448 1.00 74.46 361 SER A O 1
ATOM 2731 N N . ASP A 1 362 ? -50.259 -46.753 20.405 1.00 71.63 362 ASP A N 1
ATOM 2732 C CA . ASP A 1 362 ? -48.948 -47.150 20.901 1.00 72.52 362 ASP A CA 1
ATOM 2733 C C . ASP A 1 362 ? -47.976 -47.451 19.771 1.00 73.73 362 ASP A C 1
ATOM 2734 O O . ASP A 1 362 ? -46.759 -47.390 19.980 1.00 72.29 362 ASP A O 1
ATOM 2739 N N . LEU A 1 363 ? -48.486 -47.776 18.579 1.00 67.68 363 LEU A N 1
ATOM 2740 C CA . LEU A 1 363 ? -47.620 -48.077 17.446 1.00 62.34 363 LEU A CA 1
ATOM 2741 C C . LEU A 1 363 ? -46.756 -46.888 17.048 1.00 62.26 363 LEU A C 1
ATOM 2742 O O . LEU A 1 363 ? -45.707 -47.081 16.423 1.00 63.05 363 LEU A O 1
ATOM 2747 N N . MET A 1 364 ? -47.172 -45.667 17.394 1.00 63.43 364 MET A N 1
ATOM 2748 C CA . MET A 1 364 ? -46.350 -44.497 17.108 1.00 65.61 364 MET A CA 1
ATOM 2749 C C . MET A 1 364 ? -45.011 -44.577 17.831 1.00 64.97 364 MET A C 1
ATOM 2750 O O . MET A 1 364 ? -43.977 -44.173 17.285 1.00 65.06 364 MET A O 1
ATOM 2755 N N . ARG A 1 365 ? -45.008 -45.109 19.055 1.00 64.41 365 ARG A N 1
ATOM 2756 C CA . ARG A 1 365 ? -43.761 -45.260 19.799 1.00 63.83 365 ARG A CA 1
ATOM 2757 C C . ARG A 1 365 ? -42.813 -46.219 19.090 1.00 64.18 365 ARG A C 1
ATOM 2758 O O . ARG A 1 365 ? -41.615 -45.942 18.958 1.00 68.90 365 ARG A O 1
ATOM 2766 N N . GLY A 1 366 ? -43.334 -47.358 18.631 1.00 64.12 366 GLY A N 1
ATOM 2767 C CA . GLY A 1 366 ? -42.497 -48.316 17.931 1.00 63.37 366 GLY A CA 1
ATOM 2768 C C . GLY A 1 366 ? -41.956 -47.791 16.617 1.00 61.18 366 GLY A C 1
ATOM 2769 O O . GLY A 1 366 ? -40.833 -48.126 16.228 1.00 64.27 366 GLY A O 1
ATOM 2770 N N . VAL A 1 367 ? -42.739 -46.971 15.915 1.00 63.97 367 VAL A N 1
ATOM 2771 C CA . VAL A 1 367 ? -42.278 -46.412 14.648 1.00 64.06 367 VAL A CA 1
ATOM 2772 C C . VAL A 1 367 ? -41.115 -45.457 14.880 1.00 62.32 367 VAL A C 1
ATOM 2773 O O . VAL A 1 367 ? -40.143 -45.443 14.116 1.00 62.89 367 VAL A O 1
ATOM 2777 N N . ILE A 1 368 ? -41.191 -44.654 15.940 1.00 62.36 368 ILE A N 1
ATOM 2778 C CA . ILE A 1 368 ? -40.134 -43.688 16.215 1.00 65.34 368 ILE A CA 1
ATOM 2779 C C . ILE A 1 368 ? -38.844 -44.399 16.601 1.00 67.39 368 ILE A C 1
ATOM 2780 O O . ILE A 1 368 ? -37.746 -43.967 16.228 1.00 68.93 368 ILE A O 1
ATOM 2785 N N . HIS A 1 369 ? -38.951 -45.505 17.339 1.00 62.34 369 HIS A N 1
ATOM 2786 C CA . HIS A 1 369 ? -37.763 -46.281 17.679 1.00 62.45 369 HIS A CA 1
ATOM 2787 C C . HIS A 1 369 ? -37.120 -46.868 16.431 1.00 65.50 369 HIS A C 1
ATOM 2788 O O . HIS A 1 369 ? -35.900 -46.787 16.249 1.00 72.91 369 HIS A O 1
ATOM 2795 N N . ALA A 1 370 ? -37.930 -47.473 15.560 1.00 62.59 370 ALA A N 1
ATOM 2796 C CA . ALA A 1 370 ? -37.397 -48.036 14.325 1.00 64.23 370 ALA A CA 1
ATOM 2797 C C . ALA A 1 370 ? -36.825 -46.948 13.427 1.00 66.09 370 ALA A C 1
ATOM 2798 O O . ALA A 1 370 ? -35.813 -47.160 12.750 1.00 66.08 370 ALA A O 1
ATOM 2800 N N . LEU A 1 371 ? -37.458 -45.771 13.411 1.00 66.04 371 LEU A N 1
ATOM 2801 C CA . LEU A 1 371 ? -36.932 -44.665 12.618 1.00 66.03 371 LEU A CA 1
ATOM 2802 C C . LEU A 1 371 ? -35.609 -44.157 13.175 1.00 69.43 371 LEU A C 1
ATOM 2803 O O . LEU A 1 371 ? -34.734 -43.741 12.407 1.00 71.21 371 LEU A O 1
ATOM 2808 N N . ARG A 1 372 ? -35.443 -44.182 14.499 1.00 71.21 372 ARG A N 1
ATOM 2809 C CA . ARG A 1 372 ? -34.171 -43.778 15.089 1.00 69.97 372 ARG A CA 1
ATOM 2810 C C . ARG A 1 372 ? -33.083 -44.806 14.806 1.00 67.05 372 ARG A C 1
ATOM 2811 O O . ARG A 1 372 ? -31.939 -44.442 14.511 1.00 74.42 372 ARG A O 1
ATOM 2819 N N . LYS A 1 373 ? -33.424 -46.095 14.892 1.00 67.76 373 LYS A N 1
ATOM 2820 C CA . LYS A 1 373 ? -32.445 -47.143 14.624 1.00 68.62 373 LYS A CA 1
ATOM 2821 C C . LYS A 1 373 ? -31.950 -47.085 13.186 1.00 70.17 373 LYS A C 1
ATOM 2822 O O . LYS A 1 373 ? -30.771 -47.346 12.915 1.00 75.86 373 LYS A O 1
ATOM 2828 N N . GLU A 1 374 ? -32.831 -46.743 12.250 1.00 67.58 374 GLU A N 1
ATOM 2829 C CA . GLU A 1 374 ? -32.484 -46.697 10.837 1.00 65.79 374 GLU A CA 1
ATOM 2830 C C . GLU A 1 374 ? -31.927 -45.347 10.402 1.00 68.42 374 GLU A C 1
ATOM 2831 O O . GLU A 1 374 ? -31.597 -45.181 9.224 1.00 65.81 374 GLU A O 1
ATOM 2837 N N . GLY A 1 375 ? -31.821 -44.383 11.314 1.00 68.00 375 GLY A N 1
ATOM 2838 C CA . GLY A 1 375 ? -31.141 -43.136 11.023 1.00 65.80 375 GLY A CA 1
ATOM 2839 C C . GLY A 1 375 ? -31.990 -42.059 10.378 1.00 73.04 375 GLY A C 1
ATOM 2840 O O . GLY A 1 375 ? -31.526 -41.360 9.472 1.00 80.05 375 GLY A O 1
ATOM 2841 N N . PHE A 1 376 ? -33.233 -41.908 10.834 1.00 76.84 376 PHE A N 1
ATOM 2842 C CA . PHE A 1 376 ? -34.096 -40.828 10.376 1.00 74.06 376 PHE A CA 1
ATOM 2843 C C . PHE A 1 376 ? -34.319 -39.751 11.426 1.00 80.91 376 PHE A C 1
ATOM 2844 O O . PHE A 1 376 ? -34.837 -38.680 11.089 1.00 84.41 376 PHE A O 1
ATOM 2852 N N . ILE A 1 377 ? -33.945 -40.001 12.682 1.00 84.15 377 ILE A N 1
ATOM 2853 C CA . ILE A 1 377 ? -34.186 -39.075 13.777 1.00 95.12 377 ILE A CA 1
ATOM 2854 C C . ILE A 1 377 ? -32.872 -38.832 14.508 1.00 102.17 377 ILE A C 1
ATOM 2855 O O . ILE A 1 377 ? -32.232 -39.787 14.958 1.00 100.81 377 ILE A O 1
ATOM 2860 N N . PRO A 1 378 ? -32.422 -37.583 14.651 1.00 109.76 378 PRO A N 1
ATOM 2861 C CA . PRO A 1 378 ? -31.210 -37.327 15.443 1.00 114.08 378 PRO A CA 1
ATOM 2862 C C . PRO A 1 378 ? -31.424 -37.657 16.912 1.00 116.69 378 PRO A C 1
ATOM 2863 O O . PRO A 1 378 ? -30.735 -38.516 17.470 1.00 116.27 378 PRO A O 1
ATOM 2867 N N . ASP A 1 379 ? -32.383 -36.984 17.542 1.00 115.53 379 ASP A N 1
ATOM 2868 C CA . ASP A 1 379 ? -32.711 -37.243 18.939 1.00 115.39 379 ASP A CA 1
ATOM 2869 C C . ASP A 1 379 ? -34.184 -36.962 19.214 1.00 108.90 379 ASP A C 1
ATOM 2870 O O . ASP A 1 379 ? -34.521 -36.038 19.954 1.00 104.16 379 ASP A O 1
ATOM 2875 N N . ASN B 1 5 ? -5.610 -25.855 -36.084 1.00 133.51 5 ASN B N 1
ATOM 2876 C CA . ASN B 1 5 ? -6.840 -25.729 -35.351 1.00 114.12 5 ASN B CA 1
ATOM 2877 C C . ASN B 1 5 ? -7.545 -24.469 -35.745 1.00 115.00 5 ASN B C 1
ATOM 2878 O O . ASN B 1 5 ? -7.590 -23.532 -34.959 1.00 120.55 5 ASN B O 1
ATOM 2883 N N . HIS B 1 6 ? -8.080 -24.419 -36.959 1.00 100.01 6 HIS B N 1
ATOM 2884 C CA . HIS B 1 6 ? -8.877 -23.277 -37.334 1.00 91.76 6 HIS B CA 1
ATOM 2885 C C . HIS B 1 6 ? -9.648 -22.991 -36.082 1.00 94.88 6 HIS B C 1
ATOM 2886 O O . HIS B 1 6 ? -9.722 -21.846 -35.656 1.00 96.20 6 HIS B O 1
ATOM 2893 N N . TYR B 1 7 ? -10.225 -24.024 -35.470 1.00 92.47 7 TYR B N 1
ATOM 2894 C CA . TYR B 1 7 ? -10.877 -23.836 -34.181 1.00 87.09 7 TYR B CA 1
ATOM 2895 C C . TYR B 1 7 ? -10.415 -24.934 -33.234 1.00 85.56 7 TYR B C 1
ATOM 2896 O O . TYR B 1 7 ? -10.370 -26.111 -33.612 1.00 82.37 7 TYR B O 1
ATOM 2905 N N . ASP B 1 8 ? -10.044 -24.537 -32.017 1.00 82.62 8 ASP B N 1
ATOM 2906 C CA . ASP B 1 8 ? -9.571 -25.486 -31.019 1.00 81.20 8 ASP B CA 1
ATOM 2907 C C . ASP B 1 8 ? -10.732 -26.327 -30.506 1.00 79.71 8 ASP B C 1
ATOM 2908 O O . ASP B 1 8 ? -11.790 -25.798 -30.152 1.00 78.10 8 ASP B O 1
ATOM 2913 N N . LEU B 1 9 ? -10.534 -27.641 -30.470 1.00 74.45 9 LEU B N 1
ATOM 2914 C CA . LEU B 1 9 ? -11.546 -28.556 -29.957 1.00 67.53 9 LEU B CA 1
ATOM 2915 C C . LEU B 1 9 ? -11.556 -28.461 -28.436 1.00 64.51 9 LEU B C 1
ATOM 2916 O O . LEU B 1 9 ? -10.588 -28.851 -27.775 1.00 66.90 9 LEU B O 1
ATOM 2921 N N . ALA B 1 10 ? -12.640 -27.924 -27.881 1.00 64.65 10 ALA B N 1
ATOM 2922 C CA . ALA B 1 10 ? -12.746 -27.736 -26.443 1.00 66.87 10 ALA B CA 1
ATOM 2923 C C . ALA B 1 10 ? -14.192 -27.935 -26.017 1.00 66.64 10 ALA B C 1
ATOM 2924 O O . ALA B 1 10 ? -15.114 -27.903 -26.837 1.00 65.79 10 ALA B O 1
ATOM 2926 N N . LEU B 1 11 ? -14.377 -28.144 -24.717 1.00 64.35 11 LEU B N 1
ATOM 2927 C CA . LEU B 1 11 ? -15.715 -28.283 -24.165 1.00 68.37 11 LEU B CA 1
ATOM 2928 C C . LEU B 1 11 ? -16.425 -26.935 -24.145 1.00 66.77 11 LEU B C 1
ATOM 2929 O O . LEU B 1 11 ? -15.802 -25.878 -24.009 1.00 66.43 11 LEU B O 1
ATOM 2934 N N . LEU B 1 12 ? -17.744 -26.980 -24.287 1.00 64.71 12 LEU B N 1
ATOM 2935 C CA . LEU B 1 12 ? -18.552 -25.774 -24.249 1.00 65.83 12 LEU B CA 1
ATOM 2936 C C . LEU B 1 12 ? -18.933 -25.432 -22.813 1.00 69.54 12 LEU B C 1
ATOM 2937 O O . LEU B 1 12 ? -18.750 -26.220 -21.882 1.00 68.11 12 LEU B O 1
ATOM 2942 N N . ASN B 1 13 ? -19.473 -24.227 -22.641 1.00 68.19 13 ASN B N 1
ATOM 2943 C CA . ASN B 1 13 ? -19.887 -23.753 -21.322 1.00 69.01 13 ASN B CA 1
ATOM 2944 C C . ASN B 1 13 ? -21.026 -22.762 -21.476 1.00 73.12 13 ASN B C 1
ATOM 2945 O O . ASN B 1 13 ? -20.811 -21.543 -21.529 1.00 70.00 13 ASN B O 1
ATOM 2950 N N . PRO B 1 14 ? -22.259 -23.247 -21.537 1.00 69.84 14 PRO B N 1
ATOM 2951 C CA . PRO B 1 14 ? -23.407 -22.343 -21.611 1.00 68.66 14 PRO B CA 1
ATOM 2952 C C . PRO B 1 14 ? -23.851 -21.885 -20.230 1.00 67.53 14 PRO B C 1
ATOM 2953 O O . PRO B 1 14 ? -23.534 -22.491 -19.204 1.00 64.60 14 PRO B O 1
ATOM 2957 N N . SER B 1 15 ? -24.597 -20.785 -20.224 1.00 71.62 15 SER B N 1
ATOM 2958 C CA . SER B 1 15 ? -25.182 -20.279 -18.994 1.00 68.94 15 SER B CA 1
ATOM 2959 C C . SER B 1 15 ? -26.446 -21.062 -18.652 1.00 69.64 15 SER B C 1
ATOM 2960 O O . SER B 1 15 ? -27.046 -21.726 -19.501 1.00 67.57 15 SER B O 1
ATOM 2963 N N . PHE B 1 16 ? -26.850 -20.973 -17.381 1.00 68.39 16 PHE B N 1
ATOM 2964 C CA . PHE B 1 16 ? -28.012 -21.727 -16.921 1.00 66.51 16 PHE B CA 1
ATOM 2965 C C . PHE B 1 16 ? -29.284 -21.314 -17.651 1.00 69.35 16 PHE B C 1
ATOM 2966 O O . PHE B 1 16 ? -30.215 -22.117 -17.775 1.00 68.50 16 PHE B O 1
ATOM 2974 N N . ASP B 1 17 ? -29.342 -20.077 -18.146 1.00 68.73 17 ASP B N 1
ATOM 2975 C CA . ASP B 1 17 ? -30.531 -19.590 -18.835 1.00 69.48 17 ASP B CA 1
ATOM 2976 C C . ASP B 1 17 ? -30.669 -20.124 -20.255 1.00 70.47 17 ASP B C 1
ATOM 2977 O O . ASP B 1 17 ? -31.695 -19.872 -20.895 1.00 71.51 17 ASP B O 1
ATOM 2982 N N . SER B 1 18 ? -29.670 -20.850 -20.759 1.00 75.17 18 SER B N 1
ATOM 2983 C CA . SER B 1 18 ? -29.600 -21.231 -22.161 1.00 72.59 18 SER B CA 1
ATOM 2984 C C . SER B 1 18 ? -30.411 -22.493 -22.435 1.00 70.37 18 SER B C 1
ATOM 2985 O O . SER B 1 18 ? -30.519 -23.373 -21.575 1.00 70.42 18 SER B O 1
ATOM 2988 N N . PRO B 1 19 ? -30.991 -22.594 -23.636 1.00 67.68 19 PRO B N 1
ATOM 2989 C CA . PRO B 1 19 ? -31.692 -23.834 -24.009 1.00 67.63 19 PRO B CA 1
ATOM 2990 C C . PRO B 1 19 ? -30.774 -25.037 -24.124 1.00 68.31 19 PRO B C 1
ATOM 2991 O O . PRO B 1 19 ? -31.259 -26.172 -24.040 1.00 72.21 19 PRO B O 1
ATOM 2995 N N . LEU B 1 20 ? -29.469 -24.830 -24.325 1.00 68.95 20 LEU B N 1
ATOM 2996 C CA . LEU B 1 20 ? -28.540 -25.954 -24.365 1.00 67.35 20 LEU B CA 1
ATOM 2997 C C . LEU B 1 20 ? -28.491 -26.668 -23.021 1.00 68.40 20 LEU B C 1
ATOM 2998 O O . LEU B 1 20 ? -28.451 -27.902 -22.966 1.00 71.71 20 LEU B O 1
ATOM 3003 N N . VAL B 1 21 ? -28.497 -25.907 -21.925 1.00 68.54 21 VAL B N 1
ATOM 3004 C CA . VAL B 1 21 ? -28.543 -26.518 -20.601 1.00 72.00 21 VAL B CA 1
ATOM 3005 C C . VAL B 1 21 ? -29.867 -27.244 -20.398 1.00 72.71 21 VAL B C 1
ATOM 3006 O O . VAL B 1 21 ? -29.919 -28.302 -19.759 1.00 68.63 21 VAL B O 1
ATOM 3010 N N . ASP B 1 22 ? -30.954 -26.701 -20.953 1.00 72.89 22 ASP B N 1
ATOM 3011 C CA . ASP B 1 22 ? -32.251 -27.365 -20.857 1.00 68.42 22 ASP B CA 1
ATOM 3012 C C . ASP B 1 22 ? -32.206 -28.751 -21.489 1.00 70.79 22 ASP B C 1
ATOM 3013 O O . ASP B 1 22 ? -32.668 -29.733 -20.898 1.00 78.06 22 ASP B O 1
ATOM 3018 N N . ALA B 1 23 ? -31.643 -28.848 -22.696 1.00 71.62 23 ALA B N 1
ATOM 3019 C CA . ALA B 1 23 ? -31.568 -30.137 -23.375 1.00 73.13 23 ALA B CA 1
ATOM 3020 C C . ALA B 1 23 ? -30.592 -31.083 -22.687 1.00 74.30 23 ALA B C 1
ATOM 3021 O O . ALA B 1 23 ? -30.780 -32.304 -22.733 1.00 77.82 23 ALA B O 1
ATOM 3023 N N . LEU B 1 24 ? -29.551 -30.544 -22.048 1.00 75.46 24 LEU B N 1
ATOM 3024 C CA . LEU B 1 24 ? -28.556 -31.393 -21.400 1.00 74.66 24 LEU B CA 1
ATOM 3025 C C . LEU B 1 24 ? -29.147 -32.113 -20.194 1.00 76.70 24 LEU B C 1
ATOM 3026 O O . LEU B 1 24 ? -28.935 -33.318 -20.012 1.00 79.01 24 LEU B O 1
ATOM 3031 N N . THR B 1 25 ? -29.888 -31.388 -19.350 1.00 78.42 25 THR B N 1
ATOM 3032 C CA . THR B 1 25 ? -30.524 -32.022 -18.199 1.00 81.67 25 THR B CA 1
ATOM 3033 C C . THR B 1 25 ? -31.617 -32.986 -18.638 1.00 81.05 25 THR B C 1
ATOM 3034 O O . THR B 1 25 ? -31.766 -34.069 -18.059 1.00 76.62 25 THR B O 1
ATOM 3038 N N . GLU B 1 26 ? -32.396 -32.60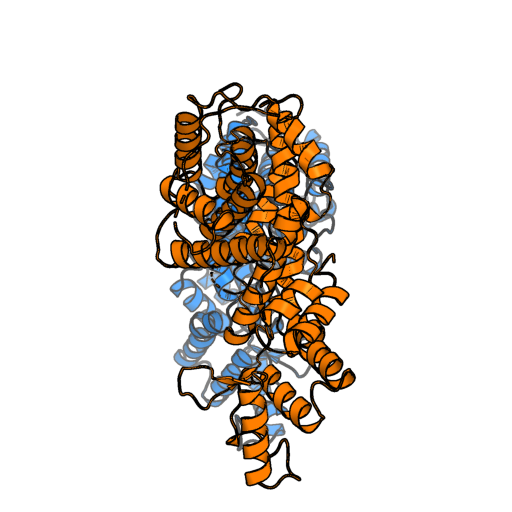0 -19.652 1.00 80.37 26 GLU B N 1
ATOM 3039 C CA . GLU B 1 26 ? -33.412 -33.488 -20.207 1.00 79.22 26 GLU B CA 1
ATOM 3040 C C . GLU B 1 26 ? -32.815 -34.840 -20.570 1.00 79.68 26 GLU B C 1
ATOM 3041 O O . GLU B 1 26 ? -33.290 -35.885 -20.117 1.00 82.78 26 GLU B O 1
ATOM 3047 N N . LEU B 1 27 ? -31.748 -34.833 -21.372 1.00 81.60 27 LEU B N 1
ATOM 3048 C CA . LEU B 1 27 ? -31.120 -36.077 -21.798 1.00 83.26 27 LEU B CA 1
ATOM 3049 C C . LEU B 1 27 ? -30.375 -36.772 -20.665 1.00 84.93 27 LEU B C 1
ATOM 3050 O O . LEU B 1 27 ? -30.099 -37.972 -20.767 1.00 86.33 27 LEU B O 1
ATOM 3055 N N . GLU B 1 28 ? -30.049 -36.055 -19.587 1.00 93.25 28 GLU B N 1
ATOM 3056 C CA . GLU B 1 28 ? -29.461 -36.700 -18.420 1.00 95.68 28 GLU B CA 1
ATOM 3057 C C . GLU B 1 28 ? -30.497 -37.435 -17.580 1.00 97.34 28 GLU B C 1
ATOM 3058 O O . GLU B 1 28 ? -30.129 -38.326 -16.806 1.00 99.96 28 GLU B O 1
ATOM 3064 N N . LEU B 1 29 ? -31.778 -37.079 -17.712 1.00 87.48 29 LEU B N 1
ATOM 3065 C CA . LEU B 1 29 ? -32.834 -37.843 -17.055 1.00 88.09 29 LEU B CA 1
ATOM 3066 C C . LEU B 1 29 ? -32.881 -39.268 -17.591 1.00 92.13 29 LEU B C 1
ATOM 3067 O O . LEU B 1 29 ? -32.890 -40.238 -16.824 1.00 92.39 29 LEU B O 1
ATOM 3072 N N . LEU B 1 30 ? -32.907 -39.409 -18.918 1.00 86.98 30 LEU B N 1
ATOM 3073 C CA . LEU B 1 30 ? -33.048 -40.714 -19.549 1.00 85.82 30 LEU B CA 1
ATOM 3074 C C . LEU B 1 30 ? -31.804 -41.572 -19.383 1.00 88.45 30 LEU B C 1
ATOM 3075 O O . LEU B 1 30 ? -31.890 -42.796 -19.524 1.00 93.92 30 LEU B O 1
ATOM 3080 N N . ARG B 1 31 ? -30.655 -40.961 -19.093 1.00 88.54 31 ARG B N 1
ATOM 3081 C CA . ARG B 1 31 ? -29.439 -41.731 -18.864 1.00 97.08 31 ARG B CA 1
ATOM 3082 C C . ARG B 1 31 ? -29.438 -42.376 -17.483 1.00 101.85 31 ARG B C 1
ATOM 3083 O O . ARG B 1 31 ? -29.006 -43.524 -17.330 1.00 97.34 31 ARG B O 1
ATOM 3091 N N . HIS B 1 32 ? -29.917 -41.655 -16.473 1.00 110.96 32 HIS B N 1
ATOM 3092 C CA . HIS B 1 32 ? -29.943 -42.144 -15.101 1.00 110.05 32 HIS B CA 1
ATOM 3093 C C . HIS B 1 32 ? -31.251 -42.835 -14.741 1.00 111.46 32 HIS B C 1
ATOM 3094 O O . HIS B 1 32 ? -31.439 -43.200 -13.576 1.00 113.11 32 HIS B O 1
ATOM 3101 N N . LEU B 1 33 ? -32.153 -43.017 -15.705 1.00 108.62 33 LEU B N 1
ATOM 3102 C CA . LEU B 1 33 ? -33.429 -43.671 -15.442 1.00 110.99 33 LEU B CA 1
ATOM 3103 C C . LEU B 1 33 ? -33.204 -45.083 -14.917 1.00 125.61 33 LEU B C 1
ATOM 3104 O O . LEU B 1 33 ? -32.555 -45.903 -15.574 1.00 125.31 33 LEU B O 1
ATOM 3109 N N . ARG B 1 34 ? -33.738 -45.362 -13.728 1.00 146.60 34 ARG B N 1
ATOM 3110 C CA . ARG B 1 34 ? -33.572 -46.652 -13.072 1.00 147.90 34 ARG B CA 1
ATOM 3111 C C . ARG B 1 34 ? -34.738 -47.597 -13.341 1.00 144.91 34 ARG B C 1
ATOM 3112 O O . ARG B 1 34 ? -34.939 -48.555 -12.587 1.00 145.47 34 ARG B O 1
ATOM 3120 N N . LEU B 1 35 ? -35.508 -47.348 -14.398 1.00 133.83 35 LEU B N 1
ATOM 3121 C CA . LEU B 1 35 ? -36.686 -48.148 -14.714 1.00 136.51 35 LEU B CA 1
ATOM 3122 C C . LEU B 1 35 ? -36.269 -49.331 -15.581 1.00 134.57 35 LEU B C 1
ATOM 3123 O O . LEU B 1 35 ? -35.831 -49.150 -16.722 1.00 132.40 35 LEU B O 1
ATOM 3128 N N . GLU B 1 36 ? -36.406 -50.540 -15.042 1.00 132.91 36 GLU B N 1
ATOM 3129 C CA . GLU B 1 36 ? -36.129 -51.750 -15.796 1.00 128.83 36 GLU B CA 1
ATOM 3130 C C . GLU B 1 36 ? -37.407 -52.238 -16.478 1.00 122.51 36 GLU B C 1
ATOM 3131 O O . GLU B 1 36 ? -38.491 -51.674 -16.305 1.00 120.15 36 GLU B O 1
ATOM 3137 N N . THR B 1 37 ? -37.282 -53.304 -17.260 1.00 115.98 37 THR B N 1
ATOM 3138 C CA . THR B 1 37 ? -38.354 -53.768 -18.126 1.00 98.99 37 THR B CA 1
ATOM 3139 C C . THR B 1 37 ? -38.891 -55.118 -17.669 1.00 89.86 37 THR B C 1
ATOM 3140 O O . THR B 1 37 ? -38.263 -55.837 -16.885 1.00 92.98 37 THR B O 1
ATOM 3144 N N . ASP B 1 38 ? -40.082 -55.448 -18.169 1.00 83.51 38 ASP B N 1
ATOM 3145 C CA . ASP B 1 38 ? -40.693 -56.754 -17.969 1.00 85.65 38 ASP B CA 1
ATOM 3146 C C . ASP B 1 38 ? -40.649 -57.607 -19.229 1.00 78.52 38 ASP B C 1
ATOM 3147 O O . ASP B 1 38 ? -41.243 -58.690 -19.258 1.00 73.74 38 ASP B O 1
ATOM 3152 N N . VAL B 1 39 ? -39.967 -57.142 -20.270 1.00 80.30 39 VAL B N 1
ATOM 3153 C CA . VAL B 1 39 ? -39.825 -57.907 -21.503 1.00 71.50 39 VAL B CA 1
ATOM 3154 C C . VAL B 1 39 ? -38.756 -58.972 -21.311 1.00 67.37 39 VAL B C 1
ATOM 3155 O O . VAL B 1 39 ? -37.708 -58.722 -20.701 1.00 68.17 39 VAL B O 1
ATOM 3159 N N . HIS B 1 40 ? -39.023 -60.167 -21.826 1.00 65.53 40 HIS B N 1
ATOM 3160 C CA . HIS B 1 40 ? -38.051 -61.247 -21.754 1.00 60.95 40 HIS B CA 1
ATOM 3161 C C . HIS B 1 40 ? -36.775 -60.841 -22.486 1.00 66.93 40 HIS B C 1
ATOM 3162 O O . HIS B 1 40 ? -36.848 -60.351 -23.622 1.00 66.82 40 HIS B O 1
ATOM 3169 N N . PRO B 1 41 ? -35.599 -61.008 -21.875 1.00 65.14 41 PRO B N 1
ATOM 3170 C CA . PRO B 1 41 ? -34.356 -60.603 -22.553 1.00 63.90 41 PRO B CA 1
ATOM 3171 C C . PRO B 1 41 ? -34.098 -61.345 -23.852 1.00 59.66 41 PRO B C 1
ATOM 3172 O O . PRO B 1 41 ? -33.396 -60.814 -24.721 1.00 55.69 41 PRO B O 1
ATOM 3176 N N . LEU B 1 42 ? -34.643 -62.551 -24.018 1.00 59.89 42 LEU B N 1
ATOM 3177 C CA . LEU B 1 42 ? -34.488 -63.266 -25.277 1.00 63.37 42 LEU B CA 1
ATOM 3178 C C . LEU B 1 42 ? -35.384 -62.713 -26.376 1.00 64.43 42 LEU B C 1
ATOM 3179 O O . LEU B 1 42 ? -35.115 -62.956 -27.557 1.00 63.95 42 LEU B O 1
ATOM 3184 N N . LEU B 1 43 ? -36.440 -61.983 -26.017 1.00 64.53 43 LEU B N 1
ATOM 3185 C CA . LEU B 1 43 ? -37.250 -61.281 -27.004 1.00 65.15 43 LEU B CA 1
ATOM 3186 C C . LEU B 1 43 ? -36.678 -59.906 -27.322 1.00 59.13 43 LEU B C 1
ATOM 3187 O O . LEU B 1 43 ? -36.747 -59.457 -28.470 1.00 54.74 43 LEU B O 1
ATOM 3192 N N . PHE B 1 44 ? -36.106 -59.233 -26.320 1.00 63.76 44 PHE B N 1
ATOM 3193 C CA . PHE B 1 44 ? -35.432 -57.964 -26.569 1.00 63.74 44 PHE B CA 1
ATOM 3194 C C . PHE B 1 44 ? -34.181 -58.152 -27.414 1.00 61.35 44 PHE B C 1
ATOM 3195 O O . PHE B 1 44 ? -33.829 -57.265 -28.199 1.00 63.01 44 PHE B O 1
ATOM 3203 N N . ALA B 1 45 ? -33.505 -59.297 -27.274 1.00 59.89 45 ALA B N 1
ATOM 3204 C CA . ALA B 1 45 ? -32.305 -59.554 -28.064 1.00 57.17 45 ALA B CA 1
ATOM 3205 C C . ALA B 1 45 ? -32.622 -59.590 -29.554 1.00 58.17 45 ALA B C 1
ATOM 3206 O O . ALA B 1 45 ? -31.816 -59.145 -30.379 1.00 58.04 45 ALA B O 1
ATOM 3208 N N . GLN B 1 46 ? -33.793 -60.116 -29.917 1.00 59.27 46 GLN B N 1
ATOM 3209 C CA . GLN B 1 46 ? -34.199 -60.106 -31.317 1.00 54.29 46 GLN B CA 1
ATOM 3210 C C . GLN B 1 46 ? -34.624 -58.713 -31.760 1.00 54.11 46 GLN B C 1
ATOM 3211 O O . GLN B 1 46 ? -34.399 -58.336 -32.916 1.00 54.10 46 GLN B O 1
ATOM 3217 N N . LEU B 1 47 ? -35.239 -57.940 -30.860 1.00 55.02 47 LEU B N 1
ATOM 3218 C CA . LEU B 1 47 ? -35.569 -56.554 -31.171 1.00 51.61 47 LEU B CA 1
ATOM 3219 C C . LEU B 1 47 ? -34.312 -55.745 -31.462 1.00 55.02 47 LEU B C 1
ATOM 3220 O O . LEU B 1 47 ? -34.293 -54.920 -32.383 1.00 53.87 47 LEU B O 1
ATOM 3225 N N . LYS B 1 48 ? -33.251 -55.970 -30.683 1.00 54.77 48 LYS B N 1
ATOM 3226 C CA . LYS B 1 48 ? -31.991 -55.273 -30.922 1.00 51.87 48 LYS B CA 1
ATOM 3227 C C . LYS B 1 48 ? -31.387 -55.670 -32.263 1.00 55.27 48 LYS B C 1
ATOM 3228 O O . LYS B 1 48 ? -30.779 -54.838 -32.949 1.00 54.94 48 LYS B O 1
ATOM 3234 N N . SER B 1 49 ? -31.541 -56.938 -32.653 1.00 50.17 49 SER B N 1
ATOM 3235 C CA . SER B 1 49 ? -31.033 -57.377 -33.949 1.00 47.26 49 SER B CA 1
ATOM 3236 C C . SER B 1 49 ? -31.772 -56.689 -35.088 1.00 50.04 49 SER B C 1
ATOM 3237 O O . SER B 1 49 ? -31.166 -56.322 -36.102 1.00 55.79 49 SER B O 1
ATOM 3240 N N . ILE B 1 50 ? -33.084 -56.500 -34.936 1.00 52.04 50 ILE B N 1
ATOM 3241 C CA . ILE B 1 50 ? -33.875 -55.859 -35.981 1.00 52.00 50 ILE B CA 1
ATOM 3242 C C . ILE B 1 50 ? -33.492 -54.390 -36.118 1.00 50.97 50 ILE B C 1
ATOM 3243 O O . ILE B 1 50 ? -33.399 -53.860 -37.232 1.00 50.53 50 ILE B O 1
ATOM 3248 N N . PHE B 1 51 ? -33.247 -53.712 -34.995 1.00 50.63 51 PHE B N 1
ATOM 3249 C CA . PHE B 1 51 ? -32.920 -52.292 -35.048 1.00 49.04 51 PHE B CA 1
ATOM 3250 C C . PHE B 1 51 ? -31.492 -52.046 -35.518 1.00 55.61 51 PHE B C 1
ATOM 3251 O O . PHE B 1 51 ? -31.201 -50.971 -36.054 1.00 61.41 51 PHE B O 1
ATOM 3259 N N . HIS B 1 52 ? -30.591 -53.013 -35.325 1.00 56.08 52 HIS B N 1
ATOM 3260 C CA . HIS B 1 52 ? -29.283 -52.931 -35.967 1.00 51.58 52 HIS B CA 1
ATOM 3261 C C . HIS B 1 52 ? -29.429 -52.935 -37.481 1.00 56.03 52 HIS B C 1
ATOM 3262 O O . HIS B 1 52 ? -28.702 -52.228 -38.190 1.00 58.06 52 HIS B O 1
ATOM 3269 N N . MET B 1 53 ? -30.369 -53.732 -37.991 1.00 55.67 53 MET B N 1
ATOM 3270 C CA . MET B 1 53 ? -30.644 -53.757 -39.422 1.00 57.14 53 MET B CA 1
ATOM 3271 C C . MET B 1 53 ? -31.202 -52.423 -39.900 1.00 56.62 53 MET B C 1
ATOM 3272 O O . MET B 1 53 ? -30.867 -51.957 -40.996 1.00 58.78 53 MET B O 1
ATOM 3277 N N . LEU B 1 54 ? -32.059 -51.796 -39.092 1.00 57.00 54 LEU B N 1
ATOM 3278 C CA . LEU B 1 54 ? -32.654 -50.523 -39.486 1.00 55.23 54 LEU B CA 1
ATOM 3279 C C . LEU B 1 54 ? -31.605 -49.421 -39.564 1.00 57.97 54 LEU B C 1
ATOM 3280 O O . LEU B 1 54 ? -31.637 -48.589 -40.478 1.00 60.65 54 LEU B O 1
ATOM 3285 N N . GLU B 1 55 ? -30.666 -49.399 -38.615 1.00 59.96 55 GLU B N 1
ATOM 3286 C CA . GLU B 1 55 ? -29.612 -48.390 -38.643 1.00 62.44 55 GLU B CA 1
ATOM 3287 C C . GLU B 1 55 ? -28.688 -48.584 -39.837 1.00 65.83 55 GLU B C 1
ATOM 3288 O O . GLU B 1 55 ? -28.316 -47.613 -40.506 1.00 62.86 55 GLU B O 1
ATOM 3294 N N . SER B 1 56 ? -28.293 -49.831 -40.109 1.00 61.68 56 SER B N 1
ATOM 3295 C CA . SER B 1 56 ? -27.430 -50.101 -41.254 1.00 61.32 56 SER B CA 1
ATOM 3296 C C . SER B 1 56 ? -28.100 -49.676 -42.553 1.00 63.48 56 SER B C 1
ATOM 3297 O O . SER B 1 56 ? -27.447 -49.126 -43.449 1.00 64.04 56 SER B O 1
ATOM 3300 N N . LEU B 1 57 ? -29.405 -49.927 -42.671 1.00 64.84 57 LEU B N 1
ATOM 3301 C CA . LEU B 1 57 ? -30.156 -49.446 -43.826 1.00 61.59 57 LEU B CA 1
ATOM 3302 C C . LEU B 1 57 ? -30.140 -47.926 -43.895 1.00 65.75 57 LEU B C 1
ATOM 3303 O O . LEU B 1 57 ? -29.849 -47.343 -44.946 1.00 64.04 57 LEU B O 1
ATOM 3308 N N . GLY B 1 58 ? -30.458 -47.267 -42.779 1.00 61.49 58 GLY B N 1
ATOM 3309 C CA . GLY B 1 58 ? -30.550 -45.816 -42.789 1.00 62.46 58 GLY B CA 1
ATOM 3310 C C . GLY B 1 58 ? -29.231 -45.137 -43.108 1.00 73.02 58 GLY B C 1
ATOM 3311 O O . GLY B 1 58 ? -29.188 -44.190 -43.896 1.00 74.25 58 GLY B O 1
ATOM 3312 N N . SER B 1 59 ? -28.139 -45.613 -42.505 1.00 75.31 59 SER B N 1
ATOM 3313 C CA . SER B 1 59 ? -26.838 -44.983 -42.716 1.00 73.63 59 SER B CA 1
ATOM 3314 C C . SER B 1 59 ? -26.422 -45.049 -44.181 1.00 74.21 59 SER B C 1
ATOM 3315 O O . SER B 1 59 ? -25.981 -44.049 -44.759 1.00 78.23 59 SER B O 1
ATOM 3318 N N . ALA B 1 60 ? -26.557 -46.224 -44.799 1.00 64.17 60 ALA B N 1
ATOM 3319 C CA . ALA B 1 60 ? -26.155 -46.369 -46.193 1.00 65.20 60 ALA B CA 1
ATOM 3320 C C . ALA B 1 60 ? -27.053 -45.559 -47.119 1.00 71.85 60 ALA B C 1
ATOM 3321 O O . ALA B 1 60 ? -26.581 -45.002 -48.118 1.00 73.47 60 ALA B O 1
ATOM 3323 N N . ARG B 1 61 ? -28.348 -45.476 -46.803 1.00 73.42 61 ARG B N 1
ATOM 3324 C CA . ARG B 1 61 ? -29.262 -44.723 -47.656 1.00 74.32 61 ARG B CA 1
ATOM 3325 C C . ARG B 1 61 ? -29.001 -43.224 -47.578 1.00 76.93 61 ARG B C 1
ATOM 3326 O O . ARG B 1 61 ? -29.323 -42.494 -48.522 1.00 76.84 61 ARG B O 1
ATOM 3334 N N . ILE B 1 62 ? -28.423 -42.747 -46.472 1.00 76.50 62 ILE B N 1
ATOM 3335 C CA . ILE B 1 62 ? -28.014 -41.346 -46.400 1.00 71.86 62 ILE B CA 1
ATOM 3336 C C . ILE B 1 62 ? -26.942 -41.055 -47.440 1.00 73.11 62 ILE B C 1
ATOM 3337 O O . ILE B 1 62 ? -26.909 -39.965 -48.025 1.00 79.81 62 ILE B O 1
ATOM 3342 N N . GLU B 1 63 ? -26.066 -42.023 -47.706 1.00 71.24 63 GLU B N 1
ATOM 3343 C CA . GLU B 1 63 ? -25.044 -41.888 -48.733 1.00 74.37 63 GLU B CA 1
ATOM 3344 C C . GLU B 1 63 ? -25.528 -42.341 -50.107 1.00 75.73 63 GLU B C 1
ATOM 3345 O O . GLU B 1 63 ? -24.704 -42.603 -50.990 1.00 80.10 63 GLU B O 1
ATOM 3351 N N . GLY B 1 64 ? -26.839 -42.449 -50.302 1.00 74.35 64 GLY B N 1
ATOM 3352 C CA . GLY B 1 64 ? -27.369 -42.747 -51.618 1.00 75.84 64 GLY B CA 1
ATOM 3353 C C . GLY B 1 64 ? -27.470 -44.214 -51.963 1.00 77.59 64 GLY B C 1
ATOM 3354 O O . GLY B 1 64 ? -27.405 -44.569 -53.145 1.00 76.33 64 GLY B O 1
ATOM 3355 N N . ASN B 1 65 ? -27.627 -45.085 -50.970 1.00 80.47 65 ASN B N 1
ATOM 3356 C CA . ASN B 1 65 ? -27.845 -46.497 -51.249 1.00 77.66 65 ASN B CA 1
ATOM 3357 C C . ASN B 1 65 ? -29.279 -46.716 -51.708 1.00 83.14 65 ASN B C 1
ATOM 3358 O O . ASN B 1 65 ? -30.214 -46.089 -51.201 1.00 81.15 65 ASN B O 1
ATOM 3363 N N . HIS B 1 66 ? -29.445 -47.613 -52.675 1.00 88.46 66 HIS B N 1
ATOM 3364 C CA . HIS B 1 66 ? -30.739 -47.838 -53.299 1.00 85.70 66 HIS B CA 1
ATOM 3365 C C . HIS B 1 66 ? -31.515 -48.998 -52.693 1.00 88.06 66 HIS B C 1
ATOM 3366 O O . HIS B 1 66 ? -32.722 -49.105 -52.935 1.00 89.96 66 HIS B O 1
ATOM 3373 N N . THR B 1 67 ? -30.860 -49.862 -51.920 1.00 83.75 67 THR B N 1
ATOM 3374 C CA . THR B 1 67 ? -31.546 -51.001 -51.327 1.00 80.09 67 THR B CA 1
ATOM 3375 C C . THR B 1 67 ? -32.616 -50.536 -50.346 1.00 78.43 67 THR B C 1
ATOM 3376 O O . THR B 1 67 ? -32.446 -49.537 -49.641 1.00 75.90 67 THR B O 1
ATOM 3380 N N . THR B 1 68 ? -33.726 -51.265 -50.310 1.00 80.42 68 THR B N 1
ATOM 3381 C CA . THR B 1 68 ? -34.829 -50.986 -49.404 1.00 79.42 68 THR B CA 1
ATOM 3382 C C . THR B 1 68 ? -34.959 -52.107 -48.380 1.00 78.41 68 THR B C 1
ATOM 3383 O O . THR B 1 68 ? -34.271 -53.130 -48.447 1.00 81.45 68 THR B O 1
ATOM 3387 N N . LEU B 1 69 ? -35.864 -51.898 -47.420 1.00 72.95 69 LEU B N 1
ATOM 3388 C CA . LEU B 1 69 ? -36.037 -52.865 -46.341 1.00 71.43 69 LEU B CA 1
ATOM 3389 C C . LEU B 1 69 ? -36.511 -54.211 -46.874 1.00 80.39 69 LEU B C 1
ATOM 3390 O O . LEU B 1 69 ? -36.104 -55.263 -46.369 1.00 80.63 69 LEU B O 1
ATOM 3395 N N . ALA B 1 70 ? -37.368 -54.197 -47.897 1.00 80.78 70 ALA B N 1
ATOM 3396 C CA . ALA B 1 70 ? -37.844 -55.447 -48.479 1.00 80.03 70 ALA B CA 1
ATOM 3397 C C . ALA B 1 70 ? -36.693 -56.242 -49.084 1.00 87.32 70 ALA B C 1
ATOM 3398 O O . ALA B 1 70 ? -36.558 -57.445 -48.837 1.00 86.35 70 ALA B O 1
ATOM 3400 N N . ASP B 1 71 ? -35.845 -55.578 -49.873 1.00 98.07 71 ASP B N 1
ATOM 3401 C CA . ASP B 1 71 ? -34.751 -56.279 -50.539 1.00 97.63 71 ASP B CA 1
ATOM 3402 C C . ASP B 1 71 ? -33.712 -56.771 -49.539 1.00 95.93 71 ASP B C 1
ATOM 3403 O O . ASP B 1 71 ? -33.130 -57.846 -49.721 1.00 94.55 71 ASP B O 1
ATOM 3408 N N . TYR B 1 72 ? -33.461 -56.001 -48.477 1.00 90.51 72 TYR B N 1
ATOM 3409 C CA . TYR B 1 72 ? -32.482 -56.434 -47.485 1.00 89.77 72 TYR B CA 1
ATOM 3410 C C . TYR B 1 72 ? -33.025 -57.572 -46.630 1.00 90.27 72 TYR B C 1
ATOM 3411 O O . TYR B 1 72 ? -32.314 -58.549 -46.368 1.00 88.56 72 TYR B O 1
ATOM 3420 N N . VAL B 1 73 ? -34.276 -57.458 -46.179 1.00 90.28 73 VAL B N 1
ATOM 3421 C CA . VAL B 1 73 ? -34.889 -58.535 -45.406 1.00 91.99 73 VAL B CA 1
ATOM 3422 C C . VAL B 1 73 ? -34.966 -59.805 -46.242 1.00 94.33 73 VAL B C 1
ATOM 3423 O O . VAL B 1 73 ? -34.698 -60.908 -45.750 1.00 93.73 73 VAL B O 1
ATOM 3427 N N . GLU B 1 74 ? -35.315 -59.670 -47.525 1.00 94.89 74 GLU B N 1
ATOM 3428 C CA . GLU B 1 74 ? -35.386 -60.834 -48.403 1.00 99.01 74 GLU B CA 1
ATOM 3429 C C . GLU B 1 74 ? -34.029 -61.513 -48.533 1.00 103.41 74 GLU B C 1
ATOM 3430 O O . GLU B 1 74 ? -33.941 -62.746 -48.538 1.00 108.82 74 GLU B O 1
ATOM 3436 N N . SER B 1 75 ? -32.957 -60.725 -48.634 1.00 112.44 75 SER B N 1
ATOM 3437 C CA . SER B 1 75 ? -31.622 -61.297 -48.754 1.00 114.39 75 SER B CA 1
ATOM 3438 C C . SER B 1 75 ? -31.120 -61.882 -47.441 1.00 114.92 75 SER B C 1
ATOM 3439 O O . SER B 1 75 ? -30.147 -62.644 -47.449 1.00 112.62 75 SER B O 1
ATOM 3442 N N . LYS B 1 76 ? -31.759 -61.548 -46.321 1.00 106.94 76 LYS B N 1
ATOM 3443 C CA . LYS B 1 76 ? -31.308 -62.023 -45.019 1.00 105.04 76 LYS B CA 1
ATOM 3444 C C . LYS B 1 76 ? -32.047 -63.277 -44.568 1.00 111.50 76 LYS B C 1
ATOM 3445 O O . LYS B 1 76 ? -31.422 -64.204 -44.041 1.00 115.20 76 LYS B O 1
ATOM 3451 N N . VAL B 1 77 ? -33.367 -63.324 -44.760 1.00 111.81 77 VAL B N 1
ATOM 3452 C CA . VAL B 1 77 ? -34.146 -64.479 -44.318 1.00 113.65 77 VAL B CA 1
ATOM 3453 C C . VAL B 1 77 ? -33.734 -65.727 -45.089 1.00 120.73 77 VAL B C 1
ATOM 3454 O O . VAL B 1 77 ? -33.212 -66.691 -44.517 1.00 122.33 77 VAL B O 1
ATOM 3458 N N . GLU B 1 78 ? -33.964 -65.725 -46.399 1.00 128.76 78 GLU B N 1
ATOM 3459 C CA . GLU B 1 78 ? -33.731 -66.891 -47.233 1.00 131.98 78 GLU B CA 1
ATOM 3460 C C . GLU B 1 78 ? -32.847 -66.512 -48.413 1.00 129.60 78 GLU B C 1
ATOM 3461 O O . GLU B 1 78 ? -32.730 -65.340 -48.780 1.00 127.56 78 GLU B O 1
ATOM 3467 N N . GLY B 1 79 ? -32.223 -67.525 -49.005 1.00 132.09 79 GLY B N 1
ATOM 3468 C CA . GLY B 1 79 ? -31.340 -67.322 -50.138 1.00 131.44 79 GLY B CA 1
ATOM 3469 C C . GLY B 1 79 ? -29.876 -67.525 -49.800 1.00 127.71 79 GLY B C 1
ATOM 3470 O O . GLY B 1 79 ? -29.511 -68.491 -49.130 1.00 131.01 79 GLY B O 1
ATOM 3471 N N . SER B 1 83 ? -25.920 -60.397 -51.929 1.00 113.43 83 SER B N 1
ATOM 3472 C CA . SER B 1 83 ? -25.010 -60.805 -52.992 1.00 109.13 83 SER B CA 1
ATOM 3473 C C . SER B 1 83 ? -24.523 -59.609 -53.804 1.00 110.48 83 SER B C 1
ATOM 3474 O O . SER B 1 83 ? -23.374 -59.576 -54.243 1.00 110.04 83 SER B O 1
ATOM 3477 N N . THR B 1 84 ? -25.399 -58.627 -54.001 1.00 112.46 84 THR B N 1
ATOM 3478 C CA . THR B 1 84 ? -25.049 -57.469 -54.808 1.00 111.99 84 THR B CA 1
ATOM 3479 C C . THR B 1 84 ? -24.196 -56.487 -54.004 1.00 109.72 84 THR B C 1
ATOM 3480 O O . THR B 1 84 ? -24.090 -56.564 -52.777 1.00 107.85 84 THR B O 1
ATOM 3484 N N . ASP B 1 85 ? -23.583 -55.545 -54.727 1.00 103.29 85 ASP B N 1
ATOM 3485 C CA . ASP B 1 85 ? -22.620 -54.637 -54.111 1.00 97.62 85 ASP B CA 1
ATOM 3486 C C . ASP B 1 85 ? -23.295 -53.673 -53.142 1.00 90.06 85 ASP B C 1
ATOM 3487 O O . ASP B 1 85 ? -22.749 -53.378 -52.072 1.00 78.94 85 ASP B O 1
ATOM 3492 N N . GLN B 1 86 ? -24.477 -53.165 -53.499 1.00 93.05 86 GLN B N 1
ATOM 3493 C CA . GLN B 1 86 ? -25.196 -52.268 -52.602 1.00 85.91 86 GLN B CA 1
ATOM 3494 C C . GLN B 1 86 ? -25.678 -52.979 -51.345 1.00 81.89 86 GLN B C 1
ATOM 3495 O O . GLN B 1 86 ? -25.913 -52.320 -50.326 1.00 71.07 86 GLN B O 1
ATOM 3501 N N . LEU B 1 87 ? -25.829 -54.304 -51.394 1.00 88.19 87 LEU B N 1
ATOM 3502 C CA . LEU B 1 87 ? -26.193 -55.056 -50.197 1.00 85.65 87 LEU B CA 1
ATOM 3503 C C . LEU B 1 87 ? -25.007 -55.189 -49.251 1.00 80.12 87 LEU B C 1
ATOM 3504 O O . LEU B 1 87 ? -25.158 -55.044 -48.032 1.00 75.81 87 LEU B O 1
ATOM 3509 N N . LYS B 1 88 ? -23.820 -55.471 -49.796 1.00 76.26 88 LYS B N 1
ATOM 3510 C CA . LYS B 1 88 ? -22.643 -55.675 -48.959 1.00 71.36 88 LYS B CA 1
ATOM 3511 C C . LYS B 1 88 ? -22.272 -54.414 -48.191 1.00 66.29 88 LYS B C 1
ATOM 3512 O O . LYS B 1 88 ? -21.801 -54.499 -47.052 1.00 64.25 88 LYS B O 1
ATOM 3518 N N . GLU B 1 89 ? -22.480 -53.239 -48.793 1.00 64.53 89 GLU B N 1
ATOM 3519 C CA . GLU B 1 89 ? -22.234 -51.985 -48.088 1.00 62.81 89 GLU B CA 1
ATOM 3520 C C . GLU B 1 89 ? -23.080 -51.882 -46.825 1.00 63.39 89 GLU B C 1
ATOM 3521 O O . GLU B 1 89 ? -22.694 -51.204 -45.865 1.00 67.97 89 GLU B O 1
ATOM 3527 N N . ILE B 1 90 ? -24.211 -52.575 -46.792 1.00 65.78 90 ILE B N 1
ATOM 3528 C CA . ILE B 1 90 ? -25.125 -52.493 -45.662 1.00 64.29 90 ILE B CA 1
ATOM 3529 C C . ILE B 1 90 ? -24.830 -53.564 -44.628 1.00 62.30 90 ILE B C 1
ATOM 3530 O O . ILE B 1 90 ? -24.858 -53.297 -43.424 1.00 60.87 90 ILE B O 1
ATOM 3535 N N . GLY B 1 91 ? -24.555 -54.788 -45.081 1.00 63.98 91 GLY B N 1
ATOM 3536 C CA . GLY B 1 91 ? -24.080 -55.806 -44.166 1.00 62.38 91 GLY B CA 1
ATOM 3537 C C . GLY B 1 91 ? -22.765 -55.427 -43.518 1.00 60.12 91 GLY B C 1
ATOM 3538 O O . GLY B 1 91 ? -22.461 -55.881 -42.412 1.00 58.70 91 GLY B O 1
ATOM 3539 N N . ASN B 1 92 ? -21.968 -54.596 -44.197 1.00 64.36 92 ASN B N 1
ATOM 3540 C CA . ASN B 1 92 ? -20.744 -54.073 -43.599 1.00 61.44 92 ASN B CA 1
ATOM 3541 C C . ASN B 1 92 ? -21.051 -53.294 -42.327 1.00 58.55 92 ASN B C 1
ATOM 3542 O O . ASN B 1 92 ? -20.408 -53.494 -41.290 1.00 59.13 92 ASN B O 1
ATOM 3547 N N . ILE B 1 93 ? -22.037 -52.397 -42.392 1.00 58.44 93 ILE B N 1
ATOM 3548 C CA . ILE B 1 93 ? -22.398 -51.605 -41.222 1.00 56.91 93 ILE B CA 1
ATOM 3549 C C . ILE B 1 93 ? -22.983 -52.489 -40.129 1.00 56.36 93 ILE B C 1
ATOM 3550 O O . ILE B 1 93 ? -22.776 -52.232 -38.937 1.00 54.71 93 ILE B O 1
ATOM 3555 N N . GLU B 1 94 ? -23.710 -53.545 -40.505 1.00 58.44 94 GLU B N 1
ATOM 3556 C CA . GLU B 1 94 ? -24.277 -54.440 -39.501 1.00 56.28 94 GLU B CA 1
ATOM 3557 C C . GLU B 1 94 ? -23.185 -55.180 -38.739 1.00 55.43 94 GLU B C 1
ATOM 3558 O O . GLU B 1 94 ? -23.266 -55.324 -37.514 1.00 58.12 94 GLU B O 1
ATOM 3564 N N . HIS B 1 95 ? -22.158 -55.659 -39.446 1.00 52.99 95 HIS B N 1
ATOM 3565 C CA . HIS B 1 95 ? -21.024 -56.273 -38.765 1.00 57.93 95 HIS B CA 1
ATOM 3566 C C . HIS B 1 95 ? -20.288 -55.265 -37.894 1.00 56.81 95 HIS B C 1
ATOM 3567 O O . HIS B 1 95 ? -19.694 -55.638 -36.875 1.00 56.02 95 HIS B O 1
ATOM 3574 N N . ALA B 1 96 ? -20.319 -53.985 -38.273 1.00 52.86 96 ALA B N 1
ATOM 3575 C CA . ALA B 1 96 ? -19.638 -52.963 -37.488 1.00 50.40 96 ALA B CA 1
ATOM 3576 C C . ALA B 1 96 ? -20.363 -52.680 -36.179 1.00 53.97 96 ALA B C 1
ATOM 3577 O O . ALA B 1 96 ? -19.731 -52.267 -35.200 1.00 57.57 96 ALA B O 1
ATOM 3579 N N . MET B 1 97 ? -21.680 -52.895 -36.136 1.00 54.15 97 MET B N 1
ATOM 3580 C CA . MET B 1 97 ? -22.428 -52.650 -34.907 1.00 48.90 97 MET B CA 1
ATOM 3581 C C . MET B 1 97 ? -22.289 -53.806 -33.925 1.00 58.07 97 MET B C 1
ATOM 3582 O O . MET B 1 97 ? -22.210 -53.583 -32.712 1.00 67.61 97 MET B O 1
ATOM 3587 N N . ASN B 1 98 ? -22.267 -55.045 -34.425 1.00 58.96 98 ASN B N 1
ATOM 3588 C CA . ASN B 1 98 ? -21.961 -56.179 -33.559 1.00 59.10 98 ASN B CA 1
ATOM 3589 C C . ASN B 1 98 ? -20.554 -56.068 -32.992 1.00 54.21 98 ASN B C 1
ATOM 3590 O O . ASN B 1 98 ? -20.306 -56.472 -31.850 1.00 56.65 98 ASN B O 1
ATOM 3595 N N . PHE B 1 99 ? -19.627 -55.519 -33.777 1.00 51.90 99 PHE B N 1
ATOM 3596 C CA . PHE B 1 99 ? -18.257 -55.326 -33.318 1.00 56.48 99 PHE B CA 1
ATOM 3597 C C . PHE B 1 99 ? -18.186 -54.289 -32.205 1.00 57.99 99 PHE B C 1
ATOM 3598 O O . PHE B 1 99 ? -17.496 -54.496 -31.201 1.00 51.61 99 PHE B O 1
ATOM 3606 N N . ILE B 1 100 ? -18.889 -53.166 -32.371 1.00 58.72 100 ILE B N 1
ATOM 3607 C CA . ILE B 1 100 ? -18.944 -52.156 -31.317 1.00 54.54 100 ILE B CA 1
ATOM 3608 C C . ILE B 1 100 ? -19.557 -52.745 -30.055 1.00 55.51 100 ILE B C 1
ATOM 3609 O O . ILE B 1 100 ? -19.089 -52.487 -28.938 1.00 57.15 100 ILE B O 1
ATOM 3614 N N . ASP B 1 101 ? -20.608 -53.553 -30.212 1.00 50.87 101 ASP B N 1
ATOM 3615 C CA . ASP B 1 101 ? -21.232 -54.196 -29.061 1.00 53.89 101 ASP B CA 1
ATOM 3616 C C . ASP B 1 101 ? -20.253 -55.126 -28.356 1.00 59.07 101 ASP B C 1
ATOM 3617 O O . ASP B 1 101 ? -20.054 -55.030 -27.141 1.00 59.43 101 ASP B O 1
ATOM 3622 N N . GLU B 1 102 ? -19.617 -56.025 -29.112 1.00 63.93 102 GLU B N 1
ATOM 3623 C CA . GLU B 1 102 ? -18.715 -57.002 -28.508 1.00 61.67 102 GLU B CA 1
ATOM 3624 C C . GLU B 1 102 ? -17.479 -56.334 -27.916 1.00 59.76 102 GLU B C 1
ATOM 3625 O O . GLU B 1 102 ? -17.005 -56.733 -26.846 1.00 60.82 102 GLU B O 1
ATOM 3631 N N . HIS B 1 103 ? -16.943 -55.317 -28.597 1.00 60.12 103 HIS B N 1
ATOM 3632 C CA . HIS B 1 103 ? -15.724 -54.665 -28.126 1.00 61.61 103 HIS B CA 1
ATOM 3633 C C . HIS B 1 103 ? -15.951 -53.973 -26.787 1.00 62.68 103 HIS B C 1
ATOM 3634 O O . HIS B 1 103 ? -15.196 -54.182 -25.830 1.00 64.96 103 HIS B O 1
ATOM 3641 N N . LEU B 1 104 ? -16.992 -53.142 -26.702 1.00 61.64 104 LEU B N 1
ATOM 3642 C CA . LEU B 1 104 ? -17.282 -52.458 -25.447 1.00 62.31 104 LEU B CA 1
ATOM 3643 C C . LEU B 1 104 ? -17.758 -53.430 -24.375 1.00 63.92 104 LEU B C 1
ATOM 3644 O O . LEU B 1 104 ? -17.479 -53.226 -23.188 1.00 67.95 104 LEU B O 1
ATOM 3649 N N . HIS B 1 105 ? -18.471 -54.489 -24.769 1.00 62.84 105 HIS B N 1
ATOM 3650 C CA . HIS B 1 105 ? -18.881 -55.504 -23.803 1.00 63.27 105 HIS B CA 1
ATOM 3651 C C . HIS B 1 105 ? -17.683 -56.265 -23.251 1.00 62.71 105 HIS B C 1
ATOM 3652 O O . HIS B 1 105 ? -17.701 -56.688 -22.090 1.00 61.63 105 HIS B O 1
ATOM 3659 N N . ALA B 1 106 ? -16.638 -56.445 -24.061 1.00 64.27 106 ALA B N 1
ATOM 3660 C CA . ALA B 1 106 ? -15.428 -57.112 -23.601 1.00 60.89 106 ALA B CA 1
ATOM 3661 C C . ALA B 1 106 ? -14.610 -56.256 -22.644 1.00 63.12 106 ALA B C 1
ATOM 3662 O O . ALA B 1 106 ? -13.614 -56.746 -22.102 1.00 71.67 106 ALA B O 1
ATOM 3664 N N . GLY B 1 107 ? -15.000 -55.002 -22.426 1.00 64.56 107 GLY B N 1
ATOM 3665 C CA . GLY B 1 107 ? -14.290 -54.123 -21.524 1.00 65.64 107 GLY B CA 1
ATOM 3666 C C . GLY B 1 107 ? -13.251 -53.235 -22.170 1.00 70.80 107 GLY B C 1
ATOM 3667 O O . GLY B 1 107 ? -12.553 -52.506 -21.453 1.00 77.16 107 GLY B O 1
ATOM 3668 N N . GLU B 1 108 ? -13.120 -53.269 -23.492 1.00 68.98 108 GLU B N 1
ATOM 3669 C CA . GLU B 1 108 ? -12.144 -52.445 -24.185 1.00 75.22 108 GLU B CA 1
ATOM 3670 C C . GLU B 1 108 ? -12.731 -51.069 -24.495 1.00 73.84 108 GLU B C 1
ATOM 3671 O O . GLU B 1 108 ? -13.927 -50.822 -24.332 1.00 71.63 108 GLU B O 1
ATOM 3677 N N . ASP B 1 109 ? -11.868 -50.165 -24.951 1.00 82.06 109 ASP B N 1
ATOM 3678 C CA . ASP B 1 109 ? -12.209 -48.756 -25.071 1.00 79.97 109 ASP B CA 1
ATOM 3679 C C . ASP B 1 109 ? -12.113 -48.288 -26.518 1.00 78.02 109 ASP B C 1
ATOM 3680 O O . ASP B 1 109 ? -11.658 -49.010 -27.409 1.00 78.45 109 ASP B O 1
ATOM 3685 N N . ILE B 1 110 ? -12.552 -47.049 -26.734 1.00 72.77 110 ILE B N 1
ATOM 3686 C CA . ILE B 1 110 ? -12.548 -46.434 -28.063 1.00 68.13 110 ILE B CA 1
ATOM 3687 C C . ILE B 1 110 ? -11.159 -45.833 -28.256 1.00 68.91 110 ILE B C 1
ATOM 3688 O O . ILE B 1 110 ? -10.900 -44.673 -27.928 1.00 69.03 110 ILE B O 1
ATOM 3693 N N . THR B 1 111 ? -10.250 -46.643 -28.784 1.00 67.94 111 THR B N 1
ATOM 3694 C CA . THR B 1 111 ? -8.909 -46.187 -29.104 1.00 66.01 111 THR B CA 1
ATOM 3695 C C . THR B 1 111 ? -8.834 -45.771 -30.569 1.00 64.23 111 THR B C 1
ATOM 3696 O O . THR B 1 111 ? -9.734 -46.039 -31.368 1.00 61.72 111 THR B O 1
ATOM 3700 N N . GLU B 1 112 ? -7.736 -45.098 -30.918 1.00 68.29 112 GLU B N 1
ATOM 3701 C CA . GLU B 1 112 ? -7.556 -44.669 -32.299 1.00 66.18 112 GLU B CA 1
ATOM 3702 C C . GLU B 1 112 ? -7.487 -45.869 -33.238 1.00 66.16 112 GLU B C 1
ATOM 3703 O O . GLU B 1 112 ? -8.014 -45.822 -34.356 1.00 65.04 112 GLU B O 1
ATOM 3709 N N . TYR B 1 113 ? -6.857 -46.960 -32.795 1.00 71.83 113 TYR B N 1
ATOM 3710 C CA . TYR B 1 113 ? -6.827 -48.168 -33.614 1.00 72.05 113 TYR B CA 1
ATOM 3711 C C . TYR B 1 113 ? -8.213 -48.791 -33.728 1.00 69.74 113 TYR B C 1
ATOM 3712 O O . TYR B 1 113 ? -8.564 -49.352 -34.773 1.00 69.02 113 TYR B O 1
ATOM 3721 N N . PHE B 1 114 ? -9.011 -48.713 -32.660 1.00 64.60 114 PHE B N 1
ATOM 3722 C CA . PHE B 1 114 ? -10.376 -49.227 -32.719 1.00 64.17 114 PHE B CA 1
ATOM 3723 C C . PHE B 1 114 ? -11.204 -48.458 -33.740 1.00 64.50 114 PHE B C 1
ATOM 3724 O O . PHE B 1 114 ? -12.033 -49.042 -34.448 1.00 62.71 114 PHE B O 1
ATOM 3732 N N . VAL B 1 115 ? -10.993 -47.142 -33.829 1.00 64.45 115 VAL B N 1
ATOM 3733 C CA . VAL B 1 115 ? -11.655 -46.351 -34.860 1.00 63.39 115 VAL B CA 1
ATOM 3734 C C . VAL B 1 115 ? -11.161 -46.760 -36.241 1.00 62.72 115 VAL B C 1
ATOM 3735 O O . VAL B 1 115 ? -11.915 -46.712 -37.221 1.00 59.62 115 VAL B O 1
ATOM 3739 N N . ARG B 1 116 ? -9.898 -47.179 -36.344 1.00 61.40 116 ARG B N 1
ATOM 3740 C CA . ARG B 1 116 ? -9.378 -47.667 -37.617 1.00 61.76 116 ARG B CA 1
ATOM 3741 C C . ARG B 1 116 ? -10.037 -48.983 -38.009 1.00 62.28 116 ARG B C 1
ATOM 3742 O O . ARG B 1 116 ? -10.458 -49.161 -39.158 1.00 60.83 116 ARG B O 1
ATOM 3750 N N . GLU B 1 117 ? -10.129 -49.924 -37.064 1.00 63.62 117 GLU B N 1
ATOM 3751 C CA . GLU B 1 117 ? -10.838 -51.171 -37.330 1.00 64.13 117 GLU B CA 1
ATOM 3752 C C . GLU B 1 117 ? -12.309 -50.918 -37.625 1.00 64.48 117 GLU B C 1
ATOM 3753 O O . GLU B 1 117 ? -12.919 -51.645 -38.417 1.00 60.20 117 GLU B O 1
ATOM 3759 N N . LEU B 1 118 ? -12.893 -49.898 -36.993 1.00 64.81 118 LEU B N 1
ATOM 3760 C CA . LEU B 1 118 ? -14.267 -49.520 -37.301 1.00 58.43 118 LEU B CA 1
ATOM 3761 C C . LEU B 1 118 ? -14.405 -49.091 -38.755 1.00 58.11 118 LEU B C 1
ATOM 3762 O O . LEU B 1 118 ? -15.352 -49.490 -39.442 1.00 62.74 118 LEU B O 1
ATOM 3767 N N . HIS B 1 119 ? -13.461 -48.285 -39.246 1.00 61.27 119 HIS B N 1
ATOM 3768 C CA . HIS B 1 119 ? -13.525 -47.831 -40.631 1.00 63.32 119 HIS B CA 1
ATOM 3769 C C . HIS B 1 119 ? -13.215 -48.963 -41.602 1.00 66.12 119 HIS B C 1
ATOM 3770 O O . HIS B 1 119 ? -13.816 -49.044 -42.679 1.00 69.15 119 HIS B O 1
ATOM 3777 N N . ALA B 1 120 ? -12.276 -49.842 -41.242 1.00 65.09 120 ALA B N 1
ATOM 3778 C CA . ALA B 1 120 ? -11.902 -50.933 -42.137 1.00 64.39 120 ALA B CA 1
ATOM 3779 C C . ALA B 1 120 ? -13.067 -51.886 -42.366 1.00 67.36 120 ALA B C 1
ATOM 3780 O O . ALA B 1 120 ? -13.237 -52.421 -43.467 1.00 72.35 120 ALA B O 1
ATOM 3782 N N . MET B 1 121 ? -13.885 -52.108 -41.338 1.00 68.27 121 MET B N 1
ATOM 3783 C CA . MET B 1 121 ? -15.026 -53.002 -41.496 1.00 68.86 121 MET B CA 1
ATOM 3784 C C . MET B 1 121 ? -16.143 -52.343 -42.292 1.00 71.26 121 MET B C 1
ATOM 3785 O O . MET B 1 121 ? -16.848 -53.014 -43.054 1.00 72.59 121 MET B O 1
ATOM 3790 N N . THR B 1 122 ? -16.334 -51.035 -42.114 1.00 64.74 122 THR B N 1
ATOM 3791 C CA . THR B 1 122 ? -17.415 -50.350 -42.811 1.00 63.48 122 THR B CA 1
ATOM 3792 C C . THR B 1 122 ? -17.242 -50.416 -44.323 1.00 68.57 122 THR B C 1
ATOM 3793 O O . THR B 1 122 ? -18.233 -50.411 -45.062 1.00 74.12 122 THR B O 1
ATOM 3797 N N . VAL B 1 123 ? -16.003 -50.495 -44.800 1.00 68.38 123 VAL B N 1
ATOM 3798 C CA . VAL B 1 123 ? -15.721 -50.501 -46.227 1.00 74.84 123 VAL B CA 1
ATOM 3799 C C . VAL B 1 123 ? -15.537 -51.916 -46.766 1.00 85.56 123 VAL B C 1
ATOM 3800 O O . VAL B 1 123 ? -15.979 -52.215 -47.876 1.00 95.98 123 VAL B O 1
ATOM 3804 N N . ASN B 1 124 ? -14.888 -52.803 -46.005 1.00 92.46 124 ASN B N 1
ATOM 3805 C CA . ASN B 1 124 ? -14.633 -54.183 -46.431 1.00 95.31 124 ASN B CA 1
ATOM 3806 C C . ASN B 1 124 ? -14.962 -55.139 -45.284 1.00 100.46 124 ASN B C 1
ATOM 3807 O O . ASN B 1 124 ? -14.089 -55.807 -44.731 1.00 110.20 124 ASN B O 1
ATOM 3812 N N . GLY B 1 125 ? -16.247 -55.213 -44.938 1.00 93.73 125 GLY B N 1
ATOM 3813 C CA . GLY B 1 125 ? -16.706 -55.983 -43.795 1.00 94.02 125 GLY B CA 1
ATOM 3814 C C . GLY B 1 125 ? -16.292 -57.440 -43.752 1.00 103.20 125 GLY B C 1
ATOM 3815 O O . GLY B 1 125 ? -16.621 -58.215 -44.656 1.00 106.68 125 GLY B O 1
ATOM 3816 N N . LEU B 1 126 ? -15.559 -57.812 -42.696 1.00 97.65 126 LEU B N 1
ATOM 3817 C CA . LEU B 1 126 ? -15.169 -59.199 -42.421 1.00 101.46 126 LEU B CA 1
ATOM 3818 C C . LEU B 1 126 ? -14.308 -59.788 -43.537 1.00 111.31 126 LEU B C 1
ATOM 3819 O O . LEU B 1 126 ? -14.359 -60.987 -43.817 1.00 112.61 126 LEU B O 1
ATOM 3824 N N . GLU B 1 127 ? -13.492 -58.945 -44.164 1.00 126.97 127 GLU B N 1
ATOM 3825 C CA . GLU B 1 127 ? -12.616 -59.407 -45.234 1.00 125.58 127 GLU B CA 1
ATOM 3826 C C . GLU B 1 127 ? -11.150 -59.336 -44.819 1.00 126.75 127 GLU B C 1
ATOM 3827 O O . GLU B 1 127 ? -10.720 -60.054 -43.910 1.00 129.16 127 GLU B O 1
ATOM 3833 N N . ARG B 1 128 ? -10.375 -58.483 -45.483 1.00 115.81 128 ARG B N 1
ATOM 3834 C CA . ARG B 1 128 ? -8.958 -58.329 -45.165 1.00 111.37 128 ARG B CA 1
ATOM 3835 C C . ARG B 1 128 ? -8.438 -56.960 -45.591 1.00 114.97 128 ARG B C 1
ATOM 3836 O O . ARG B 1 128 ? -7.526 -56.860 -46.413 1.00 104.80 128 ARG B O 1
ATOM 3838 N N . GLY B 1 135 ? -8.160 -48.812 -43.602 1.00 78.02 135 GLY B N 1
ATOM 3839 C CA . GLY B 1 135 ? -7.925 -48.478 -42.202 1.00 80.91 135 GLY B CA 1
ATOM 3840 C C . GLY B 1 135 ? -7.132 -47.181 -42.068 1.00 84.17 135 GLY B C 1
ATOM 3841 O O . GLY B 1 135 ? -7.416 -46.357 -41.200 1.00 83.03 135 GLY B O 1
ATOM 3842 N N . ALA B 1 136 ? -6.143 -47.003 -42.939 1.00 79.22 136 ALA B N 1
ATOM 3843 C CA . ALA B 1 136 ? -5.259 -45.852 -42.850 1.00 75.87 136 ALA B CA 1
ATOM 3844 C C . ALA B 1 136 ? -5.996 -44.563 -43.210 1.00 71.79 136 ALA B C 1
ATOM 3845 O O . ALA B 1 136 ? -7.048 -44.570 -43.856 1.00 73.03 136 ALA B O 1
ATOM 3847 N N . TYR B 1 137 ? -5.422 -43.443 -42.777 1.00 66.49 137 TYR B N 1
ATOM 3848 C CA . TYR B 1 137 ? -5.983 -42.133 -43.064 1.00 64.95 137 TYR B CA 1
ATOM 3849 C C . TYR B 1 137 ? -5.670 -41.725 -44.502 1.00 73.74 137 TYR B C 1
ATOM 3850 O O . TYR B 1 137 ? -4.880 -42.364 -45.201 1.00 78.76 137 TYR B O 1
ATOM 3859 N N . ARG B 1 138 ? -6.300 -40.638 -44.942 1.00 71.66 138 ARG B N 1
ATOM 3860 C CA . ARG B 1 138 ? -6.145 -40.208 -46.325 1.00 80.20 138 ARG B CA 1
ATOM 3861 C C . ARG B 1 138 ? -4.749 -39.654 -46.567 1.00 87.19 138 ARG B C 1
ATOM 3862 O O . ARG B 1 138 ? -4.161 -38.996 -45.704 1.00 81.59 138 ARG B O 1
ATOM 3870 N N . SER B 1 139 ? -4.221 -39.931 -47.757 1.00 89.22 139 SER B N 1
ATOM 3871 C CA . SER B 1 139 ? -2.974 -39.349 -48.230 1.00 87.03 139 SER B CA 1
ATOM 3872 C C . SER B 1 139 ? -3.214 -38.315 -49.321 1.00 86.41 139 SER B C 1
ATOM 3873 O O . SER B 1 139 ? -2.271 -37.921 -50.017 1.00 93.52 139 SER B O 1
ATOM 3876 N N . HIS B 1 140 ? -4.460 -37.871 -49.486 1.00 88.47 140 HIS B N 1
ATOM 3877 C CA . HIS B 1 140 ? -4.833 -36.894 -50.500 1.00 91.71 140 HIS B CA 1
ATOM 3878 C C . HIS B 1 140 ? -5.514 -35.705 -49.835 1.00 92.25 140 HIS B C 1
ATOM 3879 O O . HIS B 1 140 ? -5.146 -35.323 -48.721 1.00 92.61 140 HIS B O 1
ATOM 3886 N N . GLY B 1 141 ? -6.510 -35.117 -50.488 1.00 97.59 141 GLY B N 1
ATOM 3887 C CA . GLY B 1 141 ? -7.134 -33.942 -49.914 1.00 103.26 141 GLY B CA 1
ATOM 3888 C C . GLY B 1 141 ? -8.611 -33.775 -50.199 1.00 111.02 141 GLY B C 1
ATOM 3889 O O . GLY B 1 141 ? -9.291 -34.708 -50.639 1.00 109.52 141 GLY B O 1
ATOM 3890 N N . VAL B 1 142 ? -9.112 -32.567 -49.934 1.00 123.00 142 VAL B N 1
ATOM 3891 C CA . VAL B 1 142 ? -10.511 -32.254 -50.193 1.00 127.30 142 VAL B CA 1
ATOM 3892 C C . VAL B 1 142 ? -10.789 -32.339 -51.687 1.00 138.12 142 VAL B C 1
ATOM 3893 O O . VAL B 1 142 ? -9.984 -31.897 -52.518 1.00 138.53 142 VAL B O 1
ATOM 3897 N N . SER B 1 143 ? -11.931 -32.922 -52.036 1.00 130.14 143 SER B N 1
ATOM 3898 C CA . SER B 1 143 ? -12.349 -33.002 -53.430 1.00 130.40 143 SER B CA 1
ATOM 3899 C C . SER B 1 143 ? -13.226 -31.807 -53.789 1.00 128.78 143 SER B C 1
ATOM 3900 O O . SER B 1 143 ? -13.827 -31.182 -52.914 1.00 122.54 143 SER B O 1
ATOM 3903 N N . SER B 1 147 ? -17.884 -27.359 -49.162 1.00 101.89 147 SER B N 1
ATOM 3904 C CA . SER B 1 147 ? -18.780 -26.284 -48.753 1.00 108.68 147 SER B CA 1
ATOM 3905 C C . SER B 1 147 ? -17.991 -24.993 -48.557 1.00 116.64 147 SER B C 1
ATOM 3906 O O . SER B 1 147 ? -17.155 -24.633 -49.386 1.00 117.65 147 SER B O 1
ATOM 3909 N N . THR B 1 148 ? -18.273 -24.295 -47.456 1.00 128.82 148 THR B N 1
ATOM 3910 C CA . THR B 1 148 ? -17.417 -23.225 -46.958 1.00 128.28 148 THR B CA 1
ATOM 3911 C C . THR B 1 148 ? -16.467 -23.732 -45.879 1.00 126.37 148 THR B C 1
ATOM 3912 O O . THR B 1 148 ? -16.073 -22.980 -44.981 1.00 126.73 148 THR B O 1
ATOM 3916 N N . HIS B 1 149 ? -16.106 -25.011 -45.951 1.00 114.11 149 HIS B N 1
ATOM 3917 C CA . HIS B 1 149 ? -15.146 -25.625 -45.048 1.00 104.13 149 HIS B CA 1
ATOM 3918 C C . HIS B 1 149 ? -14.147 -26.424 -45.869 1.00 100.29 149 HIS B C 1
ATOM 3919 O O . HIS B 1 149 ? -14.537 -27.180 -46.767 1.00 101.90 149 HIS B O 1
ATOM 3926 N N . LEU B 1 150 ? -12.866 -26.256 -45.560 1.00 93.30 150 LEU B N 1
ATOM 3927 C CA . LEU B 1 150 ? -11.801 -27.005 -46.216 1.00 91.19 150 LEU B CA 1
ATOM 3928 C C . LEU B 1 150 ? -11.267 -28.060 -45.259 1.00 86.05 150 LEU B C 1
ATOM 3929 O O . LEU B 1 150 ? -10.699 -27.704 -44.212 1.00 85.09 150 LEU B O 1
ATOM 3934 N N . PRO B 1 151 ? -11.446 -29.346 -45.547 1.00 85.36 151 PRO B N 1
ATOM 3935 C CA . PRO B 1 151 ? -10.828 -30.389 -44.732 1.00 82.70 151 PRO B CA 1
ATOM 3936 C C . PRO B 1 151 ? -9.339 -30.144 -44.583 1.00 83.39 151 PRO B C 1
ATOM 3937 O O . PRO B 1 151 ? -8.669 -29.735 -45.544 1.00 87.77 151 PRO B O 1
ATOM 3941 N N . PRO B 1 152 ? -8.788 -30.374 -43.394 1.00 77.19 152 PRO B N 1
ATOM 3942 C CA . PRO B 1 152 ? -7.377 -30.056 -43.150 1.00 78.26 152 PRO B CA 1
ATOM 3943 C C . PRO B 1 152 ? -6.450 -30.874 -44.034 1.00 83.91 152 PRO B C 1
ATOM 3944 O O . PRO B 1 152 ? -6.847 -31.837 -44.694 1.00 85.72 152 PRO B O 1
ATOM 3948 N N . GLU B 1 153 ? -5.185 -30.463 -44.044 1.00 82.58 153 GLU B N 1
ATOM 3949 C CA . GLU B 1 153 ? -4.179 -31.154 -44.836 1.00 86.56 153 GLU B CA 1
ATOM 3950 C C . GLU B 1 153 ? -4.002 -32.585 -44.342 1.00 85.03 153 GLU B C 1
ATOM 3951 O O . GLU B 1 153 ? -4.156 -32.881 -43.154 1.00 83.82 153 GLU B O 1
ATOM 3957 N N . PHE B 1 154 ? -3.672 -33.480 -45.277 1.00 83.38 154 PHE B N 1
ATOM 3958 C CA . PHE B 1 154 ? -3.546 -34.895 -44.947 1.00 79.66 154 PHE B CA 1
ATOM 3959 C C . PHE B 1 154 ? -2.429 -35.164 -43.949 1.00 83.43 154 PHE B C 1
ATOM 3960 O O . PHE B 1 154 ? -2.487 -36.166 -43.230 1.00 81.01 154 PHE B O 1
ATOM 3968 N N . ILE B 1 155 ? -1.414 -34.301 -43.889 1.00 83.07 155 ILE B N 1
ATOM 3969 C CA . ILE B 1 155 ? -0.363 -34.472 -42.892 1.00 80.26 155 ILE B CA 1
ATOM 3970 C C . ILE B 1 155 ? -0.807 -34.016 -41.508 1.00 79.25 155 ILE B C 1
ATOM 3971 O O . ILE B 1 155 ? -0.263 -34.492 -40.504 1.00 75.08 155 ILE B O 1
ATOM 3976 N N . HIS B 1 156 ? -1.784 -33.108 -41.427 1.00 80.67 156 HIS B N 1
ATOM 3977 C CA . HIS B 1 156 ? -2.330 -32.684 -40.144 1.00 78.69 156 HIS B CA 1
ATOM 3978 C C . HIS B 1 156 ? -3.320 -33.686 -39.567 1.00 74.87 156 HIS B C 1
ATOM 3979 O O . HIS B 1 156 ? -3.613 -33.624 -38.367 1.00 72.10 156 HIS B O 1
ATOM 3986 N N . VAL B 1 157 ? -3.836 -34.602 -40.391 1.00 70.49 157 VAL B N 1
ATOM 3987 C CA . VAL B 1 157 ? -4.946 -35.455 -39.957 1.00 69.35 157 VAL B CA 1
ATOM 3988 C C . VAL B 1 157 ? -4.573 -36.355 -38.783 1.00 68.52 157 VAL B C 1
ATOM 3989 O O . VAL B 1 157 ? -5.356 -36.431 -37.822 1.00 69.53 157 VAL B O 1
ATOM 3993 N N . PRO B 1 158 ? -3.432 -37.063 -38.785 1.00 65.86 158 PRO B N 1
ATOM 3994 C CA . PRO B 1 158 ? -3.099 -37.883 -37.604 1.00 65.32 158 PRO B CA 1
ATOM 3995 C C . PRO B 1 158 ? -3.055 -37.093 -36.308 1.00 63.49 158 PRO B C 1
ATOM 3996 O O . PRO B 1 158 ? -3.408 -37.632 -35.252 1.00 59.20 158 PRO B O 1
ATOM 4000 N N . ALA B 1 159 ? -2.629 -35.828 -36.356 1.00 67.19 159 ALA B N 1
ATOM 4001 C CA . ALA B 1 159 ? -2.611 -35.009 -35.150 1.00 65.42 159 ALA B CA 1
ATOM 4002 C C . ALA B 1 159 ? -4.024 -34.693 -34.676 1.00 66.36 159 ALA B C 1
ATOM 4003 O O . ALA B 1 159 ? -4.298 -34.707 -33.471 1.00 65.73 159 ALA B O 1
ATOM 4005 N N . TYR B 1 160 ? -4.933 -34.401 -35.610 1.00 69.18 160 TYR B N 1
ATOM 4006 C CA . TYR B 1 160 ? -6.320 -34.137 -35.240 1.00 64.61 160 TYR B CA 1
ATOM 4007 C C . TYR B 1 160 ? -6.987 -35.383 -34.670 1.00 63.52 160 TYR B C 1
ATOM 4008 O O . TYR B 1 160 ? -7.711 -35.305 -33.670 1.00 60.38 160 TYR B O 1
ATOM 4017 N N . MET B 1 161 ? -6.764 -36.538 -35.303 1.00 57.89 161 MET B N 1
ATOM 4018 C CA . MET B 1 161 ? -7.345 -37.782 -34.809 1.00 62.31 161 MET B CA 1
ATOM 4019 C C . MET B 1 161 ? -6.863 -38.091 -33.398 1.00 63.96 161 MET B C 1
ATOM 4020 O O . MET B 1 161 ? -7.652 -38.501 -32.539 1.00 65.07 161 MET B O 1
ATOM 4025 N N . GLN B 1 162 ? -5.568 -37.898 -33.140 1.00 64.89 162 GLN B N 1
ATOM 4026 C CA . GLN B 1 162 ? -5.048 -38.087 -31.791 1.00 63.28 162 GLN B CA 1
ATOM 4027 C C . GLN B 1 162 ? -5.624 -37.055 -30.830 1.00 60.50 162 GLN B C 1
ATOM 4028 O O . GLN B 1 162 ? -5.905 -37.369 -29.668 1.00 61.59 162 GLN B O 1
ATOM 4034 N N . GLU B 1 163 ? -5.805 -35.818 -31.298 1.00 61.89 163 GLU B N 1
ATOM 4035 C CA . GLU B 1 163 ? -6.414 -34.791 -30.459 1.00 62.21 163 GLU B CA 1
ATOM 4036 C C . GLU B 1 163 ? -7.868 -35.122 -30.152 1.00 60.54 163 GLU B C 1
ATOM 4037 O O . GLU B 1 163 ? -8.356 -34.841 -29.051 1.00 58.67 163 GLU B O 1
ATOM 4043 N N . LEU B 1 164 ? -8.575 -35.726 -31.109 1.00 61.92 164 LEU B N 1
ATOM 4044 C CA . LEU B 1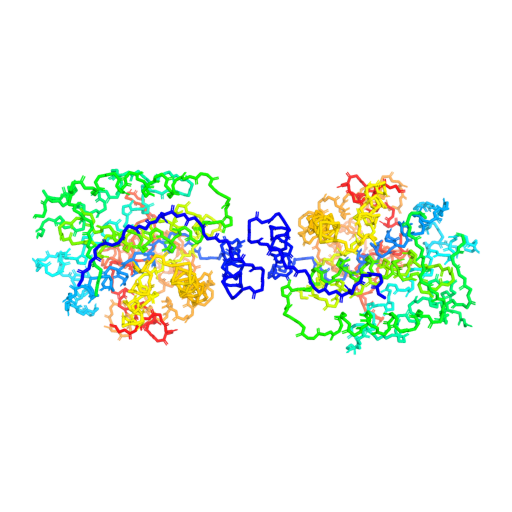 164 ? -9.977 -36.063 -30.890 1.00 64.22 164 LEU B CA 1
ATOM 4045 C C . LEU B 1 164 ? -10.116 -37.264 -29.962 1.00 64.32 164 LEU B C 1
ATOM 4046 O O . LEU B 1 164 ? -10.914 -37.239 -29.019 1.00 66.61 164 LEU B O 1
ATOM 4051 N N . VAL B 1 165 ? -9.345 -38.326 -30.214 1.00 66.29 165 VAL B N 1
ATOM 4052 C CA . VAL B 1 165 ? -9.467 -39.546 -29.417 1.00 65.03 165 VAL B CA 1
ATOM 4053 C C . VAL B 1 165 ? -9.159 -39.264 -27.952 1.00 66.65 165 VAL B C 1
ATOM 4054 O O . VAL B 1 165 ? -9.870 -39.729 -27.052 1.00 66.97 165 VAL B O 1
ATOM 4058 N N . GLY B 1 166 ? -8.103 -38.491 -27.688 1.00 65.24 166 GLY B N 1
ATOM 4059 C CA . GLY B 1 166 ? -7.812 -38.100 -26.320 1.00 65.14 166 GLY B CA 1
ATOM 4060 C C . GLY B 1 166 ? -8.880 -37.210 -25.718 1.00 72.61 166 GLY B C 1
ATOM 4061 O O . GLY B 1 166 ? -9.043 -37.173 -24.495 1.00 79.89 166 GLY B O 1
ATOM 4062 N N . PHE B 1 167 ? -9.623 -36.490 -26.560 1.00 72.53 167 PHE B N 1
ATOM 4063 C CA . PHE B 1 167 ? -10.681 -35.617 -26.062 1.00 70.41 167 PHE B CA 1
ATOM 4064 C C . PHE B 1 167 ? -11.866 -36.427 -25.548 1.00 74.78 167 PHE B C 1
ATOM 4065 O O . PHE B 1 167 ? -12.391 -36.152 -24.463 1.00 81.20 167 PHE B O 1
ATOM 4073 N N . MET B 1 168 ? -12.303 -37.432 -26.313 1.00 73.12 168 MET B N 1
ATOM 4074 C CA . MET B 1 168 ? -13.428 -38.251 -25.870 1.00 69.69 168 MET B CA 1
ATOM 4075 C C . MET B 1 168 ? -13.058 -39.122 -24.676 1.00 75.49 168 MET B C 1
ATOM 4076 O O . MET B 1 168 ? -13.928 -39.460 -23.866 1.00 76.81 168 MET B O 1
ATOM 4081 N N . ASN B 1 169 ? -11.787 -39.496 -24.551 1.00 86.58 169 ASN B N 1
ATOM 4082 C CA . ASN B 1 169 ? -11.348 -40.392 -23.491 1.00 86.74 169 ASN B CA 1
ATOM 4083 C C . ASN B 1 169 ? -10.853 -39.659 -22.252 1.00 88.72 169 ASN B C 1
ATOM 4084 O O . ASN B 1 169 ? -10.388 -40.311 -21.311 1.00 96.77 169 ASN B O 1
ATOM 4089 N N . ARG B 1 170 ? -10.933 -38.331 -22.228 1.00 84.32 170 ARG B N 1
ATOM 4090 C CA . ARG B 1 170 ? -10.593 -37.589 -21.024 1.00 85.68 170 ARG B CA 1
ATOM 4091 C C . ARG B 1 170 ? -11.589 -37.904 -19.913 1.00 90.23 170 ARG B C 1
ATOM 4092 O O . ARG B 1 170 ? -12.771 -38.156 -20.159 1.00 91.81 170 ARG B O 1
ATOM 4100 N N . ALA B 1 171 ? -11.096 -37.889 -18.675 1.00 98.23 171 ALA B N 1
ATOM 4101 C CA . ALA B 1 171 ? -11.935 -38.209 -17.527 1.00 98.43 171 ALA B CA 1
ATOM 4102 C C . ALA B 1 171 ? -12.711 -36.986 -17.056 1.00 98.44 171 ALA B C 1
ATOM 4103 O O . ALA B 1 171 ? -12.712 -36.667 -15.863 1.00 102.05 171 ALA B O 1
ATOM 4105 N N . ASP B 1 172 ? -13.373 -36.297 -17.982 1.00 97.15 172 ASP B N 1
ATOM 4106 C CA . ASP B 1 172 ? -14.187 -35.151 -17.616 1.00 94.41 172 ASP B CA 1
ATOM 4107 C C . ASP B 1 172 ? -15.460 -35.610 -16.904 1.00 92.75 172 ASP B C 1
ATOM 4108 O O . ASP B 1 172 ? -15.794 -36.798 -16.867 1.00 89.08 172 ASP B O 1
ATOM 4113 N N . ALA B 1 173 ? -16.172 -34.645 -16.333 1.00 88.59 173 ALA B N 1
ATOM 4114 C CA . ALA B 1 173 ? -17.338 -34.962 -15.524 1.00 88.09 173 ALA B CA 1
ATOM 4115 C C . ALA B 1 173 ? -18.429 -35.591 -16.390 1.00 86.41 173 ALA B C 1
ATOM 4116 O O . ALA B 1 173 ? -18.593 -35.212 -17.556 1.00 86.43 173 ALA B O 1
ATOM 4118 N N . PRO B 1 174 ? -19.181 -36.559 -15.858 1.00 82.48 174 PRO B N 1
ATOM 4119 C CA . PRO B 1 174 ? -20.229 -37.210 -16.665 1.00 86.08 174 PRO B CA 1
ATOM 4120 C C . PRO B 1 174 ? -21.295 -36.258 -17.185 1.00 86.72 174 PRO B C 1
ATOM 4121 O O . PRO B 1 174 ? -22.051 -36.641 -18.087 1.00 84.06 174 PRO B O 1
ATOM 4125 N N . LYS B 1 175 ? -21.392 -35.040 -16.648 1.00 88.39 175 LYS B N 1
ATOM 4126 C CA . LYS B 1 175 ? -22.324 -34.069 -17.214 1.00 86.31 175 LYS B CA 1
ATOM 4127 C C . LYS B 1 175 ? -21.914 -33.667 -18.625 1.00 87.37 175 LYS B C 1
ATOM 4128 O O . LYS B 1 175 ? -22.767 -33.282 -19.433 1.00 83.30 175 LYS B O 1
ATOM 4134 N N . TYR B 1 176 ? -20.623 -33.763 -18.939 1.00 80.99 176 TYR B N 1
ATOM 4135 C CA . TYR B 1 176 ? -20.089 -33.420 -20.250 1.00 79.82 176 TYR B CA 1
ATOM 4136 C C . TYR B 1 176 ? -20.166 -34.570 -21.246 1.00 81.47 176 TYR B C 1
ATOM 4137 O O . TYR B 1 176 ? -19.734 -34.404 -22.392 1.00 81.60 176 TYR B O 1
ATOM 4146 N N . ASP B 1 177 ? -20.699 -35.726 -20.841 1.00 81.21 177 ASP B N 1
ATOM 4147 C CA . ASP B 1 177 ? -20.646 -36.908 -21.697 1.00 78.14 177 ASP B CA 1
ATOM 4148 C C . ASP B 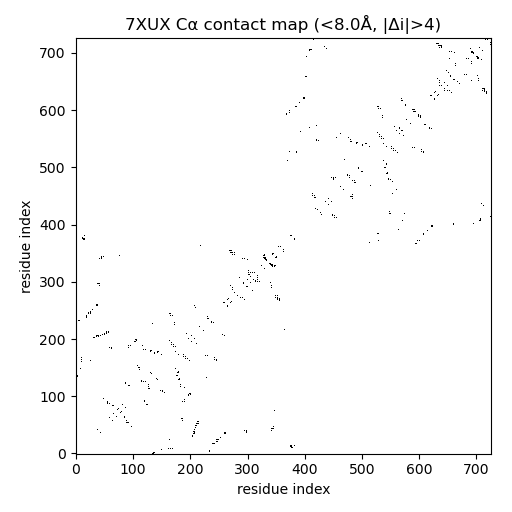1 177 ? -21.469 -36.724 -22.965 1.00 71.18 177 ASP B C 1
ATOM 4149 O O . ASP B 1 177 ? -21.059 -37.162 -24.046 1.00 67.53 177 ASP B O 1
ATOM 4154 N N . LEU B 1 178 ? -22.630 -36.079 -22.855 1.00 72.52 178 LEU B N 1
ATOM 4155 C CA . LEU B 1 178 ? -23.508 -35.934 -24.010 1.00 75.81 178 LEU B CA 1
ATOM 4156 C C . LEU B 1 178 ? -23.107 -34.758 -24.889 1.00 69.85 178 LEU B C 1
ATOM 4157 O O . LEU B 1 178 ? -23.271 -34.823 -26.113 1.00 62.41 178 LEU B O 1
ATOM 4162 N N . MET B 1 179 ? -22.593 -33.682 -24.290 1.00 73.06 179 MET B N 1
ATOM 4163 C CA . MET B 1 179 ? -21.972 -32.625 -25.079 1.00 70.29 179 MET B CA 1
ATOM 4164 C C . MET B 1 179 ? -20.779 -33.160 -25.860 1.00 65.25 179 MET B C 1
ATOM 4165 O O . MET B 1 179 ? -20.513 -32.708 -26.980 1.00 63.69 179 MET B O 1
ATOM 4170 N N . LYS B 1 180 ? -20.065 -34.136 -25.294 1.00 66.08 180 LYS B N 1
ATOM 4171 C CA . LYS B 1 180 ? -18.946 -34.756 -25.995 1.00 62.08 180 LYS B CA 1
ATOM 4172 C C . LYS B 1 180 ? -19.412 -35.505 -27.236 1.00 63.59 180 LYS B C 1
ATOM 4173 O O . LYS B 1 180 ? -18.770 -35.426 -28.290 1.00 57.88 180 LYS B O 1
ATOM 4179 N N . VAL B 1 181 ? -20.517 -36.248 -27.125 1.00 61.44 181 VAL B N 1
ATOM 4180 C CA . VAL B 1 181 ? -21.028 -37.010 -28.262 1.00 57.88 181 VAL B CA 1
ATOM 4181 C C . VAL B 1 181 ? -21.325 -36.083 -29.434 1.00 60.49 181 VAL B C 1
ATOM 4182 O O . VAL B 1 181 ? -21.074 -36.425 -30.596 1.00 60.29 181 VAL B O 1
ATOM 4186 N N . ALA B 1 182 ? -21.852 -34.892 -29.147 1.00 56.91 182 ALA B N 1
ATOM 4187 C CA . ALA B 1 182 ? -22.143 -33.937 -30.211 1.00 57.05 182 ALA B CA 1
ATOM 4188 C C . ALA B 1 182 ? -20.862 -33.331 -30.771 1.00 56.59 182 ALA B C 1
ATOM 4189 O O . ALA B 1 182 ? -20.676 -33.271 -31.992 1.00 59.97 182 ALA B O 1
ATOM 4191 N N . LEU B 1 183 ? -19.965 -32.878 -29.891 1.00 55.23 183 LEU B N 1
ATOM 4192 C CA . LEU B 1 183 ? -18.729 -32.249 -30.351 1.00 53.58 183 LEU B CA 1
ATOM 4193 C C . LEU B 1 183 ? -17.859 -33.233 -31.122 1.00 57.44 183 LEU B C 1
ATOM 4194 O O . LEU B 1 183 ? -17.213 -32.860 -32.108 1.00 61.24 183 LEU B O 1
ATOM 4199 N N . ALA B 1 184 ? -17.829 -34.496 -30.689 1.00 54.92 184 ALA B N 1
ATOM 4200 C CA . ALA B 1 184 ? -17.031 -35.495 -31.392 1.00 50.51 184 ALA B CA 1
ATOM 4201 C C . ALA B 1 184 ? -17.611 -35.801 -32.767 1.00 53.25 184 ALA B C 1
ATOM 4202 O O . ALA B 1 184 ? -16.863 -36.057 -33.718 1.00 56.82 184 ALA B O 1
ATOM 4204 N N . HIS B 1 185 ? -18.940 -35.779 -32.890 1.00 53.44 185 HIS B N 1
ATOM 4205 C CA . HIS B 1 185 ? -19.570 -36.074 -34.173 1.00 52.28 185 HIS B CA 1
ATOM 4206 C C . HIS B 1 185 ? -19.187 -35.039 -35.223 1.00 58.23 185 HIS B C 1
ATOM 4207 O O . HIS B 1 185 ? -18.818 -35.388 -36.351 1.00 57.44 185 HIS B O 1
ATOM 4214 N N . HIS B 1 186 ? -19.266 -33.754 -34.870 1.00 56.15 186 HIS B N 1
ATOM 4215 C CA . HIS B 1 186 ? -18.908 -32.715 -35.828 1.00 57.41 186 HIS B CA 1
ATOM 4216 C C . HIS B 1 186 ? -17.405 -32.681 -36.074 1.00 55.56 186 HIS B C 1
ATOM 4217 O O . HIS B 1 186 ? -16.964 -32.518 -37.218 1.00 60.08 186 HIS B O 1
ATOM 4224 N N . ARG B 1 187 ? -16.605 -32.827 -35.014 1.00 56.85 187 ARG B N 1
ATOM 4225 C CA . ARG B 1 187 ? -15.155 -32.750 -35.164 1.00 58.48 187 ARG B CA 1
ATOM 4226 C C . ARG B 1 187 ? -14.632 -33.857 -36.070 1.00 54.82 187 ARG B C 1
ATOM 4227 O O . ARG B 1 187 ? -13.686 -33.645 -36.837 1.00 54.69 187 ARG B O 1
ATOM 4235 N N . PHE B 1 188 ? -15.240 -35.044 -36.001 1.00 55.43 188 PHE B N 1
ATOM 4236 C CA . PHE B 1 188 ? -14.837 -36.139 -36.878 1.00 53.96 188 PHE B CA 1
ATOM 4237 C C . PHE B 1 188 ? -15.028 -35.763 -38.343 1.00 54.82 188 PHE B C 1
ATOM 4238 O O . PHE B 1 188 ? -14.094 -35.860 -39.149 1.00 59.38 188 PHE B O 1
ATOM 4246 N N . GLY B 1 189 ? -16.237 -35.331 -38.708 1.00 54.04 189 GLY B N 1
ATOM 4247 C CA . GLY B 1 189 ? -16.481 -34.903 -40.074 1.00 52.49 189 GLY B CA 1
ATOM 4248 C C . GLY B 1 189 ? -15.722 -33.646 -40.446 1.00 55.87 189 GLY B C 1
ATOM 4249 O O . GLY B 1 189 ? -15.360 -33.458 -41.611 1.00 57.40 189 GLY B O 1
ATOM 4250 N N . TRP B 1 190 ? -15.475 -32.770 -39.469 1.00 56.75 190 TRP B N 1
ATOM 4251 C CA . TRP B 1 190 ? -14.665 -31.582 -39.717 1.00 57.85 190 TRP B CA 1
ATOM 4252 C C . TRP B 1 190 ? -13.223 -31.948 -40.040 1.00 62.56 190 TRP B C 1
ATOM 4253 O O . TRP B 1 190 ? -12.528 -31.187 -40.723 1.00 65.71 190 TRP B O 1
ATOM 4264 N N . ILE B 1 191 ? -12.758 -33.105 -39.565 1.00 61.98 191 ILE B N 1
ATOM 4265 C CA . ILE B 1 191 ? -11.410 -33.560 -39.886 1.00 60.14 191 ILE B CA 1
ATOM 4266 C C . ILE B 1 191 ? -11.389 -34.262 -41.237 1.00 64.09 191 ILE B C 1
ATOM 4267 O O . ILE B 1 191 ? -10.436 -34.106 -42.011 1.00 68.18 191 ILE B O 1
ATOM 4272 N N . HIS B 1 192 ? -12.441 -35.019 -41.546 1.00 62.84 192 HIS B N 1
ATOM 4273 C CA . HIS B 1 192 ? -12.506 -35.847 -42.745 1.00 63.49 192 HIS B CA 1
ATOM 4274 C C . HIS B 1 192 ? -11.290 -36.776 -42.799 1.00 62.02 192 HIS B C 1
ATOM 4275 O O . HIS B 1 192 ? -10.456 -36.657 -43.700 1.00 66.01 192 HIS B O 1
ATOM 4282 N N . PRO B 1 193 ? -11.160 -37.705 -41.847 1.00 58.93 193 PRO B N 1
ATOM 4283 C CA . PRO B 1 193 ? -9.872 -38.401 -41.692 1.00 64.19 193 PRO B C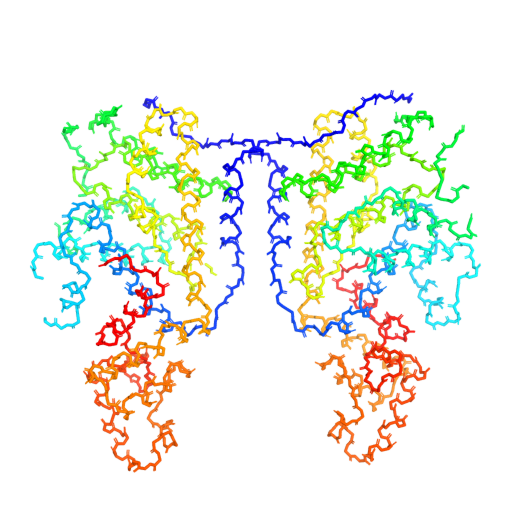A 1
ATOM 4284 C C . PRO B 1 193 ? -9.580 -39.423 -42.776 1.00 66.27 193 PRO B C 1
ATOM 4285 O O . PRO B 1 193 ? -8.406 -39.623 -43.114 1.00 68.69 193 PRO B O 1
ATOM 4289 N N . PHE B 1 194 ? -10.593 -40.081 -43.327 1.00 65.22 194 PHE B N 1
ATOM 4290 C CA . PHE B 1 194 ? -10.389 -41.168 -44.272 1.00 65.10 194 PHE B CA 1
ATOM 4291 C C . PHE B 1 194 ? -10.718 -40.719 -45.691 1.00 68.71 194 PHE B C 1
ATOM 4292 O O . PHE B 1 194 ? -11.298 -39.654 -45.921 1.00 68.87 194 PHE B O 1
ATOM 4300 N N . GLY B 1 195 ? -10.329 -41.558 -46.651 1.00 68.30 195 GLY B N 1
ATOM 4301 C CA . GLY B 1 195 ? -10.614 -41.299 -48.048 1.00 73.80 195 GLY B CA 1
ATOM 4302 C C . GLY B 1 195 ? -12.097 -41.340 -48.345 1.00 80.20 195 GLY B C 1
ATOM 4303 O O . GLY B 1 195 ? -12.657 -40.382 -48.886 1.00 84.12 195 GLY B O 1
ATOM 4304 N N . ASN B 1 196 ? -12.745 -42.448 -47.992 1.00 86.46 196 ASN B N 1
ATOM 4305 C CA . ASN B 1 196 ? -14.188 -42.584 -48.115 1.00 87.19 196 ASN B CA 1
ATOM 4306 C C . ASN B 1 196 ? -14.727 -43.264 -46.864 1.00 84.36 196 ASN B C 1
ATOM 4307 O O . ASN B 1 196 ? -13.975 -43.808 -46.051 1.00 84.01 196 ASN B O 1
ATOM 4312 N N . GLY B 1 197 ? -16.049 -43.224 -46.715 1.00 75.51 197 GLY B N 1
ATOM 4313 C CA . GLY B 1 197 ? -16.694 -43.855 -45.581 1.00 71.50 197 GLY B CA 1
ATOM 4314 C C . GLY B 1 197 ? -16.725 -43.032 -44.315 1.00 62.00 197 GLY B C 1
ATOM 4315 O O . GLY B 1 197 ? -16.953 -43.588 -43.237 1.00 61.49 197 GLY B O 1
ATOM 4316 N N . ASN B 1 198 ? -16.505 -41.718 -44.408 1.00 61.37 198 ASN B N 1
ATOM 4317 C CA . ASN B 1 198 ? -16.528 -40.880 -43.213 1.00 56.45 198 ASN B CA 1
ATOM 4318 C C . ASN B 1 198 ? -17.933 -40.777 -42.633 1.00 60.92 198 ASN B C 1
ATOM 4319 O O . ASN B 1 198 ? -18.112 -40.841 -41.411 1.00 63.39 198 ASN B O 1
ATOM 4324 N N . GLY B 1 199 ? -18.941 -40.614 -43.493 1.00 60.19 199 GLY B N 1
ATOM 4325 C CA . GLY B 1 199 ? -20.307 -40.516 -43.005 1.00 58.52 199 GLY B CA 1
ATOM 4326 C C . GLY B 1 199 ? -20.766 -41.773 -42.292 1.00 58.08 199 GLY B C 1
ATOM 4327 O O . GLY B 1 199 ? -21.377 -41.704 -41.223 1.00 56.32 199 GLY B O 1
ATOM 4328 N N . ARG B 1 200 ? -20.475 -42.940 -42.870 1.00 60.62 200 ARG B N 1
ATOM 4329 C CA . ARG B 1 200 ? -20.846 -44.194 -42.224 1.00 59.19 200 ARG B CA 1
ATOM 4330 C C . ARG B 1 200 ? -20.044 -44.428 -40.950 1.00 59.20 200 ARG B C 1
ATOM 4331 O O . ARG B 1 200 ? -20.556 -45.034 -40.001 1.00 59.09 200 ARG B O 1
ATOM 4339 N N . THR B 1 201 ? -18.796 -43.955 -40.905 1.00 56.24 201 THR B N 1
ATOM 4340 C CA . THR B 1 201 ? -17.956 -44.184 -39.733 1.00 57.28 201 THR B CA 1
ATOM 4341 C C . THR B 1 201 ? -18.331 -43.261 -38.579 1.00 51.33 201 THR B C 1
ATOM 4342 O O . THR B 1 201 ? -18.367 -43.697 -37.423 1.00 53.00 201 THR B O 1
ATOM 4346 N N . VAL B 1 202 ? -18.614 -41.988 -38.869 1.00 55.45 202 VAL B N 1
ATOM 4347 C CA . VAL B 1 202 ? -18.964 -41.049 -37.806 1.00 54.76 202 VAL B CA 1
ATOM 4348 C C . VAL B 1 202 ? -20.268 -41.455 -37.133 1.00 53.45 202 VAL B C 1
ATOM 4349 O O . VAL B 1 202 ? -20.464 -41.205 -35.937 1.00 51.72 202 VAL B O 1
ATOM 4353 N N . ARG B 1 203 ? -21.173 -42.097 -37.876 1.00 55.95 203 ARG B N 1
ATOM 4354 C CA . ARG B 1 203 ? -22.409 -42.576 -37.268 1.00 54.72 203 ARG B CA 1
ATOM 4355 C C . ARG B 1 203 ? -22.147 -43.790 -36.387 1.00 53.24 203 ARG B C 1
ATOM 4356 O O . ARG B 1 203 ? -22.759 -43.936 -35.323 1.00 55.03 203 ARG B O 1
ATOM 4364 N N . LEU B 1 204 ? -21.235 -44.668 -36.811 1.00 53.81 204 LEU B N 1
ATOM 4365 C CA . LEU B 1 204 ? -20.847 -45.791 -35.967 1.00 49.10 204 LEU B CA 1
ATOM 4366 C C . LEU B 1 204 ? -20.090 -45.323 -34.733 1.00 51.15 204 LEU B C 1
ATOM 4367 O O . LEU B 1 204 ? -20.225 -45.922 -33.660 1.00 51.38 204 LEU B O 1
ATOM 4372 N N . LEU B 1 205 ? -19.294 -44.259 -34.862 1.00 55.25 205 LEU B N 1
ATOM 4373 C CA . LEU B 1 205 ? -18.580 -43.728 -33.706 1.00 48.76 205 LEU B CA 1
ATOM 4374 C C . LEU B 1 205 ? -19.542 -43.081 -32.717 1.00 51.46 205 LEU B C 1
ATOM 4375 O O . LEU B 1 205 ? -19.360 -43.198 -31.499 1.00 51.01 205 LEU B O 1
ATOM 4380 N N . THR B 1 206 ? -20.569 -42.391 -33.220 1.00 50.60 206 THR B N 1
ATOM 4381 C CA . THR B 1 206 ? -21.598 -41.852 -32.338 1.00 54.51 206 THR B CA 1
ATOM 4382 C C . THR B 1 206 ? -22.318 -42.970 -31.597 1.00 56.34 206 THR B C 1
ATOM 4383 O O . THR B 1 206 ? -22.673 -42.822 -30.421 1.00 54.27 206 THR B O 1
ATOM 4387 N N . TYR B 1 207 ? -22.535 -44.103 -32.269 1.00 56.48 207 TYR B N 1
ATOM 4388 C CA . TYR B 1 207 ? -23.192 -45.233 -31.623 1.00 55.22 207 TYR B CA 1
ATOM 4389 C C . TYR B 1 207 ? -22.338 -45.798 -30.495 1.00 53.76 207 TYR B C 1
ATOM 4390 O O . TYR B 1 207 ? -22.854 -46.103 -29.414 1.00 55.42 207 TYR B O 1
ATOM 4399 N N . SER B 1 208 ? -21.030 -45.941 -30.725 1.00 51.76 208 SER B N 1
ATOM 4400 C CA . SER B 1 208 ? -20.152 -46.454 -29.678 1.00 57.44 208 SER B CA 1
ATOM 4401 C C . SER B 1 208 ? -20.065 -45.484 -28.507 1.00 57.22 208 SER B C 1
ATOM 4402 O O . SER B 1 208 ? -20.016 -45.908 -27.346 1.00 55.59 208 SER B O 1
ATOM 4405 N N . LEU B 1 209 ? -20.045 -44.179 -28.790 1.00 57.27 209 LEU B N 1
ATOM 4406 C CA . LEU B 1 209 ? -20.044 -43.192 -27.716 1.00 55.59 209 LEU B CA 1
ATOM 4407 C C . LEU B 1 209 ? -21.337 -43.254 -26.914 1.00 58.89 209 LEU B C 1
ATOM 4408 O O . LEU B 1 209 ? -21.328 -43.081 -25.689 1.00 58.61 209 LEU B O 1
ATOM 4413 N N . LEU B 1 210 ? -22.462 -43.505 -27.588 1.00 57.17 210 LEU B N 1
ATOM 4414 C CA . LEU B 1 210 ? -23.729 -43.660 -26.882 1.00 58.95 210 LEU B CA 1
ATOM 4415 C C . LEU B 1 210 ? -23.701 -44.878 -25.966 1.00 61.90 210 LEU B C 1
ATOM 4416 O O . LEU B 1 210 ? -24.160 -44.815 -24.819 1.00 67.92 210 LEU B O 1
ATOM 4421 N N . ILE B 1 211 ? -23.164 -45.997 -26.457 1.00 61.33 211 ILE B N 1
ATOM 4422 C CA . ILE B 1 211 ? -23.051 -47.195 -25.630 1.00 61.25 211 ILE B CA 1
ATOM 4423 C C . ILE B 1 211 ? -22.067 -46.966 -24.490 1.00 62.03 211 ILE B C 1
ATOM 4424 O O . ILE B 1 211 ? -22.305 -47.385 -23.351 1.00 66.42 211 ILE B O 1
ATOM 4429 N N . LYS B 1 212 ? -20.949 -46.294 -24.777 1.00 61.87 212 LYS B N 1
ATOM 4430 C CA . LYS B 1 212 ? -19.908 -46.115 -23.769 1.00 61.09 212 LYS B CA 1
ATOM 4431 C C . LYS B 1 212 ? -20.399 -45.272 -22.599 1.00 61.18 212 LYS B C 1
ATOM 4432 O O . LYS B 1 212 ? -20.111 -45.581 -21.438 1.00 64.02 212 LYS B O 1
ATOM 4438 N N . TYR B 1 213 ? -21.147 -44.208 -22.882 1.00 69.22 213 TYR B N 1
ATOM 4439 C CA . TYR B 1 213 ? -21.570 -43.287 -21.835 1.00 70.11 213 TYR B CA 1
ATOM 4440 C C . TYR B 1 213 ? -22.793 -43.771 -21.067 1.00 75.33 213 TYR B C 1
ATOM 4441 O O . TYR B 1 213 ? -23.249 -43.067 -20.159 1.00 81.41 213 TYR B O 1
ATOM 4450 N N . GLY B 1 214 ? -23.332 -44.942 -21.399 1.00 79.77 214 GLY B N 1
ATOM 4451 C CA . GLY B 1 214 ? -24.308 -45.590 -20.544 1.00 84.03 214 GLY B CA 1
ATOM 4452 C C . GLY B 1 214 ? -25.763 -45.436 -20.934 1.00 90.78 214 GLY B C 1
ATOM 4453 O O . GLY B 1 214 ? -26.590 -45.049 -20.103 1.00 95.67 214 GLY B O 1
ATOM 4454 N N . PHE B 1 215 ? -26.099 -45.745 -22.187 1.00 83.82 215 PHE B N 1
ATOM 4455 C CA . PHE B 1 215 ? -27.487 -45.763 -22.624 1.00 89.33 215 PHE B CA 1
ATOM 4456 C C . PHE B 1 215 ? -28.001 -47.160 -22.943 1.00 100.57 215 PHE B C 1
ATOM 4457 O O . PHE B 1 215 ? -29.202 -47.315 -23.191 1.00 99.41 215 PHE B O 1
ATOM 4465 N N . ASN B 1 216 ? -27.137 -48.169 -22.948 1.00 107.33 216 ASN B N 1
ATOM 4466 C CA . ASN B 1 216 ? -27.559 -49.553 -23.125 1.00 110.35 216 ASN B CA 1
ATOM 4467 C C . ASN B 1 216 ? -27.095 -50.402 -21.946 1.00 113.97 216 ASN B C 1
ATOM 4468 O O . ASN B 1 216 ? -27.642 -51.471 -21.684 1.00 118.54 216 ASN B O 1
ATOM 4473 N N . LYS B 1 218 ? -26.779 -49.835 -18.423 1.00 103.40 218 LYS B N 1
ATOM 4474 C CA . LYS B 1 218 ? -27.620 -50.117 -17.266 1.00 112.70 218 LYS B CA 1
ATOM 4475 C C . LYS B 1 218 ? -29.083 -50.260 -17.674 1.00 109.88 218 LYS B C 1
ATOM 4476 O O . LYS B 1 218 ? -29.978 -50.234 -16.829 1.00 108.17 218 LYS B O 1
ATOM 4478 N N . SER B 1 220 ? -29.914 -53.213 -20.368 1.00 135.38 220 SER B N 1
ATOM 4479 C CA . SER B 1 220 ? -30.221 -54.098 -21.486 1.00 139.25 220 SER B CA 1
ATOM 4480 C C . SER B 1 220 ? -31.711 -54.069 -21.806 1.00 139.02 220 SER B C 1
ATOM 4481 O O . SER B 1 220 ? -32.380 -55.103 -21.788 1.00 132.13 220 SER B O 1
ATOM 4484 N N . GLY B 1 221 ? -32.225 -52.877 -22.099 1.00 146.79 221 GLY B N 1
ATOM 4485 C CA . GLY B 1 221 ? -33.633 -52.718 -22.400 1.00 145.58 221 GLY B CA 1
ATOM 4486 C C . GLY B 1 221 ? -33.953 -51.450 -23.164 1.00 145.19 221 GLY B C 1
ATOM 4487 O O . GLY B 1 221 ? -34.977 -50.808 -22.910 1.00 144.25 221 GLY B O 1
ATOM 4488 N N . ARG B 1 222 ? -33.094 -51.086 -24.114 1.00 121.98 222 ARG B N 1
ATOM 4489 C CA . ARG B 1 222 ? -33.317 -49.899 -24.930 1.00 111.27 222 ARG B CA 1
ATOM 4490 C C . ARG B 1 222 ? -32.458 -49.993 -26.181 1.00 101.69 222 ARG B C 1
ATOM 4491 O O . ARG B 1 222 ? -31.249 -50.223 -26.086 1.00 105.02 222 ARG B O 1
ATOM 4499 N N . VAL B 1 223 ? -33.082 -49.820 -27.344 1.00 95.76 223 VAL B N 1
ATOM 4500 C CA . VAL B 1 223 ? -32.371 -49.816 -28.617 1.00 95.50 223 VAL B CA 1
ATOM 4501 C C . VAL B 1 223 ? -32.035 -48.378 -28.989 1.00 94.36 223 VAL B C 1
ATOM 4502 O O . VAL B 1 223 ? -32.826 -47.456 -28.755 1.00 93.26 223 VAL B O 1
ATOM 4506 N N . LEU B 1 224 ? -30.849 -48.182 -29.557 1.00 95.07 224 LEU B N 1
ATOM 4507 C CA . LEU B 1 224 ? -30.325 -46.859 -29.870 1.00 90.41 224 LEU B CA 1
ATOM 4508 C C . LEU B 1 224 ? -30.220 -46.711 -31.381 1.00 88.62 224 LEU B C 1
ATOM 4509 O O . LEU B 1 224 ? -29.540 -47.505 -32.041 1.00 87.18 224 LEU B O 1
ATOM 4514 N N . ASN B 1 225 ? -30.883 -45.687 -31.924 1.00 85.95 225 ASN B N 1
ATOM 4515 C CA . ASN B 1 225 ? -30.915 -45.427 -33.361 1.00 84.40 225 ASN B CA 1
ATOM 4516 C C . ASN B 1 225 ? -30.396 -44.018 -33.629 1.00 84.13 225 ASN B C 1
ATOM 4517 O O . ASN B 1 225 ? -31.188 -43.084 -33.828 1.00 89.53 225 ASN B O 1
ATOM 4522 N N . PRO B 1 226 ? -29.072 -43.824 -33.639 1.00 85.62 226 PRO B N 1
ATOM 4523 C CA . PRO B 1 226 ? -28.539 -42.483 -33.948 1.00 89.56 226 PRO B CA 1
ATOM 4524 C C . PRO B 1 226 ? -28.914 -41.975 -35.331 1.00 87.30 226 PRO B C 1
ATOM 4525 O O . PRO B 1 226 ? -29.165 -40.774 -35.490 1.00 87.08 226 PRO B O 1
ATOM 4529 N N . THR B 1 227 ? -28.950 -42.850 -36.341 1.00 85.06 227 THR B N 1
ATOM 4530 C CA . THR B 1 227 ? -29.281 -42.403 -37.692 1.00 82.39 227 THR B CA 1
ATOM 4531 C C . THR B 1 227 ? -30.682 -41.808 -37.757 1.00 85.58 227 THR B C 1
ATOM 4532 O O . THR B 1 227 ? -30.913 -40.846 -38.499 1.00 87.31 227 THR B O 1
ATOM 4536 N N . ALA B 1 228 ? -31.621 -42.347 -36.973 1.00 86.89 228 ALA B N 1
ATOM 4537 C CA . ALA B 1 228 ? -32.983 -41.826 -36.960 1.00 84.18 228 ALA B CA 1
ATOM 4538 C C . ALA B 1 228 ? -33.040 -40.353 -36.572 1.00 88.70 228 ALA B C 1
ATOM 4539 O O . ALA B 1 228 ? -34.015 -39.673 -36.908 1.00 97.50 228 ALA B O 1
ATOM 4541 N N . VAL B 1 229 ? -32.022 -39.848 -35.873 1.00 82.26 229 VAL B N 1
ATOM 4542 C CA . VAL B 1 229 ? -31.963 -38.421 -35.572 1.00 87.20 229 VAL B CA 1
ATOM 4543 C C . VAL B 1 229 ? -31.702 -37.622 -36.843 1.00 96.30 229 VAL B C 1
ATOM 4544 O O . VAL B 1 229 ? -32.398 -36.644 -37.138 1.00 100.54 229 VAL B O 1
ATOM 4548 N N . PHE B 1 230 ? -30.697 -38.032 -37.617 1.00 92.29 230 PHE B N 1
ATOM 4549 C CA . PHE B 1 230 ? -30.311 -37.315 -38.824 1.00 91.21 230 PHE B CA 1
ATOM 4550 C C . PHE B 1 230 ? -31.087 -37.755 -40.057 1.00 95.58 230 PHE B C 1
ATOM 4551 O O . PHE B 1 230 ? -31.183 -36.982 -41.018 1.00 97.35 230 PHE B O 1
ATOM 4559 N N . CYS B 1 231 ? -31.638 -38.971 -40.058 1.00 103.16 231 CYS B N 1
ATOM 4560 C CA . CYS B 1 231 ? -32.549 -39.370 -41.123 1.00 107.15 231 CYS B CA 1
ATOM 4561 C C . CYS B 1 231 ? -33.828 -38.545 -41.109 1.00 115.10 231 CYS B C 1
ATOM 4562 O O . CYS B 1 231 ? -34.525 -38.482 -42.128 1.00 119.36 231 CYS B O 1
ATOM 4565 N N . ASN B 1 232 ? -34.143 -37.912 -39.977 1.00 123.98 232 ASN B N 1
ATOM 4566 C CA . ASN B 1 232 ? -35.359 -37.115 -39.858 1.00 126.89 232 ASN B CA 1
ATOM 4567 C C . ASN B 1 232 ? -35.368 -35.965 -40.857 1.00 128.54 232 ASN B C 1
ATOM 4568 O O . ASN B 1 232 ? -36.209 -35.915 -41.762 1.00 134.11 232 ASN B O 1
ATOM 4573 N N . ASP B 1 233 ? -34.428 -35.032 -40.713 1.00 111.25 233 ASP B N 1
ATOM 4574 C CA . ASP B 1 233 ? -34.440 -33.792 -41.480 1.00 110.23 233 ASP B CA 1
ATOM 4575 C C . ASP B 1 233 ? -33.453 -33.783 -42.639 1.00 108.06 233 ASP B C 1
ATOM 4576 O O . ASP B 1 233 ? -33.788 -33.281 -43.717 1.00 113.69 233 ASP B O 1
ATOM 4581 N N . ARG B 1 234 ? -32.238 -34.298 -42.433 1.00 103.59 234 ARG B N 1
ATOM 4582 C CA . ARG B 1 234 ? -31.202 -34.363 -43.463 1.00 102.70 234 ARG B CA 1
ATOM 4583 C C . ARG B 1 234 ? -30.734 -32.975 -43.898 1.00 102.13 234 ARG B C 1
ATOM 4584 O O . ARG B 1 234 ? -29.530 -32.699 -43.904 1.00 96.78 234 ARG B O 1
ATOM 4592 N N . GLU B 1 235 ? -31.670 -32.098 -44.270 1.00 114.38 235 GLU B N 1
ATOM 4593 C CA . GLU B 1 235 ? -31.296 -30.744 -44.671 1.00 111.66 235 GLU B CA 1
ATOM 4594 C C . GLU B 1 235 ? -30.848 -29.916 -43.472 1.00 111.93 235 GLU B C 1
ATOM 4595 O O . GLU B 1 235 ? -29.871 -29.163 -43.561 1.00 106.37 235 GLU B O 1
ATOM 4597 N N . ARG B 1 236 ? -31.556 -30.033 -42.345 1.00 105.03 236 ARG B N 1
ATOM 4598 C CA . ARG B 1 236 ? -31.117 -29.369 -41.121 1.00 99.68 236 ARG B CA 1
ATOM 4599 C C . ARG B 1 236 ? -29.803 -29.954 -40.624 1.00 98.90 236 ARG B C 1
ATOM 4600 O O . ARG B 1 236 ? -28.963 -29.233 -40.072 1.00 98.21 236 ARG B O 1
ATOM 4608 N N . TYR B 1 237 ? -29.613 -31.261 -40.816 1.00 96.76 237 TYR B N 1
ATOM 4609 C CA . TYR B 1 237 ? -28.399 -31.944 -40.378 1.00 90.55 237 TYR B CA 1
ATOM 4610 C C . TYR B 1 237 ? -27.151 -31.281 -40.954 1.00 92.23 237 TYR B C 1
ATOM 4611 O O . TYR B 1 237 ? -26.240 -30.891 -40.216 1.00 92.66 237 TYR B O 1
ATOM 4620 N N . TYR B 1 238 ? -27.101 -31.136 -42.279 1.00 91.67 238 TYR B N 1
ATOM 4621 C CA . TYR B 1 238 ? -25.925 -30.543 -42.907 1.00 87.55 238 TYR B CA 1
ATOM 4622 C C . TYR B 1 238 ? -25.874 -29.034 -42.705 1.00 90.96 238 TYR B C 1
ATOM 4623 O O . TYR B 1 238 ? -24.782 -28.460 -42.624 1.00 90.36 238 TYR B O 1
ATOM 4632 N N . SER B 1 239 ? -27.033 -28.376 -42.623 1.00 94.97 239 SER B N 1
ATOM 4633 C CA . SER B 1 239 ? -27.044 -26.936 -42.384 1.00 92.06 239 SER B CA 1
ATOM 4634 C C . SER B 1 239 ? -26.536 -26.597 -40.989 1.00 90.77 239 SER B C 1
ATOM 4635 O O . SER B 1 239 ? -25.935 -25.534 -40.792 1.00 90.18 239 SER B O 1
ATOM 4638 N N . MET B 1 240 ? -26.766 -27.478 -40.013 1.00 92.13 240 MET B N 1
ATOM 4639 C CA . MET B 1 240 ? -26.210 -27.273 -38.681 1.00 90.24 240 MET B CA 1
ATOM 4640 C C . MET B 1 240 ? -24.722 -27.590 -38.635 1.00 89.49 240 MET B C 1
ATOM 4641 O O . MET B 1 240 ? -23.996 -27.019 -37.813 1.00 84.05 240 MET B O 1
ATOM 4646 N N . LEU B 1 241 ? -24.254 -28.494 -39.499 1.00 87.78 241 LEU B N 1
ATOM 4647 C CA . LEU B 1 241 ? -22.823 -28.767 -39.581 1.00 85.32 241 LEU B CA 1
ATOM 4648 C C . LEU B 1 241 ? -22.055 -27.558 -40.094 1.00 91.18 241 LEU B C 1
ATOM 4649 O O . LEU B 1 241 ? -20.914 -27.326 -39.680 1.00 92.10 241 LEU B O 1
ATOM 4654 N N . ALA B 1 242 ? -22.664 -26.777 -40.990 1.00 94.52 242 ALA B N 1
ATOM 4655 C CA . ALA B 1 242 ? -21.995 -25.593 -41.519 1.00 94.90 242 ALA B CA 1
ATOM 4656 C C . ALA B 1 242 ? -21.792 -24.541 -40.437 1.00 94.52 242 ALA B C 1
ATOM 4657 O O . ALA B 1 242 ? -20.729 -23.912 -40.367 1.00 96.58 242 ALA B O 1
ATOM 4659 N N . GLU B 1 243 ? -22.800 -24.332 -39.584 1.00 88.57 243 GLU B N 1
ATOM 4660 C CA . GLU B 1 243 ? -22.658 -23.373 -38.494 1.00 91.40 243 GLU B CA 1
ATOM 4661 C C . GLU B 1 243 ? -21.559 -23.786 -37.525 1.00 89.77 243 GLU B C 1
ATOM 4662 O O . GLU B 1 243 ? -20.896 -22.925 -36.935 1.00 85.22 243 GLU B O 1
ATOM 4668 N N . ALA B 1 244 ? -21.348 -25.091 -37.352 1.00 89.65 244 ALA B N 1
ATOM 4669 C CA . ALA B 1 244 ? -20.300 -25.574 -36.464 1.00 82.81 244 ALA B CA 1
ATOM 4670 C C . ALA B 1 244 ? -18.917 -25.522 -37.102 1.00 85.71 244 ALA B C 1
ATOM 4671 O O . ALA B 1 244 ? -17.919 -25.470 -36.374 1.00 81.66 244 ALA B O 1
ATOM 4673 N N . ASP B 1 245 ? -18.835 -25.535 -38.437 1.00 86.17 245 ASP B N 1
ATOM 4674 C CA . ASP B 1 245 ? -17.539 -25.439 -39.104 1.00 85.81 245 ASP B CA 1
ATOM 4675 C C . ASP B 1 245 ? -16.823 -24.142 -38.756 1.00 86.59 245 ASP B C 1
ATOM 4676 O O . ASP B 1 245 ? -15.587 -24.097 -38.748 1.00 86.36 245 ASP B O 1
ATOM 4681 N N . THR B 1 246 ? -17.581 -23.081 -38.469 1.00 87.98 246 THR B N 1
ATOM 4682 C CA . THR B 1 246 ? -16.976 -21.792 -38.150 1.00 84.96 246 THR B CA 1
ATOM 4683 C C . THR B 1 246 ? -16.134 -21.859 -36.884 1.00 83.23 246 THR B C 1
ATOM 4684 O O . THR B 1 246 ? -15.203 -21.064 -36.716 1.00 87.02 246 THR B O 1
ATOM 4688 N N . GLY B 1 247 ? -16.440 -22.792 -35.987 1.00 82.08 247 GLY B N 1
ATOM 4689 C CA . GLY B 1 247 ? -15.765 -22.847 -34.712 1.00 76.76 247 GLY B CA 1
ATOM 4690 C C . GLY B 1 247 ? -16.212 -21.809 -33.710 1.00 79.31 247 GLY B C 1
ATOM 4691 O O . GLY B 1 247 ? -15.768 -21.857 -32.556 1.00 75.84 247 GLY B O 1
ATOM 4692 N N . ALA B 1 248 ? -17.073 -20.876 -34.108 1.00 78.46 248 ALA B N 1
ATOM 4693 C CA . ALA B 1 248 ? -17.593 -19.886 -33.179 1.00 80.55 248 ALA B CA 1
ATOM 4694 C C . ALA B 1 248 ? -18.532 -20.543 -32.174 1.00 81.81 248 ALA B C 1
ATOM 4695 O O . ALA B 1 248 ? -19.156 -21.572 -32.451 1.00 78.96 248 ALA B O 1
ATOM 4697 N N . VAL B 1 249 ? -18.628 -19.929 -30.993 1.00 80.56 249 VAL B N 1
ATOM 4698 C CA . VAL B 1 249 ? -19.397 -20.519 -29.900 1.00 80.09 249 VAL B CA 1
ATOM 4699 C C . VAL B 1 249 ? -20.867 -20.648 -30.282 1.00 82.03 249 VAL B C 1
ATOM 4700 O O . VAL B 1 249 ? -21.523 -21.646 -29.957 1.00 82.41 249 VAL B O 1
ATOM 4704 N N . GLU B 1 250 ? -21.402 -19.653 -30.994 1.00 85.06 250 GLU B N 1
ATOM 4705 C CA . GLU B 1 250 ? -22.811 -19.692 -31.375 1.00 86.18 250 GLU B CA 1
ATOM 4706 C C . GLU B 1 250 ? -23.105 -20.865 -32.302 1.00 82.95 250 GLU B C 1
ATOM 4707 O O . GLU B 1 250 ? -24.112 -21.563 -32.131 1.00 80.59 250 GLU B O 1
ATOM 4713 N N . GLY B 1 251 ? -22.237 -21.101 -33.287 1.00 86.35 251 GLY B N 1
ATOM 4714 C CA . GLY B 1 251 ? -22.473 -22.190 -34.221 1.00 84.52 251 GLY B CA 1
ATOM 4715 C C . GLY B 1 251 ? -22.329 -23.558 -33.581 1.00 81.60 251 GLY B C 1
ATOM 4716 O O . GLY B 1 251 ? -23.079 -24.485 -33.902 1.00 78.92 251 GLY B O 1
ATOM 4717 N N . LEU B 1 252 ? -21.364 -23.706 -32.670 1.00 79.83 252 LEU B N 1
ATOM 4718 C CA . LEU B 1 252 ? -21.184 -24.985 -31.990 1.00 74.47 252 LEU B CA 1
ATOM 4719 C C . LEU B 1 252 ? -22.330 -25.265 -31.026 1.00 77.67 252 LEU B C 1
ATOM 4720 O O . LEU B 1 252 ? -22.792 -26.407 -30.917 1.00 76.86 252 LEU B O 1
ATOM 4725 N N . GLU B 1 253 ? -22.801 -24.235 -30.319 1.00 80.50 253 GLU B N 1
ATOM 4726 C CA . GLU B 1 253 ? -23.921 -24.417 -29.400 1.00 72.84 253 GLU B CA 1
ATOM 4727 C C . GLU B 1 253 ? -25.187 -24.817 -30.146 1.00 70.63 253 GLU B C 1
ATOM 4728 O O . GLU B 1 253 ? -25.951 -25.669 -29.677 1.00 70.51 253 GLU B O 1
ATOM 4734 N N . GLN B 1 254 ? -25.427 -24.210 -31.312 1.00 69.76 254 GLN B N 1
ATOM 4735 C CA . GLN B 1 254 ? -26.600 -24.568 -32.102 1.00 70.97 254 GLN B CA 1
ATOM 4736 C C . GLN B 1 254 ? -26.514 -25.999 -32.616 1.00 73.16 254 GLN B C 1
ATOM 4737 O O . GLN B 1 254 ? -27.547 -26.639 -32.838 1.00 73.30 254 GLN B O 1
ATOM 4743 N N . TRP B 1 255 ? -25.298 -26.514 -32.810 1.00 74.93 255 TRP B N 1
ATOM 4744 C CA . TRP B 1 255 ? -25.140 -27.902 -33.233 1.00 68.52 255 TRP B CA 1
ATOM 4745 C C . TRP B 1 255 ? -25.438 -28.858 -32.086 1.00 66.80 255 TRP B C 1
ATOM 4746 O O . TRP B 1 255 ? -26.139 -29.861 -32.266 1.00 67.79 255 TRP B O 1
ATOM 4757 N N . CYS B 1 256 ? -24.913 -28.561 -30.894 1.00 65.06 256 CYS B N 1
ATOM 4758 C CA . CYS B 1 256 ? -25.166 -29.417 -29.740 1.00 64.28 256 CYS B CA 1
ATOM 4759 C C . CYS B 1 256 ? -26.638 -29.419 -29.355 1.00 67.76 256 CYS B C 1
ATOM 4760 O O . CYS B 1 256 ? -27.150 -30.432 -28.865 1.00 71.08 256 CYS B O 1
ATOM 4763 N N . LEU B 1 257 ? -27.334 -28.300 -29.565 1.00 68.47 257 LEU B N 1
ATOM 4764 C CA . LEU B 1 257 ? -28.767 -28.267 -29.291 1.00 63.26 257 LEU B CA 1
ATOM 4765 C C . LEU B 1 257 ? -29.536 -29.124 -30.288 1.00 61.39 257 LEU B C 1
ATOM 4766 O O . LEU B 1 257 ? -30.476 -29.832 -29.909 1.00 61.66 257 LEU B O 1
ATOM 4771 N N . TYR B 1 258 ? -29.151 -29.076 -31.565 1.00 60.25 258 TYR B N 1
ATOM 4772 C CA . TYR B 1 258 ? -29.818 -29.895 -32.572 1.00 65.20 258 TYR B CA 1
ATOM 4773 C C . TYR B 1 258 ? -29.619 -31.380 -32.296 1.00 66.81 258 TYR B C 1
ATOM 4774 O O . TYR B 1 258 ? -30.559 -32.174 -32.419 1.00 67.43 258 TYR B O 1
ATOM 4783 N N . VAL B 1 259 ? -28.402 -31.772 -31.918 1.00 69.39 259 VAL B N 1
ATOM 4784 C CA . VAL B 1 259 ? -28.103 -33.186 -31.712 1.00 69.28 259 VAL B CA 1
ATOM 4785 C C . VAL B 1 259 ? -28.790 -33.703 -30.455 1.00 64.57 259 VAL B C 1
ATOM 4786 O O . VAL B 1 259 ? -29.465 -34.739 -30.479 1.00 64.83 259 VAL B O 1
ATOM 4790 N N . LEU B 1 260 ? -28.638 -32.985 -29.341 1.00 64.69 260 LEU B N 1
ATOM 4791 C CA . LEU B 1 260 ? -29.078 -33.519 -28.057 1.00 67.93 260 LEU B CA 1
ATOM 4792 C C . LEU B 1 260 ? -30.599 -33.576 -27.963 1.00 66.43 260 LEU B C 1
ATOM 4793 O O . LEU B 1 260 ? -31.152 -34.507 -27.366 1.00 67.67 260 LEU B O 1
ATOM 4798 N N . THR B 1 261 ? -31.294 -32.594 -28.542 1.00 62.70 261 THR B N 1
ATOM 4799 C CA . THR B 1 261 ? -32.750 -32.677 -28.594 1.00 65.86 261 THR B CA 1
ATOM 4800 C C . THR B 1 261 ? -33.209 -33.770 -29.549 1.00 69.56 261 THR B C 1
ATOM 4801 O O . THR B 1 261 ? -34.228 -34.422 -29.298 1.00 73.75 261 THR B O 1
ATOM 4805 N N . GLY B 1 262 ? -32.474 -33.985 -30.642 1.00 66.35 262 GLY B N 1
ATOM 4806 C CA . GLY B 1 262 ? -32.801 -35.085 -31.534 1.00 63.34 262 GLY B CA 1
ATOM 4807 C C . GLY B 1 262 ? -32.608 -36.438 -30.879 1.00 65.12 262 GLY B C 1
ATOM 4808 O O . GLY B 1 262 ? -33.389 -37.366 -31.109 1.00 66.65 262 GLY B O 1
ATOM 4809 N N . ILE B 1 263 ? -31.567 -36.571 -30.054 1.00 65.56 263 ILE B N 1
ATOM 4810 C CA . ILE B 1 263 ? -31.365 -37.809 -29.309 1.00 66.40 263 ILE B CA 1
ATOM 4811 C C . ILE B 1 263 ? -32.462 -37.984 -28.266 1.00 67.50 263 ILE B C 1
ATOM 4812 O O . ILE B 1 263 ? -32.922 -39.104 -28.009 1.00 68.85 263 ILE B O 1
ATOM 4817 N N . SER B 1 264 ? -32.904 -36.881 -27.655 1.00 67.93 264 SER B N 1
ATOM 4818 C CA . SER B 1 264 ? -33.979 -36.952 -26.670 1.00 74.39 264 SER B CA 1
ATOM 4819 C C . SER B 1 264 ? -35.269 -37.457 -27.303 1.00 72.89 264 SER B C 1
ATOM 4820 O O . SER B 1 264 ? -35.949 -38.328 -26.748 1.00 74.28 264 SER B O 1
ATOM 4823 N N . ALA B 1 265 ? -35.622 -36.918 -28.473 1.00 68.59 265 ALA B N 1
ATOM 4824 C CA . ALA B 1 265 ? -36.844 -37.346 -29.145 1.00 67.19 265 ALA B CA 1
ATOM 4825 C C . ALA B 1 265 ? -36.758 -38.795 -29.604 1.00 74.80 265 ALA B C 1
ATOM 4826 O O . ALA B 1 265 ? -37.788 -39.471 -29.710 1.00 85.02 265 ALA B O 1
ATOM 4828 N N . GLU B 1 266 ? -35.550 -39.290 -29.878 1.00 71.14 266 GLU B N 1
ATOM 4829 C CA . GLU B 1 266 ? -35.406 -40.662 -30.350 1.00 68.50 266 GLU B CA 1
ATOM 4830 C C . GLU B 1 266 ? -35.594 -41.657 -29.213 1.00 72.83 266 GLU B C 1
ATOM 4831 O O . GLU B 1 266 ? -36.307 -42.658 -29.361 1.00 75.64 266 GLU B O 1
ATOM 4837 N N . LEU B 1 267 ? -34.956 -41.404 -28.068 1.00 77.38 267 LEU B N 1
ATOM 4838 C CA . LEU B 1 267 ? -35.154 -42.267 -26.910 1.00 79.31 267 LEU B CA 1
ATOM 4839 C C . LEU B 1 267 ? -36.579 -42.192 -26.380 1.00 82.56 267 LEU B C 1
ATOM 4840 O O . LEU B 1 267 ? -37.029 -43.129 -25.712 1.00 80.34 267 LEU B O 1
ATOM 4845 N N . LYS B 1 268 ? -37.293 -41.097 -26.657 1.00 88.76 268 LYS B N 1
ATOM 4846 C CA . LYS B 1 268 ? -38.717 -41.037 -26.346 1.00 90.46 268 LYS B CA 1
ATOM 4847 C C . LYS B 1 268 ? -39.479 -42.150 -27.053 1.00 87.74 268 LYS B C 1
ATOM 4848 O O . LYS B 1 268 ? -40.342 -42.804 -26.456 1.00 89.52 268 LYS B O 1
ATOM 4854 N N . LYS B 1 269 ? -39.166 -42.381 -28.328 1.00 76.85 269 LYS B N 1
ATOM 4855 C CA . LYS B 1 269 ? -39.905 -43.347 -29.131 1.00 75.70 269 LYS B CA 1
ATOM 4856 C C . LYS B 1 269 ? -39.510 -44.781 -28.794 1.00 74.80 269 LYS B C 1
ATOM 4857 O O . LYS B 1 269 ? -40.375 -45.642 -28.599 1.00 77.46 269 LYS B O 1
ATOM 4863 N N . VAL B 1 270 ? -38.206 -45.055 -28.723 1.00 76.72 270 VAL B N 1
ATOM 4864 C CA . VAL B 1 270 ? -37.744 -46.424 -28.532 1.00 79.10 270 VAL B CA 1
ATOM 4865 C C . VAL B 1 270 ? -38.029 -46.939 -27.128 1.00 77.97 270 VAL B C 1
ATOM 4866 O O . VAL B 1 270 ? -38.081 -48.157 -26.922 1.00 76.62 270 VAL B O 1
ATOM 4870 N N . ASP B 1 271 ? -38.220 -46.049 -26.150 1.00 76.63 271 ASP B N 1
ATOM 4871 C CA . ASP B 1 271 ? -38.467 -46.499 -24.786 1.00 76.04 271 ASP B CA 1
ATOM 4872 C C . ASP B 1 271 ? -39.850 -47.111 -24.623 1.00 76.94 271 ASP B C 1
ATOM 4873 O O . ASP B 1 271 ? -40.103 -47.787 -23.620 1.00 71.95 271 ASP B O 1
ATOM 4878 N N . LYS B 1 272 ? -40.750 -46.885 -25.581 1.00 73.79 272 LYS B N 1
ATOM 4879 C CA . LYS B 1 272 ? -42.056 -47.529 -25.523 1.00 68.86 272 LYS B CA 1
ATOM 4880 C C . LYS B 1 272 ? -41.939 -49.036 -25.705 1.00 72.58 272 LYS B C 1
ATOM 4881 O O . LYS B 1 272 ? -42.698 -49.796 -25.092 1.00 73.03 272 LYS B O 1
ATOM 4887 N N . LEU B 1 273 ? -40.988 -49.487 -26.528 1.00 73.82 273 LEU B N 1
ATOM 4888 C CA . LEU B 1 273 ? -40.753 -50.916 -26.698 1.00 67.33 273 LEU B CA 1
ATOM 4889 C C . LEU B 1 273 ? -40.241 -51.579 -25.427 1.00 70.76 273 LEU B C 1
ATOM 4890 O O . LEU B 1 273 ? -40.216 -52.813 -25.359 1.00 70.69 273 LEU B O 1
ATOM 4895 N N . SER B 1 274 ? -39.830 -50.798 -24.426 1.00 72.28 274 SER B N 1
ATOM 4896 C CA . SER B 1 274 ? -39.434 -51.372 -23.146 1.00 73.68 274 SER B CA 1
ATOM 4897 C C . SER B 1 274 ? -40.640 -51.811 -22.326 1.00 78.81 274 SER B C 1
ATOM 4898 O O . SER B 1 274 ? -40.528 -52.736 -21.516 1.00 81.02 274 SER B O 1
ATOM 4901 N N . ASP B 1 275 ? -41.789 -51.168 -22.517 1.00 78.31 275 ASP B N 1
ATOM 4902 C CA . ASP B 1 275 ? -43.005 -51.557 -21.815 1.00 78.45 275 ASP B CA 1
ATOM 4903 C C . ASP B 1 275 ? -43.552 -52.838 -22.433 1.00 76.87 275 ASP B C 1
ATOM 4904 O O . ASP B 1 275 ? -43.802 -52.892 -23.643 1.00 75.45 275 ASP B O 1
ATOM 4909 N N . LEU B 1 276 ? -43.734 -53.869 -21.604 1.00 70.54 276 LEU B N 1
ATOM 4910 C CA . LEU B 1 276 ? -44.184 -55.161 -22.115 1.00 71.41 276 LEU B CA 1
ATOM 4911 C C . LEU B 1 276 ? -45.563 -55.057 -22.753 1.00 70.31 276 LEU B C 1
ATOM 4912 O O . LEU B 1 276 ? -45.834 -55.706 -23.770 1.00 66.53 276 LEU B O 1
ATOM 4917 N N . HIS B 1 277 ? -46.448 -54.243 -22.174 1.00 70.68 277 HIS B N 1
ATOM 4918 C CA . HIS B 1 277 ? -47.789 -54.104 -22.732 1.00 67.26 277 HIS B CA 1
ATOM 4919 C C . HIS B 1 277 ? -47.745 -53.462 -24.114 1.00 63.35 277 HIS B C 1
ATOM 4920 O O . HIS B 1 277 ? -48.420 -53.921 -25.043 1.00 63.80 277 HIS B O 1
ATOM 4927 N N . PHE B 1 278 ? -46.958 -52.394 -24.268 1.00 65.88 278 PHE B N 1
ATOM 4928 C CA . PHE B 1 278 ? -46.837 -51.754 -25.575 1.00 67.00 278 PHE B CA 1
ATOM 4929 C C . PHE B 1 278 ? -46.232 -52.705 -26.599 1.00 69.78 278 PHE B C 1
ATOM 4930 O O . PHE B 1 278 ? -46.704 -52.784 -27.739 1.00 66.19 278 PHE B O 1
ATOM 4938 N N . LEU B 1 279 ? -45.185 -53.435 -26.210 1.00 68.99 279 LEU B N 1
ATOM 4939 C CA . LEU B 1 279 ? -44.520 -54.337 -27.144 1.00 63.56 279 LEU B CA 1
ATOM 4940 C C . LEU B 1 279 ? -45.458 -55.449 -27.597 1.00 60.36 279 LEU B C 1
ATOM 4941 O O . LEU B 1 279 ? -45.600 -55.709 -28.797 1.00 59.58 279 LEU B O 1
ATOM 4946 N N . ASN B 1 280 ? -46.118 -56.112 -26.646 1.00 59.45 280 ASN B N 1
ATOM 4947 C CA . ASN B 1 280 ? -46.989 -57.230 -26.993 1.00 60.86 280 ASN B CA 1
ATOM 4948 C C . ASN B 1 280 ? -48.193 -56.764 -27.804 1.00 61.11 280 ASN B C 1
ATOM 4949 O O . ASN B 1 280 ? -48.524 -57.356 -28.837 1.00 58.98 280 ASN B O 1
ATOM 4954 N N . SER B 1 281 ? -48.853 -55.692 -27.361 1.00 64.87 281 SER B N 1
ATOM 4955 C CA . SER B 1 281 ? -50.120 -55.295 -27.965 1.00 65.18 281 SER B CA 1
ATOM 4956 C C . SER B 1 281 ? -49.944 -54.569 -29.293 1.00 66.99 281 SER B C 1
ATOM 4957 O O . SER B 1 281 ? -50.801 -54.693 -30.175 1.00 64.78 281 SER B O 1
ATOM 4960 N N . LYS B 1 282 ? -48.861 -53.811 -29.462 1.00 74.55 282 LYS B N 1
ATOM 4961 C CA . LYS B 1 282 ? -48.686 -52.990 -30.651 1.00 73.69 282 LYS B CA 1
ATOM 4962 C C . LYS B 1 282 ? -47.626 -53.510 -31.612 1.00 73.14 282 LYS B C 1
ATOM 4963 O O . LYS B 1 282 ? -47.514 -52.979 -32.723 1.00 73.06 282 LYS B O 1
ATOM 4969 N N . VAL B 1 283 ? -46.848 -54.521 -31.227 1.00 62.75 283 VAL B N 1
ATOM 4970 C CA . VAL B 1 283 ? -45.810 -55.050 -32.105 1.00 55.84 283 VAL B CA 1
ATOM 4971 C C . VAL B 1 283 ? -45.964 -56.557 -32.267 1.00 60.42 283 VAL B C 1
ATOM 4972 O O . VAL B 1 283 ? -46.276 -57.044 -33.359 1.00 59.85 283 VAL B O 1
ATOM 4976 N N . LEU B 1 284 ? -45.755 -57.303 -31.179 1.00 59.58 284 LEU B N 1
ATOM 4977 C CA . LEU B 1 284 ? -45.601 -58.752 -31.284 1.00 57.17 284 LEU B CA 1
ATOM 4978 C C . LEU B 1 284 ? -46.906 -59.436 -31.677 1.00 60.19 284 LEU B C 1
ATOM 4979 O O . LEU B 1 284 ? -46.940 -60.224 -32.629 1.00 60.58 284 LEU B O 1
ATOM 4984 N N . TYR B 1 285 ? -47.990 -59.161 -30.951 1.00 64.16 285 TYR B N 1
ATOM 4985 C CA . TYR B 1 285 ? -49.264 -59.812 -31.246 1.00 58.32 285 TYR B CA 1
ATOM 4986 C C . TYR B 1 285 ? -49.813 -59.403 -32.614 1.00 58.61 285 TYR B C 1
ATOM 4987 O O . TYR B 1 285 ? -50.303 -60.271 -33.348 1.00 56.15 285 TYR B O 1
ATOM 4996 N N . PRO B 1 286 ? -49.769 -58.121 -33.006 1.00 60.84 286 PRO B N 1
ATOM 4997 C CA . PRO B 1 286 ? -50.162 -57.795 -34.390 1.00 60.48 286 PRO B CA 1
ATOM 4998 C C . PRO B 1 286 ? -49.263 -58.436 -35.432 1.00 62.44 286 PRO B C 1
ATOM 4999 O O . PRO B 1 286 ? -49.726 -58.720 -36.544 1.00 58.49 286 PRO B O 1
ATOM 5003 N N . ALA B 1 287 ? -47.989 -58.671 -35.104 1.00 63.70 287 ALA B N 1
ATOM 5004 C CA . ALA B 1 287 ? -47.073 -59.280 -36.064 1.00 57.44 287 ALA B CA 1
ATOM 5005 C C . ALA B 1 287 ? -47.547 -60.668 -36.477 1.00 59.58 287 ALA B C 1
ATOM 5006 O O . ALA B 1 287 ? -47.469 -61.033 -37.656 1.00 61.98 287 ALA B O 1
ATOM 5008 N N . LEU B 1 288 ? -48.042 -61.457 -35.520 1.00 56.09 288 LEU B N 1
ATOM 5009 C CA . LEU B 1 288 ? -48.570 -62.774 -35.859 1.00 59.10 288 LEU B CA 1
ATOM 5010 C C . LEU B 1 288 ? -49.867 -62.660 -36.646 1.00 69.77 288 LEU B C 1
ATOM 5011 O O . LEU B 1 288 ? -50.074 -63.394 -37.620 1.00 73.98 288 LEU B O 1
ATOM 5016 N N . GLU B 1 289 ? -50.760 -61.758 -36.227 1.00 72.57 289 GLU B N 1
ATOM 5017 C CA . GLU B 1 289 ? -52.006 -61.557 -36.958 1.00 73.26 289 GLU B CA 1
ATOM 5018 C C . GLU B 1 289 ? -51.733 -61.150 -38.399 1.00 74.22 289 GLU B C 1
ATOM 5019 O O . GLU B 1 289 ? -52.437 -61.582 -39.319 1.00 75.07 289 GLU B O 1
ATOM 5025 N N . TYR B 1 290 ? -50.710 -60.320 -38.614 1.00 67.96 290 TYR B N 1
ATOM 5026 C CA . TYR B 1 290 ? -50.242 -60.061 -39.970 1.00 68.29 290 TYR B CA 1
ATOM 5027 C C . TYR B 1 290 ? -49.750 -61.346 -40.622 1.00 69.63 290 TYR B C 1
ATOM 5028 O O . TYR B 1 290 ? -50.143 -61.678 -41.747 1.00 71.77 290 TYR B O 1
ATOM 5037 N N . SER B 1 291 ? -48.882 -62.083 -39.923 1.00 67.95 291 SER B N 1
ATOM 5038 C CA . SER B 1 291 ? -48.316 -63.302 -40.490 1.00 71.18 291 SER B CA 1
ATOM 5039 C C . SER B 1 291 ? -49.396 -64.343 -40.756 1.00 75.06 291 SER B C 1
ATOM 5040 O O . SER B 1 291 ? -49.332 -65.072 -41.753 1.00 73.93 291 SER B O 1
ATOM 5043 N N . LYS B 1 292 ? -50.400 -64.428 -39.880 1.00 75.82 292 LYS B N 1
ATOM 5044 C CA . LYS B 1 292 ? -51.494 -65.360 -40.127 1.00 74.05 292 LYS B CA 1
ATOM 5045 C C . LYS B 1 292 ? -52.378 -64.879 -41.270 1.00 78.03 292 LYS B C 1
ATOM 5046 O O . LYS B 1 292 ? -52.866 -65.689 -42.067 1.00 75.96 292 LYS B O 1
ATOM 5052 N N . GLY B 1 293 ? -52.598 -63.566 -41.366 1.00 75.26 293 GLY B N 1
ATOM 5053 C CA . GLY B 1 293 ? -53.384 -63.037 -42.466 1.00 78.41 293 GLY B CA 1
ATOM 5054 C C . GLY B 1 293 ? -52.764 -63.313 -43.820 1.00 80.43 293 GLY B C 1
ATOM 5055 O O . GLY B 1 293 ? -53.476 -63.443 -44.820 1.00 82.65 293 GLY B O 1
ATOM 5056 N N . ARG B 1 294 ? -51.439 -63.420 -43.872 1.00 82.91 294 ARG B N 1
ATOM 5057 C CA . ARG B 1 294 ? -50.721 -63.684 -45.110 1.00 83.62 294 ARG B CA 1
ATOM 5058 C C . ARG B 1 294 ? -50.453 -65.168 -45.322 1.00 85.30 294 ARG B C 1
ATOM 5059 O O . ARG B 1 294 ? -49.656 -65.523 -46.196 1.00 91.17 294 ARG B O 1
ATOM 5067 N N . GLY B 1 295 ? -51.097 -66.036 -44.545 1.00 80.31 295 GLY B N 1
ATOM 5068 C CA . GLY B 1 295 ? -50.902 -67.462 -44.698 1.00 78.10 295 GLY B CA 1
ATOM 5069 C C . GLY B 1 295 ? -49.530 -67.966 -44.315 1.00 76.55 295 GLY B C 1
ATOM 5070 O O . GLY B 1 295 ? -49.178 -69.096 -44.662 1.00 71.68 295 GLY B O 1
ATOM 5071 N N . VAL B 1 296 ? -48.736 -67.156 -43.610 1.00 76.23 296 VAL B N 1
ATOM 5072 C CA . VAL B 1 296 ? -47.419 -67.612 -43.177 1.00 76.48 296 VAL B CA 1
ATOM 5073 C C . VAL B 1 296 ? -47.555 -68.676 -42.096 1.00 72.78 296 VAL B C 1
ATOM 5074 O O . VAL B 1 296 ? -46.792 -69.650 -42.062 1.00 73.15 296 VAL B O 1
ATOM 5078 N N . ILE B 1 297 ? -48.532 -68.517 -41.206 1.00 68.58 297 ILE B N 1
ATOM 5079 C CA . ILE B 1 297 ? -48.805 -69.483 -40.151 1.00 66.27 297 ILE B CA 1
ATOM 5080 C C . ILE B 1 297 ? -50.292 -69.804 -40.156 1.00 69.99 297 ILE B C 1
ATOM 5081 O O . ILE B 1 297 ? -51.127 -68.961 -40.497 1.00 76.03 297 ILE B O 1
ATOM 5086 N N . ASN B 1 298 ? -50.620 -71.036 -39.778 1.00 65.76 298 ASN B N 1
ATOM 5087 C CA . ASN B 1 298 ? -52.008 -71.445 -39.640 1.00 59.57 298 ASN B CA 1
ATOM 5088 C C . ASN B 1 298 ? -52.492 -71.107 -38.230 1.00 66.44 298 ASN B C 1
ATOM 5089 O O . ASN B 1 298 ? -51.794 -70.451 -37.451 1.00 65.10 298 ASN B O 1
ATOM 5094 N N . GLU B 1 299 ? -53.700 -71.553 -37.883 1.00 71.61 299 GLU B N 1
ATOM 5095 C CA . GLU B 1 299 ? -54.251 -71.228 -36.571 1.00 71.99 299 GLU B CA 1
ATOM 5096 C C . GLU B 1 299 ? -53.591 -72.041 -35.463 1.00 69.72 299 GLU B C 1
ATOM 5097 O O . GLU B 1 299 ? -53.400 -71.535 -34.352 1.00 69.18 299 GLU B O 1
ATOM 5103 N N . THR B 1 300 ? -53.239 -73.299 -35.741 1.00 65.26 300 THR B N 1
ATOM 5104 C CA . THR B 1 300 ? -52.514 -74.091 -34.752 1.00 65.10 300 THR B CA 1
ATOM 5105 C C . THR B 1 300 ? -51.153 -73.476 -34.453 1.00 63.64 300 THR B C 1
ATOM 5106 O O . THR B 1 300 ? -50.715 -73.445 -33.297 1.00 60.95 300 THR B O 1
ATOM 5110 N N . GLU B 1 301 ? -50.471 -72.973 -35.485 1.00 62.49 301 GLU B N 1
ATOM 5111 C CA . GLU B 1 301 ? -49.184 -72.321 -35.272 1.00 63.37 301 GLU B CA 1
ATOM 5112 C C . GLU B 1 301 ? -49.349 -70.957 -34.616 1.00 60.09 301 GLU B C 1
ATOM 5113 O O . GLU B 1 301 ? -48.473 -70.527 -33.856 1.00 58.07 301 GLU B O 1
ATOM 5119 N N . SER B 1 302 ? -50.456 -70.264 -34.892 1.00 59.94 302 SER B N 1
ATOM 5120 C CA . SER B 1 302 ? -50.714 -68.995 -34.221 1.00 56.70 302 SER B CA 1
ATOM 5121 C C . SER B 1 302 ? -50.981 -69.204 -32.736 1.00 60.53 302 SER B C 1
ATOM 5122 O O . SER B 1 302 ? -50.509 -68.425 -31.900 1.00 59.85 302 SER B O 1
ATOM 5125 N N . LYS B 1 303 ? -51.732 -70.252 -32.390 1.00 64.35 303 LYS B N 1
ATOM 5126 C CA . LYS B 1 303 ? -52.011 -70.541 -30.986 1.00 61.88 303 LYS B CA 1
ATOM 5127 C C . LYS B 1 303 ? -50.724 -70.822 -30.218 1.00 62.67 303 LYS B C 1
ATOM 5128 O O . LYS B 1 303 ? -50.526 -70.315 -29.108 1.00 59.07 303 LYS B O 1
ATOM 5134 N N . ILE B 1 304 ? -49.837 -71.631 -30.800 1.00 59.67 304 ILE B N 1
ATOM 5135 C CA . ILE B 1 304 ? -48.584 -71.967 -30.130 1.00 57.38 304 ILE B CA 1
ATOM 5136 C C . ILE B 1 304 ? -47.704 -70.732 -29.988 1.00 59.25 304 ILE B C 1
ATOM 5137 O O . ILE B 1 304 ? -47.102 -70.500 -28.933 1.00 58.80 304 ILE B O 1
ATOM 5142 N N . LEU B 1 305 ? -47.619 -69.917 -31.042 1.00 56.10 305 LEU B N 1
ATOM 5143 C CA . LEU B 1 305 ? -46.770 -68.732 -30.987 1.00 55.67 305 LEU B CA 1
ATOM 5144 C C . LEU B 1 305 ? -47.357 -67.656 -30.082 1.00 61.09 305 LEU B C 1
ATOM 5145 O O . LEU B 1 305 ? -46.606 -66.864 -29.501 1.00 60.09 305 LEU B O 1
ATOM 5150 N N . LYS B 1 306 ? -48.686 -67.607 -29.950 1.00 66.17 306 LYS B N 1
ATOM 5151 C CA . LYS B 1 306 ? -49.297 -66.666 -29.016 1.00 61.95 306 LYS B CA 1
ATOM 5152 C C . LYS B 1 306 ? -48.937 -67.010 -27.576 1.00 61.87 306 LYS B C 1
ATOM 5153 O O . LYS B 1 306 ? -48.691 -66.114 -26.760 1.00 62.34 306 LYS B O 1
ATOM 5159 N N . ARG B 1 307 ? -48.901 -68.304 -27.248 1.00 65.03 307 ARG B N 1
ATOM 5160 C CA . ARG B 1 307 ? -48.485 -68.719 -25.913 1.00 68.22 307 ARG B CA 1
ATOM 5161 C C . ARG B 1 307 ? -47.026 -68.373 -25.650 1.00 67.86 307 ARG B C 1
ATOM 5162 O O . ARG B 1 307 ? -46.654 -68.076 -24.509 1.00 66.45 307 ARG B O 1
ATOM 5170 N N . THR B 1 308 ? -46.188 -68.405 -26.689 1.00 66.47 308 THR B N 1
ATOM 5171 C CA . THR B 1 308 ? -44.766 -68.130 -26.506 1.00 66.28 308 THR B CA 1
ATOM 5172 C C . THR B 1 308 ? -44.528 -66.680 -26.099 1.00 65.29 308 THR B C 1
ATOM 5173 O O . THR B 1 308 ? -43.729 -66.408 -25.197 1.00 64.22 308 THR B O 1
ATOM 5177 N N . ILE B 1 309 ? -45.212 -65.737 -26.750 1.00 67.89 309 ILE B N 1
ATOM 5178 C CA . ILE B 1 309 ? -45.028 -64.329 -26.410 1.00 68.76 309 ILE B CA 1
ATOM 5179 C C . ILE B 1 309 ? -45.582 -64.029 -25.023 1.00 68.85 309 ILE B C 1
ATOM 5180 O O . ILE B 1 309 ? -45.046 -63.177 -24.302 1.00 68.78 309 ILE B O 1
ATOM 5185 N N . SER B 1 310 ? -46.639 -64.732 -24.613 1.00 66.49 310 SER B N 1
ATOM 5186 C CA . SER B 1 310 ? -47.191 -64.535 -23.277 1.00 68.65 310 SER B CA 1
ATOM 5187 C C . SER B 1 310 ? -46.222 -65.024 -22.205 1.00 70.84 310 SER B C 1
ATOM 5188 O O . SER B 1 310 ? -45.846 -64.272 -21.299 1.00 76.19 310 SER B O 1
ATOM 5191 N N . GLN B 1 311 ? -45.800 -66.287 -22.298 1.00 70.90 311 GLN B N 1
ATOM 5192 C CA . GLN B 1 311 ? -44.934 -66.881 -21.287 1.00 67.75 311 GLN B CA 1
ATOM 5193 C C . GLN B 1 311 ? -43.457 -66.562 -21.492 1.00 70.81 311 GLN B C 1
ATOM 5194 O O . GLN B 1 311 ? -42.664 -66.783 -20.569 1.00 77.88 311 GLN B O 1
ATOM 5200 N N . GLY B 1 312 ? -43.067 -66.058 -22.661 1.00 70.15 312 GLY B N 1
ATOM 5201 C CA . GLY B 1 312 ? -41.664 -65.821 -22.932 1.00 68.23 312 GLY B CA 1
ATOM 5202 C C . GLY B 1 312 ? -41.048 -66.986 -23.677 1.00 69.75 312 GLY B C 1
ATOM 5203 O O . GLY B 1 312 ? -40.506 -66.822 -24.773 1.00 68.91 312 GLY B O 1
ATOM 5204 N N . THR B 1 313 ? -41.132 -68.174 -23.085 1.00 70.27 313 THR B N 1
ATOM 5205 C CA . THR B 1 313 ? -40.720 -69.426 -23.705 1.00 67.97 313 THR B CA 1
ATOM 5206 C C . THR B 1 313 ? -41.896 -70.399 -23.694 1.00 69.97 313 THR B C 1
ATOM 5207 O O . THR B 1 313 ? -42.998 -70.068 -23.248 1.00 69.27 313 THR B O 1
ATOM 5211 N N . VAL B 1 314 ? -41.659 -71.615 -24.189 1.00 70.11 314 VAL B N 1
ATOM 5212 C CA . VAL B 1 314 ? -42.712 -72.622 -24.259 1.00 70.57 314 VAL B CA 1
ATOM 5213 C C . VAL B 1 314 ? -42.072 -73.995 -24.390 1.00 76.23 314 VAL B C 1
ATOM 5214 O O . VAL B 1 314 ? -40.975 -74.139 -24.939 1.00 69.78 314 VAL B O 1
ATOM 5218 N N . LYS B 1 315 ? -42.760 -75.007 -23.865 1.00 78.17 315 LYS B N 1
ATOM 5219 C CA . LYS B 1 315 ? -42.390 -76.403 -24.024 1.00 69.93 315 LYS B CA 1
ATOM 5220 C C . LYS B 1 315 ? -43.490 -77.129 -24.788 1.00 74.16 315 LYS B C 1
ATOM 5221 O O . LYS B 1 315 ? -44.610 -76.631 -24.928 1.00 81.23 315 LYS B O 1
ATOM 5227 N N . THR B 1 316 ? -43.157 -78.322 -25.284 1.00 78.23 316 THR B N 1
ATOM 5228 C CA . THR B 1 316 ? -44.177 -79.163 -25.902 1.00 68.57 316 THR B CA 1
ATOM 5229 C C . THR B 1 316 ? -45.196 -79.628 -24.868 1.00 74.95 316 THR B C 1
ATOM 5230 O O . THR B 1 316 ? -46.398 -79.690 -25.152 1.00 80.82 316 THR B O 1
ATOM 5234 N N . SER B 1 317 ? -44.735 -79.934 -23.653 1.00 76.81 317 SER B N 1
ATOM 5235 C CA . SER B 1 317 ? -45.613 -80.358 -22.568 1.00 79.23 317 SER B CA 1
ATOM 5236 C C . SER B 1 317 ? -46.494 -79.234 -22.036 1.00 79.71 317 SER B C 1
ATOM 5237 O O . SER B 1 317 ? -47.322 -79.490 -21.155 1.00 83.73 317 SER B O 1
ATOM 5240 N N . ASP B 1 318 ? -46.339 -78.007 -22.535 1.00 85.93 318 ASP B N 1
ATOM 5241 C CA . ASP B 1 318 ? -47.189 -76.897 -22.126 1.00 85.98 318 ASP B CA 1
ATOM 5242 C C . ASP B 1 318 ? -48.447 -76.768 -22.971 1.00 88.03 318 ASP B C 1
ATOM 5243 O O . ASP B 1 318 ? -49.394 -76.094 -22.550 1.00 90.03 318 ASP B O 1
ATOM 5248 N N . LEU B 1 319 ? -48.480 -77.396 -24.144 1.00 80.22 319 LEU B N 1
ATOM 5249 C CA . LEU B 1 319 ? -49.554 -77.208 -25.108 1.00 81.89 319 LEU B CA 1
ATOM 5250 C C . LEU B 1 319 ? -50.616 -78.297 -25.039 1.00 84.34 319 LEU B C 1
ATOM 5251 O O . LEU B 1 319 ? -51.465 -78.374 -25.933 1.00 82.34 319 LEU B O 1
ATOM 5256 N N . LYS B 1 320 ? -50.592 -79.137 -24.002 1.00 86.54 320 LYS B N 1
ATOM 5257 C CA . LYS B 1 320 ? -51.610 -80.173 -23.869 1.00 83.19 320 LYS B CA 1
ATOM 5258 C C . LYS B 1 320 ? -53.002 -79.575 -23.711 1.00 85.04 320 LYS B C 1
ATOM 5259 O O . LYS B 1 320 ? -53.990 -80.182 -24.140 1.00 81.88 320 LYS B O 1
ATOM 5265 N N . GLU B 1 321 ? -53.101 -78.389 -23.111 1.00 98.80 321 GLU B N 1
ATOM 5266 C CA . GLU B 1 321 ? -54.389 -77.752 -22.870 1.00 100.00 321 GLU B CA 1
ATOM 5267 C C . GLU B 1 321 ? -54.712 -76.638 -23.857 1.00 100.03 321 GLU B C 1
ATOM 5268 O O . GLU B 1 321 ? -55.893 -76.365 -24.095 1.00 99.77 321 GLU B O 1
ATOM 5274 N N . VAL B 1 322 ? -53.702 -75.988 -24.442 1.00 90.72 322 VAL B N 1
ATOM 5275 C CA . VAL B 1 322 ? -53.976 -74.965 -25.446 1.00 84.61 322 VAL B CA 1
ATOM 5276 C C . VAL B 1 322 ? -54.370 -75.583 -26.781 1.00 75.28 322 VAL B C 1
ATOM 5277 O O . VAL B 1 322 ? -54.910 -74.883 -27.647 1.00 70.00 322 VAL B O 1
ATOM 5281 N N . LEU B 1 323 ? -54.112 -76.875 -26.969 1.00 73.29 323 LEU B N 1
ATOM 5282 C CA . LEU B 1 323 ? -54.558 -77.627 -28.141 1.00 71.87 323 LEU B CA 1
ATOM 5283 C C . LEU B 1 323 ? -55.197 -78.920 -27.652 1.00 74.66 323 LEU B C 1
ATOM 5284 O O . LEU B 1 323 ? -54.615 -80.005 -27.773 1.00 68.99 323 LEU B O 1
ATOM 5289 N N . PRO B 1 324 ? -56.408 -78.838 -27.089 1.00 79.77 324 PRO B N 1
ATOM 5290 C CA . PRO B 1 324 ? -57.005 -80.025 -26.459 1.00 74.16 324 PRO B CA 1
ATOM 5291 C C . PRO B 1 324 ? -57.606 -81.014 -27.441 1.00 67.14 324 PRO B C 1
ATOM 5292 O O . PRO B 1 324 ? -57.786 -82.183 -27.075 1.00 70.07 324 PRO B O 1
ATOM 5296 N N . GLY B 1 325 ? -57.924 -80.593 -28.661 1.00 62.23 325 GLY B N 1
ATOM 5297 C CA . GLY B 1 325 ? -58.430 -81.496 -29.671 1.00 63.90 325 GLY B CA 1
ATOM 5298 C C . GLY B 1 325 ? -57.372 -82.224 -30.463 1.00 70.12 325 GLY B C 1
ATOM 5299 O O . GLY B 1 325 ? -57.706 -83.033 -31.334 1.00 76.04 325 GLY B O 1
ATOM 5300 N N . LEU B 1 326 ? -56.098 -81.964 -30.183 1.00 73.31 326 LEU B N 1
ATOM 5301 C CA . LEU B 1 326 ? -54.988 -82.571 -30.903 1.00 66.18 326 LEU B CA 1
ATOM 5302 C C . LEU B 1 326 ? -54.427 -83.744 -30.110 1.00 64.43 326 LEU B C 1
ATOM 5303 O O . LEU B 1 326 ? -54.285 -83.668 -28.886 1.00 62.92 326 LEU B O 1
ATOM 5308 N N . LYS B 1 327 ? -54.112 -84.828 -30.814 1.00 64.78 327 LYS B N 1
ATOM 5309 C CA . LYS B 1 327 ? -53.444 -85.951 -30.180 1.00 65.20 327 LYS B CA 1
ATOM 5310 C C . LYS B 1 327 ? -52.019 -85.554 -29.789 1.00 66.32 327 LYS B C 1
ATOM 5311 O O . LYS B 1 327 ? -51.430 -84.655 -30.395 1.00 62.34 327 LYS B O 1
ATOM 5317 N N . PRO B 1 328 ? -51.453 -86.195 -28.759 1.00 65.63 328 PRO B N 1
ATOM 5318 C CA . PRO B 1 328 ? -50.102 -85.804 -28.313 1.00 68.22 328 PRO B CA 1
ATOM 5319 C C . PRO B 1 328 ? -49.053 -85.856 -29.411 1.00 65.88 328 PRO B C 1
ATOM 5320 O O . PRO B 1 328 ? -48.176 -84.984 -29.462 1.00 62.26 328 PRO B O 1
ATOM 5324 N N . ALA B 1 329 ? -49.111 -86.858 -30.292 1.00 63.72 329 ALA B N 1
ATOM 5325 C CA . ALA B 1 329 ? -48.160 -86.917 -31.397 1.00 58.72 329 ALA B CA 1
ATOM 5326 C C . ALA B 1 329 ? -48.349 -85.755 -32.364 1.00 63.55 329 ALA B C 1
ATOM 5327 O O . ALA B 1 329 ? -47.374 -85.280 -32.957 1.00 63.75 329 ALA B O 1
ATOM 5329 N N . GLN B 1 330 ? -49.587 -85.283 -32.532 1.00 68.25 330 GLN B N 1
ATOM 5330 C CA . GLN B 1 330 ? -49.834 -84.141 -33.406 1.00 61.81 330 GLN B CA 1
ATOM 5331 C C . GLN B 1 330 ? -49.191 -82.877 -32.855 1.00 59.39 330 GLN B C 1
ATOM 5332 O O . GLN B 1 330 ? -48.680 -82.049 -33.618 1.00 59.48 330 GLN B O 1
ATOM 5338 N N . ILE B 1 331 ? -49.210 -82.710 -31.531 1.00 62.57 331 ILE B N 1
ATOM 5339 C CA . ILE B 1 331 ? -48.599 -81.534 -30.921 1.00 60.92 331 ILE B CA 1
ATOM 5340 C C . ILE B 1 331 ? -47.090 -81.549 -31.129 1.00 62.03 331 ILE B C 1
ATOM 5341 O O . ILE B 1 331 ? -46.480 -80.515 -31.426 1.00 62.33 331 ILE B O 1
ATOM 5346 N N . THR B 1 332 ? -46.466 -82.721 -30.986 1.00 64.25 332 THR B N 1
ATOM 5347 C CA . THR B 1 332 ? -45.023 -82.816 -31.185 1.00 60.87 332 THR B CA 1
ATOM 5348 C C . THR B 1 332 ? -44.646 -82.521 -32.632 1.00 62.08 332 THR B C 1
ATOM 5349 O O . THR B 1 332 ? -43.610 -81.898 -32.894 1.00 64.24 332 THR B O 1
ATOM 5353 N N . TYR B 1 333 ? -45.476 -82.955 -33.584 1.00 60.46 333 TYR B N 1
ATOM 5354 C CA . TYR B 1 333 ? -45.226 -82.626 -34.984 1.00 57.34 333 TYR B CA 1
ATOM 5355 C C . TYR B 1 333 ? -45.315 -81.126 -35.227 1.00 60.77 333 TYR B C 1
ATOM 5356 O O . TYR B 1 333 ? -44.575 -80.587 -36.059 1.00 64.45 333 TYR B O 1
ATOM 5365 N N . GLN B 1 334 ? -46.208 -80.436 -34.514 1.00 61.85 334 GLN B N 1
ATOM 5366 C CA . GLN B 1 334 ? -46.357 -78.998 -34.709 1.00 59.94 334 GLN B CA 1
ATOM 5367 C C . GLN B 1 334 ? -45.136 -78.241 -34.202 1.00 61.81 334 GLN B C 1
ATOM 5368 O O . GLN B 1 334 ? -44.730 -77.237 -34.800 1.00 65.73 334 GLN B O 1
ATOM 5374 N N . ILE B 1 335 ? -44.540 -78.703 -33.102 1.00 61.67 335 ILE B N 1
ATOM 5375 C CA . ILE B 1 335 ? -43.343 -78.051 -32.581 1.00 63.41 335 ILE B CA 1
ATOM 5376 C C . ILE B 1 335 ? -42.174 -78.240 -33.539 1.00 60.11 335 ILE B C 1
ATOM 5377 O O . ILE B 1 335 ? -41.416 -77.300 -33.808 1.00 61.22 335 ILE B O 1
ATOM 5382 N N . GLY B 1 336 ? -42.015 -79.450 -34.078 1.00 54.90 336 GLY B N 1
ATOM 5383 C CA . GLY B 1 336 ? -40.940 -79.689 -35.028 1.00 56.90 336 GLY B CA 1
ATOM 5384 C C . GLY B 1 336 ? -41.084 -78.867 -36.294 1.00 63.00 336 GLY B C 1
ATOM 5385 O O . GLY B 1 336 ? -40.091 -78.403 -36.860 1.00 60.95 336 GLY B O 1
ATOM 5386 N N . LYS B 1 337 ? -42.322 -78.675 -36.755 1.00 63.77 337 LYS B N 1
ATOM 5387 C CA . LYS B 1 337 ? -42.554 -77.839 -37.928 1.00 61.09 337 LYS B CA 1
ATOM 5388 C C . LYS B 1 337 ? -42.146 -76.395 -37.666 1.00 61.31 337 LYS B C 1
ATOM 5389 O O . LYS B 1 337 ? -41.573 -75.734 -38.541 1.00 58.94 337 LYS B O 1
ATOM 5395 N N . LEU B 1 338 ? -42.425 -75.890 -36.463 1.00 60.02 338 LEU B N 1
ATOM 5396 C CA . LEU B 1 338 ? -42.113 -74.499 -36.152 1.00 62.42 338 LEU B CA 1
ATOM 5397 C C . LEU B 1 338 ? -40.611 -74.281 -36.012 1.00 57.80 338 LEU B C 1
ATOM 5398 O O . LEU B 1 338 ? -40.090 -73.236 -36.421 1.00 59.19 338 LEU B O 1
ATOM 5403 N N . VAL B 1 339 ? -39.898 -75.252 -35.439 1.00 59.10 339 VAL B N 1
ATOM 5404 C CA . VAL B 1 339 ? -38.465 -75.086 -35.217 1.00 60.09 339 VAL B CA 1
ATOM 5405 C C . VAL B 1 339 ? -37.701 -75.186 -36.531 1.00 54.83 339 VAL B C 1
ATOM 5406 O O . VAL B 1 339 ? -36.768 -74.413 -36.783 1.00 51.76 339 VAL B O 1
ATOM 5410 N N . ASP B 1 340 ? -38.080 -76.137 -37.389 1.00 55.86 340 ASP B N 1
ATOM 5411 C CA . ASP B 1 340 ? -37.411 -76.278 -38.678 1.00 54.73 340 ASP B CA 1
ATOM 5412 C C . ASP B 1 340 ? -37.585 -75.033 -39.538 1.00 59.90 340 ASP B C 1
ATOM 5413 O O . ASP B 1 340 ? -36.678 -74.671 -40.297 1.00 68.61 340 ASP B O 1
ATOM 5418 N N . ARG B 1 341 ? -38.734 -74.366 -39.433 1.00 60.03 341 ARG B N 1
ATOM 5419 C CA . ARG B 1 341 ? -38.953 -73.114 -40.143 1.00 57.13 341 ARG B CA 1
ATOM 5420 C C . ARG B 1 341 ? -38.330 -71.917 -39.439 1.00 58.68 341 ARG B C 1
ATOM 5421 O O . ARG B 1 341 ? -38.362 -70.811 -39.988 1.00 64.25 341 ARG B O 1
ATOM 5429 N N . GLY B 1 342 ? -37.769 -72.108 -38.247 1.00 55.73 342 GLY B N 1
ATOM 5430 C CA . GLY B 1 342 ? -37.205 -71.015 -37.487 1.00 55.01 342 GLY B CA 1
ATOM 5431 C C . GLY B 1 342 ? -38.213 -70.141 -36.776 1.00 60.06 342 GLY B C 1
ATOM 5432 O O . GLY B 1 342 ? -37.810 -69.176 -36.113 1.00 63.29 342 GLY B O 1
ATOM 5433 N N . LEU B 1 343 ? -39.509 -70.437 -36.897 1.00 64.30 343 LEU B N 1
ATOM 5434 C CA . LEU B 1 343 ? -40.516 -69.654 -36.187 1.00 62.28 343 LEU B CA 1
ATOM 5435 C C . LEU B 1 343 ? -40.363 -69.815 -34.681 1.00 61.44 343 LEU B C 1
ATOM 5436 O O . LEU B 1 343 ? -40.527 -68.850 -33.925 1.00 58.76 343 LEU B O 1
ATOM 5441 N N . LEU B 1 344 ? -40.055 -71.027 -34.231 1.00 62.80 344 LEU B N 1
ATOM 5442 C CA . LEU B 1 344 ? -39.617 -71.288 -32.869 1.00 58.25 344 LEU B CA 1
ATOM 5443 C C . LEU B 1 344 ? -38.126 -71.592 -32.887 1.00 59.38 344 LEU B C 1
ATOM 5444 O O . LEU B 1 344 ? -37.641 -72.305 -33.771 1.00 62.71 344 LEU B O 1
ATOM 5449 N N . GLN B 1 345 ? -37.398 -71.043 -31.920 1.00 61.36 345 GLN B N 1
ATOM 5450 C CA . GLN B 1 345 ? -35.972 -71.305 -31.836 1.00 62.14 345 GLN B CA 1
ATOM 5451 C C . GLN B 1 345 ? -35.597 -71.679 -30.408 1.00 63.70 345 GLN B C 1
ATOM 5452 O O . GLN B 1 345 ? -36.188 -71.160 -29.451 1.00 61.45 345 GLN B O 1
ATOM 5458 N N . PRO B 1 346 ? -34.641 -72.588 -30.232 1.00 59.31 346 PRO B N 1
ATOM 5459 C CA . PRO B 1 346 ? -34.285 -73.026 -28.879 1.00 57.89 346 PRO B CA 1
ATOM 5460 C C . PRO B 1 346 ? -33.511 -71.955 -28.129 1.00 60.82 346 PRO B C 1
ATOM 5461 O O . PRO B 1 346 ? -32.715 -71.208 -28.704 1.00 62.20 346 PRO B O 1
ATOM 5465 N N . VAL B 1 347 ? -33.755 -71.892 -26.819 1.00 61.78 347 VAL B N 1
ATOM 5466 C CA . VAL B 1 347 ? -33.113 -70.876 -25.992 1.00 64.23 347 VAL B CA 1
ATOM 5467 C C . VAL B 1 347 ? -31.622 -71.163 -25.849 1.00 65.46 347 VAL B C 1
ATOM 5468 O O . VAL B 1 347 ? -30.795 -70.244 -25.864 1.00 61.56 347 VAL B O 1
ATOM 5472 N N . GLU B 1 348 ? -31.254 -72.436 -25.723 1.00 66.65 348 GLU B N 1
ATOM 5473 C CA . GLU B 1 348 ? -29.869 -72.854 -25.583 1.00 70.04 348 GLU B CA 1
ATOM 5474 C C . GLU B 1 348 ? -29.536 -73.882 -26.655 1.00 69.36 348 GLU B C 1
ATOM 5475 O O . GLU B 1 348 ? -30.424 -74.495 -27.256 1.00 68.68 348 GLU B O 1
ATOM 5481 N N . VAL B 1 349 ? -28.237 -74.066 -26.889 1.00 65.95 349 VAL B N 1
ATOM 5482 C CA . VAL B 1 349 ? -27.789 -75.082 -27.834 1.00 68.33 349 VAL B CA 1
ATOM 5483 C C . VAL B 1 349 ? -28.166 -76.453 -27.294 1.00 67.93 349 VAL B C 1
ATOM 5484 O O . VAL B 1 349 ? -27.707 -76.863 -26.220 1.00 71.36 349 VAL B O 1
ATOM 5488 N N . GLY B 1 350 ? -29.012 -77.167 -28.033 1.00 61.08 350 GLY B N 1
ATOM 5489 C CA . GLY B 1 350 ? -29.468 -78.474 -27.608 1.00 67.79 350 GLY B CA 1
ATOM 5490 C C . GLY B 1 350 ? -30.637 -78.467 -26.651 1.00 72.59 350 GLY B C 1
ATOM 5491 O O . GLY B 1 350 ? -31.002 -79.530 -26.137 1.00 76.87 350 GLY B O 1
ATOM 5492 N N . SER B 1 351 ? -31.237 -77.309 -26.396 1.00 68.24 351 SER B N 1
ATOM 5493 C CA . SER B 1 351 ? -32.367 -77.212 -25.486 1.00 69.05 351 SER B CA 1
ATOM 5494 C C . SER B 1 351 ? -33.675 -77.494 -26.216 1.00 64.99 351 SER B C 1
ATOM 5495 O O . SER B 1 351 ? -33.840 -77.157 -27.391 1.00 60.37 351 SER B O 1
ATOM 5498 N N . ARG B 1 352 ? -34.605 -78.128 -25.502 1.00 65.32 352 ARG B N 1
ATOM 5499 C CA . ARG B 1 352 ? -35.969 -78.309 -25.978 1.00 60.19 352 ARG B CA 1
ATOM 5500 C C . ARG B 1 352 ? -36.926 -77.294 -25.362 1.00 60.16 352 ARG B C 1
ATOM 5501 O O . ARG B 1 352 ? -38.135 -77.542 -25.301 1.00 62.25 352 ARG B O 1
ATOM 5509 N N . ILE B 1 353 ? -36.401 -76.166 -24.890 1.00 57.46 353 ILE B N 1
ATOM 5510 C CA . ILE B 1 353 ? -37.197 -75.008 -24.502 1.00 62.37 353 ILE B CA 1
ATOM 5511 C C . ILE B 1 353 ? -37.060 -73.969 -25.605 1.00 61.10 353 ILE B C 1
ATOM 5512 O O . ILE B 1 353 ? -35.941 -73.607 -25.989 1.00 62.90 353 ILE B O 1
ATOM 5517 N N . TYR B 1 354 ? -38.189 -73.493 -26.121 1.00 61.42 354 TYR B N 1
ATOM 5518 C CA . TYR B 1 354 ? -38.199 -72.680 -27.326 1.00 60.92 354 TYR B CA 1
ATOM 5519 C C . TYR B 1 354 ? -38.787 -71.302 -27.057 1.00 63.86 354 TYR B C 1
ATOM 5520 O O . TYR B 1 354 ? -39.657 -71.133 -26.198 1.00 68.28 354 TYR B O 1
ATOM 5529 N N . THR B 1 355 ? -38.295 -70.321 -27.809 1.00 65.04 355 THR B N 1
ATOM 5530 C CA . THR B 1 355 ? -38.843 -68.975 -27.837 1.00 65.11 355 THR B CA 1
ATOM 5531 C C . THR B 1 355 ? -39.184 -68.622 -29.278 1.00 61.53 355 THR B C 1
ATOM 5532 O O . THR B 1 355 ? -38.901 -69.380 -30.210 1.00 61.29 355 THR B O 1
ATOM 5536 N N . ALA B 1 356 ? -39.800 -67.458 -29.460 1.00 64.48 356 ALA B N 1
ATOM 5537 C CA . ALA B 1 356 ? -40.220 -67.041 -30.789 1.00 65.66 356 ALA B CA 1
ATOM 5538 C C . ALA B 1 356 ? -39.021 -66.628 -31.636 1.00 66.71 356 ALA B C 1
ATOM 5539 O O . ALA B 1 356 ? -38.025 -66.100 -31.133 1.00 71.53 356 ALA B O 1
ATOM 5541 N N . GLY B 1 357 ? -39.125 -66.881 -32.938 1.00 62.75 357 GLY B N 1
ATOM 5542 C CA . GLY B 1 357 ? -38.086 -66.494 -33.872 1.00 66.99 357 GLY B CA 1
ATOM 5543 C C . GLY B 1 357 ? -38.465 -65.265 -34.672 1.00 70.77 357 GLY B C 1
ATOM 5544 O O . GLY B 1 357 ? -39.024 -65.376 -35.768 1.00 69.42 357 GLY B O 1
ATOM 5545 N N . PHE B 1 358 ? -38.167 -64.085 -34.132 1.00 71.54 358 PHE B N 1
ATOM 5546 C CA . PHE B 1 358 ? -38.562 -62.836 -34.769 1.00 72.41 358 PHE B CA 1
ATOM 5547 C C . PHE B 1 358 ? -37.475 -62.241 -35.650 1.00 75.07 358 PHE B C 1
ATOM 5548 O O . PHE B 1 358 ? -37.790 -61.519 -36.602 1.00 77.83 358 PHE B O 1
ATOM 5556 N N . SER B 1 359 ? -36.206 -62.521 -35.358 1.00 72.03 359 SER B N 1
ATOM 5557 C CA . SER B 1 359 ? -35.110 -61.825 -36.018 1.00 72.24 359 SER B CA 1
ATOM 5558 C C . SER B 1 359 ? -34.648 -62.494 -37.306 1.00 74.64 359 SER B C 1
ATOM 5559 O O . SER B 1 359 ? -34.095 -61.814 -38.176 1.00 79.24 359 SER B O 1
ATOM 5562 N N . LYS B 1 360 ? -34.852 -63.807 -37.454 1.00 71.86 360 LYS B N 1
ATOM 5563 C CA . LYS B 1 360 ? -34.329 -64.530 -38.607 1.00 77.39 360 LYS B CA 1
ATOM 5564 C C . LYS B 1 360 ? -35.373 -65.394 -39.306 1.00 74.75 360 LYS B C 1
ATOM 5565 O O . LYS B 1 360 ? -35.003 -66.250 -40.118 1.00 79.32 360 LYS B O 1
ATOM 5571 N N . SER B 1 361 ? -36.656 -65.200 -39.025 1.00 76.31 361 SER B N 1
ATOM 5572 C CA . SER B 1 361 ? -37.718 -65.988 -39.638 1.00 77.72 361 SER B CA 1
ATOM 5573 C C . SER B 1 361 ? -38.713 -65.064 -40.335 1.00 78.67 361 SER B C 1
ATOM 5574 O O . SER B 1 361 ? -38.553 -63.841 -40.357 1.00 76.29 361 SER B O 1
ATOM 5577 N N . ASP B 1 362 ? -39.756 -65.670 -40.909 1.00 84.24 362 ASP B N 1
ATOM 5578 C CA . ASP B 1 362 ? -40.765 -64.903 -41.632 1.00 84.47 362 ASP B CA 1
ATOM 5579 C C . ASP B 1 362 ? -41.576 -63.996 -40.716 1.00 80.82 362 ASP B C 1
ATOM 5580 O O . ASP B 1 362 ? -42.239 -63.077 -41.207 1.00 81.69 362 ASP B O 1
ATOM 5585 N N . LEU B 1 363 ? -41.540 -64.230 -39.402 1.00 69.81 363 LEU B N 1
ATOM 5586 C CA . LEU B 1 363 ? -42.186 -63.325 -38.460 1.00 64.61 363 LEU B CA 1
ATOM 5587 C C . LEU B 1 363 ? -41.544 -61.945 -38.442 1.00 67.98 363 LEU B C 1
ATOM 5588 O O . LEU B 1 363 ? -42.138 -61.013 -37.888 1.00 68.28 363 LEU B O 1
ATOM 5593 N N . MET B 1 364 ? -40.352 -61.794 -39.026 1.00 69.12 364 MET B N 1
ATOM 5594 C CA . MET B 1 364 ? -39.700 -60.489 -39.067 1.00 66.90 364 MET B CA 1
ATOM 5595 C C . MET B 1 364 ? -40.504 -59.497 -39.898 1.00 63.56 364 MET B C 1
ATOM 5596 O O . MET B 1 364 ? -40.578 -58.310 -39.561 1.00 60.92 364 MET B O 1
ATOM 5601 N N . ARG B 1 365 ? -41.121 -59.967 -40.986 1.00 60.39 365 ARG B N 1
ATOM 5602 C CA . ARG B 1 365 ? -41.943 -59.085 -41.808 1.00 60.66 365 ARG B CA 1
ATOM 5603 C C . ARG B 1 365 ? -43.138 -58.559 -41.025 1.00 64.41 365 ARG B C 1
ATOM 5604 O O . ARG B 1 365 ? -43.481 -57.375 -41.122 1.00 61.99 365 ARG B O 1
ATOM 5612 N N . GLY B 1 366 ? -43.783 -59.424 -40.240 1.00 61.17 366 GLY B N 1
ATOM 5613 C CA . GLY B 1 366 ? -44.879 -58.972 -39.403 1.00 59.08 366 GLY B CA 1
ATOM 5614 C C . GLY B 1 366 ? -44.442 -57.986 -38.340 1.00 60.81 366 GLY B C 1
ATOM 5615 O O . GLY B 1 366 ? -45.196 -57.077 -37.981 1.00 64.21 366 GLY B O 1
ATOM 5616 N N . VAL B 1 367 ? -43.225 -58.149 -37.819 1.00 57.17 367 VAL B N 1
ATOM 5617 C CA . VAL B 1 367 ? -42.714 -57.215 -36.822 1.00 59.56 367 VAL B CA 1
ATOM 5618 C C . VAL B 1 367 ? -42.379 -55.877 -37.469 1.00 61.23 367 VAL B C 1
ATOM 5619 O O . VAL B 1 367 ? -42.691 -54.812 -36.922 1.00 62.24 367 VAL B O 1
ATOM 5623 N N . ILE B 1 368 ? -41.741 -55.910 -38.641 1.00 61.83 368 ILE B N 1
ATOM 5624 C CA . ILE B 1 368 ? -41.453 -54.677 -39.371 1.00 60.79 368 ILE B CA 1
ATOM 5625 C C . ILE B 1 368 ? -42.748 -53.961 -39.732 1.00 67.42 368 ILE B C 1
ATOM 5626 O O . ILE B 1 368 ? -42.832 -52.728 -39.674 1.00 65.54 368 ILE B O 1
ATOM 5631 N N . HIS B 1 369 ? -43.780 -54.725 -40.098 1.00 69.59 369 HIS B N 1
ATOM 5632 C CA . HIS B 1 369 ? -45.078 -54.131 -40.407 1.00 63.29 369 HIS B CA 1
ATOM 5633 C C . HIS B 1 369 ? -45.650 -53.407 -39.194 1.00 61.15 369 HIS B C 1
ATOM 5634 O O . HIS B 1 369 ? -46.118 -52.267 -39.300 1.00 65.41 369 HIS B O 1
ATOM 5641 N N . ALA B 1 370 ? -45.621 -54.057 -38.029 1.00 61.69 370 ALA B N 1
ATOM 5642 C CA . ALA B 1 370 ? -46.106 -53.413 -36.814 1.00 63.09 370 ALA B CA 1
ATOM 5643 C C . ALA B 1 370 ? -45.226 -52.230 -36.430 1.00 69.01 370 A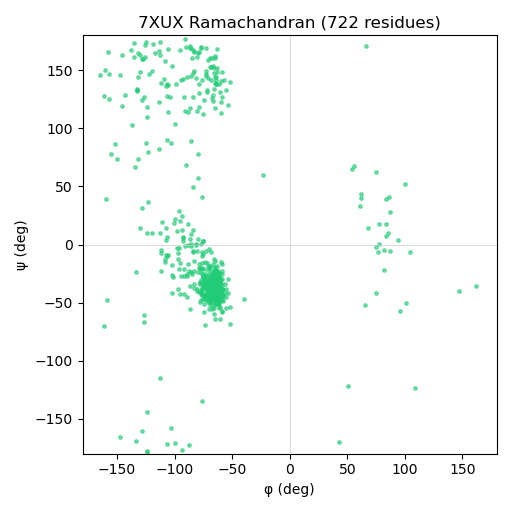LA B C 1
ATOM 5644 O O . ALA B 1 370 ? -45.734 -51.182 -36.015 1.00 69.55 370 ALA B O 1
ATOM 5646 N N . LEU B 1 371 ? -43.905 -52.379 -36.563 1.00 66.84 371 LEU B N 1
ATOM 5647 C CA . LEU B 1 371 ? -43.004 -51.267 -36.279 1.00 68.77 371 LEU B CA 1
ATOM 5648 C C . LEU B 1 371 ? -43.210 -50.115 -37.254 1.00 66.75 371 LEU B C 1
ATOM 5649 O O . LEU B 1 371 ? -43.047 -48.949 -36.876 1.00 65.71 371 LEU B O 1
ATOM 5654 N N . ARG B 1 372 ? -43.565 -50.418 -38.504 1.00 64.46 372 ARG B N 1
ATOM 5655 C CA . ARG B 1 372 ? -43.833 -49.365 -39.477 1.00 69.14 372 ARG B CA 1
ATOM 5656 C C . ARG B 1 372 ? -45.109 -48.610 -39.126 1.00 69.94 372 ARG B C 1
ATOM 5657 O O . ARG B 1 372 ? -45.127 -47.374 -39.111 1.00 68.33 372 ARG B O 1
ATOM 5665 N N . LYS B 1 373 ? -46.189 -49.341 -38.837 1.00 69.26 373 LYS B N 1
ATOM 5666 C CA . LYS B 1 373 ? -47.459 -48.699 -38.514 1.00 70.93 373 LYS B CA 1
ATOM 5667 C C . LYS B 1 373 ? -47.381 -47.918 -37.209 1.00 74.59 373 LYS B C 1
ATOM 5668 O O . LYS B 1 373 ? -48.019 -46.867 -37.079 1.00 83.47 373 LYS B O 1
ATOM 5674 N N . GLU B 1 374 ? -46.608 -48.403 -36.238 1.00 70.46 374 GLU B N 1
ATOM 5675 C CA . GLU B 1 374 ? -46.420 -47.678 -34.988 1.00 69.52 374 GLU B CA 1
ATOM 5676 C C . GLU B 1 374 ? -45.446 -46.515 -35.121 1.00 67.76 374 GLU B C 1
ATOM 5677 O O . GLU B 1 374 ? -45.192 -45.825 -34.127 1.00 72.42 374 GLU B O 1
ATOM 5683 N N . GLY B 1 375 ? -44.895 -46.287 -36.308 1.00 64.69 375 GLY B N 1
ATOM 5684 C CA . GLY B 1 375 ? -44.084 -45.109 -36.549 1.00 69.42 375 GLY B CA 1
ATOM 5685 C C . GLY B 1 375 ? -42.635 -45.212 -36.129 1.00 70.98 375 GLY B C 1
ATOM 5686 O O . GLY B 1 375 ? -42.078 -44.241 -35.607 1.00 75.52 375 GLY B O 1
ATOM 5687 N N . PHE B 1 376 ? -42.001 -46.365 -36.345 1.00 71.76 376 PHE B N 1
ATOM 5688 C CA . PHE B 1 376 ? -40.584 -46.532 -36.058 1.00 71.24 376 PHE B CA 1
ATOM 5689 C C . PHE B 1 376 ? -39.724 -46.622 -37.309 1.00 73.74 376 PHE B C 1
ATOM 5690 O O . PHE B 1 376 ? -38.501 -46.476 -37.212 1.00 69.80 376 PHE B O 1
ATOM 5698 N N . ILE B 1 377 ? -40.322 -46.857 -38.473 1.00 79.72 377 ILE B N 1
ATOM 5699 C CA . ILE B 1 377 ? -39.568 -47.104 -39.698 1.00 82.78 377 ILE B CA 1
ATOM 5700 C C . ILE B 1 377 ? -39.998 -46.109 -40.770 1.00 99.40 377 ILE B C 1
ATOM 5701 O O . ILE B 1 377 ? -41.135 -46.183 -41.260 1.00 100.31 377 ILE B O 1
ATOM 5706 N N . PRO B 1 378 ? -39.139 -45.151 -41.141 1.00 113.01 378 PRO B N 1
ATOM 5707 C CA . PRO B 1 378 ? -39.461 -44.250 -42.258 1.00 117.85 378 PRO B CA 1
ATOM 5708 C C . PRO B 1 378 ? -39.877 -44.997 -43.517 1.00 121.46 378 PRO B C 1
ATOM 5709 O O . PRO B 1 378 ? -41.044 -44.943 -43.919 1.00 125.05 378 PRO B O 1
ATOM 5713 N N . ASP B 1 379 ? -38.936 -45.698 -44.142 1.00 116.61 379 ASP B N 1
ATOM 5714 C CA . ASP B 1 379 ? -39.232 -46.470 -45.345 1.00 114.71 379 ASP B CA 1
ATOM 5715 C C . ASP B 1 379 ? -38.386 -47.737 -45.410 1.00 112.60 379 ASP B C 1
ATOM 5716 O O . ASP B 1 379 ? -38.301 -48.386 -46.453 1.00 107.01 379 ASP B O 1
#

Nearest PDB structures (foldseek):
  7xux-assembly1_A  TM=1.003E+00  e=1.084E-55  Yersinia pseudotuberculosis IP 32953
  7xux-assembly1_B  TM=9.518E-01  e=2.588E-44  Yersinia pseudotuberculosis IP 32953
  7cb8-assembly1_A  TM=6.411E-01  e=6.098E-12  Mycobacterium marinum M
  3eqx-assembly1_B  TM=5.917E-01  e=2.495E-09  Shewanella oneidensis
  8uqu-assembly1_A  TM=7.515E-01  e=2.902E-04  Bordetella bronchiseptica

Secondary structure (DSSP, 8-state):
-B-----------BTTSHHHHHHHHHHHHHS------S-HHHHHHHHHHHHHHHHHHHHHHTT----HHHHHHHHSSS-S--SHHHHHHHHHHHHHHHHHHH--TT----HHHHHHHHHHHTTT--TT------BPPPPGGGHHHHHHHHHHHHHS---GGGHHHHHHHHHHHHHHH--SSS-HHHHHHHHHHHHHHHTTSSSS-SS----THHHHHH-SHHHHHHHHHHTT--HHHHHHHHHHHHHHHHHHHHHHGGGG-HHHHIIIIIHHHHHHHHHTTSS-HHHHHHHHHHHHHS-B-GGGGTTTSTTS-HHHHHHHHHHHHHTTSEEESSTT-S-EEE-TTTSTHHHHHHHHHHHTTS---/--S-------BTTSHHHHHHHHHHHHHS------S-HHHHHHHHHHHHHHHHHHHHHHTT----HHHHHHHHH----HHHHHHHHHHHHHHHHHHHHHTT----HHHHHHHHHHHHSTT---PPPSS-------PPPTTTHHHHHHHHHHHHTS---GGGHHHHHHHHHHHHHHH--SSS-HHHHHHHHHHHHHHHTT---------SHHHHHHHSHHHHHHHHHHHT--HHHHHHHHHHHHHHHHHHHHHHGGGGSHHHHIIIIIHHHHHHHHHTTSS-HHHHHHHHHHHHHSSB-GGGTTTTSTTS-HHHHHHHHHHHHHTTSEEESSTT-S-EEE--SSSTHHHHHHHHHHHTT----

Solvent-accessible surface area: 32936 Å² total; per-residue (Å²): 129,70,67,101,107,12,108,22,56,49,14,73,6,42,5,82,17,93,6,2,60,6,2,34,78,0,23,47,32,28,107,37,63,30,159,38,124,6,56,79,64,2,11,51,28,3,62,38,1,7,13,2,21,3,0,11,10,1,0,104,44,78,50,8,152,25,61,8,76,88,3,10,90,17,78,32,71,81,86,132,41,88,66,74,97,21,56,28,0,14,17,2,21,116,0,3,78,46,0,29,116,113,7,98,47,56,73,85,0,68,26,164,25,2,63,68,0,7,21,16,0,23,97,66,87,146,80,22,41,37,17,85,170,160,34,86,40,1,106,85,104,78,0,56,66,29,2,119,70,2,21,27,6,2,34,139,107,45,35,87,34,28,15,1,0,1,2,0,0,0,5,2,0,0,38,5,0,64,0,0,61,111,4,13,20,8,0,8,5,0,1,2,3,0,1,4,10,16,19,15,4,50,106,64,10,75,5,10,6,11,16,3,5,17,15,2,46,107,50,44,127,121,8,117,60,24,32,62,91,0,33,78,19,54,104,119,5,8,39,80,0,0,41,23,2,0,52,19,6,4,44,18,5,143,71,4,21,101,0,8,70,42,135,36,1,8,43,90,0,2,74,53,0,6,117,74,0,79,66,120,64,48,8,67,94,42,2,5,93,0,0,97,80,0,2,65,83,2,17,0,82,35,86,34,0,108,155,35,10,98,73,46,148,86,79,85,2,70,148,33,4,37,63,0,45,123,90,1,1,1,54,50,53,116,145,80,37,196,68,31,3,0,0,2,28,101,2,16,0,1,30,2,0,7,61,6,0,99,178,65,52,27,17,105,137,102,150,16,96,19,58,45,12,77,4,45,4,82,18,83,5,1,62,4,3,30,69,0,24,50,13,37,88,89,160,128,154,44,114,7,62,88,63,9,11,56,10,8,62,38,1,6,16,2,18,4,0,11,12,1,0,106,11,80,50,10,149,13,51,6,74,83,13,5,96,52,64,27,117,127,151,74,118,82,23,88,50,0,17,4,1,18,76,0,2,83,57,0,28,120,38,30,161,69,59,102,70,2,65,31,139,5,0,69,66,0,12,32,21,0,47,78,3,118,124,143,43,82,31,10,90,105,39,86,154,147,141,37,117,22,17,106,84,104,91,0,64,68,24,2,129,69,1,20,40,11,4,61,118,112,35,40,83,38,25,15,0,0,3,1,0,4,0,6,4,0,0,36,7,0,62,0,0,33,108,7,16,23,24,0,8,5,2,2,4,2,0,2,5,30,68,19,30,7,37,153,104,20,22,2,10,15,5,4,16,10,4,51,130,73,112,74,120,7,95,60,12,34,48,70,0,32,93,17,56,94,114,5,12,43,56,0,0,35,16,3,0,55,19,8,5,60,20,3,101,76,1,42,88,0,20,73,57,127,26,1,19,46,85,0,6,70,47,1,3,107,54,1,77,63,157,65,38,4,77,86,33,8,3,86,0,0,102,87,0,4,58,95,6,30,0,81,44,90,51,0,131,136,29,8,108,75,49,147,78,78,81,5,81,144,33,7,40,79,0,48,120,75,27,0,1,70,55,45,122,163,75,28,191,63,17,2,0,3,6,10,117,2,25,1,0,86,0,1,8,83,5,0,98,169,48,37,14,14,105,125

Radius of gyration: 32.28 Å; Cα contacts (8 Å, |Δi|>4): 945; chains: 2; bounding box: 69×88×83 Å

CATH classification: 1.10.3290.10

Sequence (726 aa):
PKFNHYDLALLNPSFDSPLVDALTELELLRHLRLETDVHPLLFAQLKSIFHMLESLGSARIEGNHTTLADYVESKVEGAEDSTDQLKEIGNIEHAMNFIDEHLHAGEDITEYFVRELHAMTVNGLTPGAYRSHTHLPPEFIHVPAYMQELVGFMNRADAPKYDLMKVALAHHRFGWIHPFGNGNGRTVRLLTYSLLIKYGFNVKTSGRVLNPTAVFCNDRERYYSMLAEADTGAVEGLEQWCLYVLTGISAELKKVDKLSDLHFLNSKVLYPALEYSKGRGVINETESKILKRTISQGTVKTSDLKEVLPGLKPAQITYQIGKLVDRGLLQPVEVGSRIYTAGFSKSDLMRGVIHALRKEGFIPDNHYDLALLNPSFDSPLVDALTELELLRHLRLETDVHPLLFAQLKSIFHMLESLGSARIEGNHTTLADYVESKVEGSTDQLKEIGNIEHAMNFIDEHLHAGEDITEYFVRELHAMTVNGLERGAYRSHGVSSTHLPPEFIHVPAYMQELVGFMNRADAPKYDLMKVALAHHRFGWIHPFGNGNGRTVRLLTYSLLIKYGFNKSGRVLNPTAVFCNDRERYYSMLAEADTGAVEGLEQWCLYVLTGISAELKKVDKLSDLHFLNSKVLYPALEYSKGRGVINETESKILKRTISQGTVKTSDLKEVLPGLKPAQITYQIGKLVDRGLLQPVEVGSRIYTAGFSKSDLMRGVIHALRKEGFIPD

Foldseek 3Di:
DEADDFDQDFFDDDCPDVLVVLLVLLVCQLPDLDDFPAFLLQLVLVQLLLLLQLLVLLLVLVPQDDDPVNLLCVQQPDHAQPDPSNQQSVLSSVLLVVLVVPAAALDACDLQNLLVLQLSNCPPVLRSAWDPDLHDADHLVCLVVLSVVLRCLLNPPPDLSCLLLNLLSSLLSQVSNRTGDDCSSVSSQSVSVSSCRHSRSCPSYSHAHFNLSVLCRVDPVVLVVLSSLCSVNDSVSSSVSSSSSSNSRSVLSVLGVVCSYLVCVCVQAQVQLLVVCVVVVNDDDLRSLQQVCLSVPVKDALVRCCVVCVVDDSVRSLVVVVVCVVQQQWADSDPPDRMTHGNCNHHSSVVRRVVSCVVSPNHPD/DLADQDFADDDPVDVLVVLLVLLVCLQPDLDAFPADLVVLVLVQLLLLLQQLVLLLVLVPQDDDPVNQLVVQQDDDDPSNQLSVLSSLLLVVLVVQVVVVHDDDQQNLQVSQVSNVVNPDDGAWDPDADPPVAGADHLVCLVVLSVVLRCVQPDPDDLSCLLVNLQSSLLSQVSNRTHPDCSSSSSQSVSVSSCVNSGNPNPQFHARLSQLCSVPVVVLVVLSVLCSSNDSVSSSSRSSSRSVSRSVLRVQRNLCRYLCSCVVQFQLQLVVVCCVVVVDDVVLNLQQNVQSVVVKDALVRCCPSCVVDDSVRSVVSLVVCPVQQQWDAPDDVDRITHGRQNRHPSVVSRVVSCVVSPNHPD

B-factor: mean 75.89, std 17.98, range [30.0, 149.48]